Protein AF-A0A1X7S612-F1 (afdb_monomer_lite)

Sequence (685 aa):
MLPTPTTSHVSFDRIYEPSEDSYLLLDTLSSPSESTFLSTHFPTSTPPPLLLEVGTGSGVVLAFALAHAQKIFGRTDLATLGTDVNIFACNATAQTATLARQENLKTAGSWLDAVQADLTTPLRPGCVDVLIFNPPYVPTDSLPNAEFSAAAGEGEFERDSHLLSLSYAGGKDGMETTDRLLEQIPEVLSRRGVAYVLLCAQNRPESVMERVRAWEEGRGGWRAEKVGVSGVKAGWEKLCVVRIWREKIHIHDIPYLTRRSNRRRPCCIPPSGHLTRQAQHLILRSESHTSTPSRNPSILNINMKAGLLTIAALAAGASAHAVGHQHQHQHQHAHRRDENVVYQYEVVTVVAPPPGYQAAAPSAAPGYQPPPAPASNPPSYQPPKQNKPPAHTPPKENKPPAYNPPKPASTSAAPPPPKQDSPTNNNGSTNGLGLTYTPYTSAGGCKSAEQVMADFEKWDGYGLYRIYGVDCDQVCNVIAAVKAKNAKIMLGVFDIANVETEVQTIISDVNGDWSIVDTISIGNELVNKGTAVEAVLAALATARSLLTAAGFTGAIVTVDTFNAVIANPQLCEASDHAAINCHSYFDATGTAGGAGDFVAMQVQRVKEACGGKRVVVTETGWPYQGDANGNAVASIENQAIALASIKSKFTEDCILFSSLSDHWKVNTPATFMCEQYWGIYDHGN

Foldseek 3Di:
DDDFFDLVVADLLQFDDDDPLNVLLLCLLLPPVQLVVQQVLQPPVDPAAEEEEELCGLLRNLLSCQLQVCRRNVDAAHEYEYEHLFVSSQVNNQVRNVRSCVVRVPRGHHYDGHDNDQACVVAAWQRHAEYEYDALQAEDQAAQDSDDPDDPPDDPSVVSVSSSSNNRYCYHQSCNSVVVNLVCCNTRHHLSHKYKYKDFVSNVQVVVQVVLQPPDPPSAGKGKDWRTFDDDDPNDTGMTIIMIHHDDDDPVPDPDPDDPDDDDDDDDDDDDDDDDDDDDDDDDDDDDDDDDDDDDDDDDDDDDDDDDDDDDDDDDDDDDDDDDDDDDDDDDDDDDDDDDDDDDDDDDDDDDDDPPDDDDDPDDDPDDDDDDDDDDDDDDDDDDDDDDDDDDDDDDDDDDDDDDDDDDDDDDDDDDDDDDDDDDDDDFQAFQAAAEDDQADLQRDGHDLVRLLVLLVLDARHQEYEDAFCPSVCLLSNLVNCVVRNHAYEYHHADLVCLVVRLVSNLVSCVLVLVRHAEYEYHAACVVVPDDVVSSLVSLVVSVVSCVVSPHDHWYAYEHALVSCLSPVVRQQSTQAAEHADEQQLPQVGFLQCLQVRVVVSQVSSCVSNVNGHYAHAEYFAFQDFAHSHNRDRRLVSRVSNVVNNVVNDSHRYYYPHQAFNSNDDQDVVNRRRNRGGHPRPPPD

Structure (mmCIF, N/CA/C/O backbone):
data_AF-A0A1X7S612-F1
#
_entry.id   AF-A0A1X7S612-F1
#
loop_
_atom_site.group_PDB
_atom_site.id
_atom_site.type_symbol
_atom_site.label_atom_id
_atom_site.label_alt_id
_atom_site.label_comp_id
_atom_site.label_asym_id
_atom_site.label_entity_id
_atom_site.label_seq_id
_atom_site.pdbx_PDB_ins_code
_atom_site.Cartn_x
_atom_site.Cartn_y
_atom_site.Cartn_z
_atom_site.occupancy
_atom_site.B_iso_or_equiv
_atom_site.auth_seq_id
_atom_site.auth_comp_id
_atom_site.auth_asym_id
_atom_site.auth_atom_id
_atom_site.pdbx_PDB_model_num
ATOM 1 N N . MET A 1 1 ? 20.292 10.319 -11.526 1.00 65.31 1 MET A N 1
ATOM 2 C CA . MET A 1 1 ? 19.527 9.286 -12.253 1.00 65.31 1 MET A CA 1
ATOM 3 C C . MET A 1 1 ? 19.426 9.657 -13.729 1.00 65.31 1 MET A C 1
ATOM 5 O O . MET A 1 1 ? 19.873 10.740 -14.102 1.00 65.31 1 MET A O 1
ATOM 9 N N . LEU A 1 2 ? 18.865 8.771 -14.552 1.00 88.88 2 LEU A N 1
ATOM 10 C CA . LEU A 1 2 ? 18.363 9.091 -15.893 1.00 88.88 2 LEU A CA 1
ATOM 11 C C . LEU A 1 2 ? 16.867 9.457 -15.809 1.00 88.88 2 LEU A C 1
ATOM 13 O O . LEU A 1 2 ? 16.216 9.002 -14.870 1.00 88.88 2 LEU A O 1
ATOM 17 N N . PRO A 1 3 ? 16.309 10.254 -16.740 1.00 92.12 3 PRO A N 1
ATOM 18 C CA . PRO A 1 3 ? 14.878 10.558 -16.750 1.00 92.12 3 PRO A CA 1
ATOM 19 C C . PRO A 1 3 ? 14.009 9.309 -16.952 1.00 92.12 3 PRO A C 1
ATOM 21 O O . PRO A 1 3 ? 14.209 8.561 -17.912 1.00 92.12 3 PRO A O 1
ATOM 24 N N . THR A 1 4 ? 13.020 9.111 -16.084 1.00 94.81 4 THR A N 1
ATOM 25 C CA . THR A 1 4 ? 11.940 8.132 -16.283 1.00 94.81 4 THR A CA 1
ATOM 26 C C . THR A 1 4 ? 11.042 8.575 -17.450 1.00 94.81 4 THR A C 1
ATOM 28 O O . THR A 1 4 ? 10.701 9.759 -17.508 1.00 94.81 4 THR A O 1
ATOM 31 N N . PRO A 1 5 ? 10.647 7.678 -18.376 1.00 94.69 5 PRO A N 1
ATOM 32 C CA . PRO A 1 5 ? 9.614 7.956 -19.374 1.00 94.69 5 PRO A CA 1
ATOM 33 C C . PRO A 1 5 ? 8.300 8.416 -18.744 1.00 94.69 5 PRO A C 1
ATOM 35 O O . PRO A 1 5 ? 7.915 7.913 -17.690 1.00 94.69 5 PRO A O 1
ATOM 38 N N . THR A 1 6 ? 7.564 9.304 -19.416 1.00 88.06 6 THR A N 1
ATOM 39 C CA . THR A 1 6 ? 6.200 9.619 -18.974 1.00 88.06 6 THR A CA 1
ATOM 40 C C . THR A 1 6 ? 5.238 8.464 -19.257 1.00 88.06 6 THR A C 1
ATOM 42 O O . THR A 1 6 ? 5.187 7.932 -20.367 1.00 88.06 6 THR A O 1
ATOM 45 N N . THR A 1 7 ? 4.441 8.113 -18.251 1.00 89.94 7 THR A N 1
ATOM 46 C CA . THR A 1 7 ? 3.283 7.211 -18.330 1.00 89.94 7 THR A CA 1
ATOM 47 C C . THR A 1 7 ? 1.961 7.973 -18.172 1.00 89.94 7 THR A C 1
ATOM 49 O O . THR A 1 7 ? 0.918 7.361 -17.974 1.00 89.94 7 THR A O 1
ATOM 52 N N . SER A 1 8 ? 1.959 9.309 -18.295 1.00 84.56 8 SER A N 1
ATOM 53 C CA . SER A 1 8 ? 0.784 10.167 -18.043 1.00 84.56 8 SER A CA 1
ATOM 54 C C . SER A 1 8 ? -0.394 9.983 -19.016 1.00 84.56 8 SER A C 1
ATOM 56 O O . SER A 1 8 ? -1.428 10.629 -18.862 1.00 84.56 8 SER A O 1
ATOM 58 N N . HIS A 1 9 ? -0.240 9.144 -20.041 1.00 83.50 9 HIS A N 1
ATOM 59 C CA . HIS A 1 9 ? -1.294 8.701 -20.963 1.00 83.50 9 HIS A CA 1
ATOM 60 C C . HIS A 1 9 ? -1.918 7.347 -20.590 1.00 83.50 9 HIS A C 1
ATOM 62 O O . HIS A 1 9 ? -2.844 6.907 -21.270 1.00 83.50 9 HIS A O 1
ATOM 68 N N . VAL A 1 10 ? -1.394 6.656 -19.576 1.00 83.44 10 VAL A N 1
ATOM 69 C CA . VAL A 1 10 ? -1.832 5.312 -19.180 1.00 83.44 10 VAL A CA 1
ATOM 70 C C . VAL A 1 10 ? -3.011 5.412 -18.207 1.00 83.44 10 VAL A C 1
ATOM 72 O O . VAL A 1 10 ? -2.972 6.176 -17.248 1.00 83.44 10 VAL A O 1
ATOM 75 N N . SER A 1 11 ? -4.065 4.631 -18.457 1.00 80.44 11 SER A N 1
ATOM 76 C CA . SER A 1 11 ? -5.183 4.420 -17.525 1.00 80.44 11 SER A CA 1
ATOM 77 C C . SER A 1 11 ? -4.869 3.176 -16.690 1.00 80.44 11 SER A C 1
ATOM 79 O O . SER A 1 11 ? -4.777 2.066 -17.222 1.00 80.44 11 SER A O 1
ATOM 81 N N . PHE A 1 12 ? -4.635 3.373 -15.391 1.00 79.00 12 PHE A N 1
ATOM 82 C CA . PHE A 1 12 ? -4.213 2.310 -14.470 1.00 79.00 12 PHE A CA 1
ATOM 83 C C . PHE A 1 12 ? -5.383 1.458 -13.945 1.00 79.00 12 PHE A C 1
ATOM 85 O O . PHE A 1 12 ? -5.166 0.434 -13.308 1.00 79.00 12 PHE A O 1
ATOM 92 N N . ASP A 1 13 ? -6.623 1.788 -14.322 1.00 70.56 13 ASP A N 1
ATOM 93 C CA . ASP A 1 13 ? -7.844 1.014 -14.026 1.00 70.56 13 ASP A CA 1
ATOM 94 C C . ASP A 1 13 ? -7.771 -0.448 -14.521 1.00 70.56 13 ASP A C 1
ATOM 96 O O . ASP A 1 13 ? -8.496 -1.319 -14.047 1.00 70.56 13 ASP A O 1
ATOM 100 N N . ARG A 1 14 ? -6.890 -0.707 -15.499 1.00 73.56 14 ARG A N 1
ATOM 101 C CA . ARG A 1 14 ? -6.659 -1.999 -16.171 1.00 73.56 14 ARG A CA 1
ATOM 102 C C . ARG A 1 14 ? -5.188 -2.421 -16.229 1.00 73.56 14 ARG A C 1
ATOM 104 O O . ARG A 1 14 ? -4.889 -3.446 -16.837 1.00 73.56 14 ARG A O 1
ATOM 111 N N . ILE A 1 15 ? -4.261 -1.596 -15.744 1.00 81.94 15 ILE A N 1
ATOM 112 C CA . ILE A 1 15 ? -2.824 -1.699 -16.041 1.00 81.94 15 ILE A CA 1
ATOM 113 C C . ILE A 1 15 ? -2.036 -1.355 -14.780 1.00 81.94 15 ILE A C 1
ATOM 115 O O . ILE A 1 15 ? -2.323 -0.352 -14.138 1.00 81.94 15 ILE A O 1
ATOM 119 N N . TYR A 1 16 ? -1.012 -2.144 -14.458 1.00 76.06 16 TYR A N 1
ATOM 120 C CA . TYR A 1 16 ? -0.146 -1.873 -13.312 1.00 76.06 16 TYR A CA 1
ATOM 121 C C . TYR A 1 16 ? 0.583 -0.521 -13.429 1.00 76.06 16 TYR A C 1
ATOM 123 O O . TYR A 1 16 ? 1.225 -0.227 -14.448 1.00 76.06 16 TYR A O 1
ATOM 131 N N . GLU A 1 17 ? 0.497 0.294 -12.377 1.00 79.56 17 GLU A N 1
ATOM 132 C CA . GLU A 1 17 ? 1.249 1.544 -12.253 1.00 79.56 17 GLU A CA 1
ATOM 133 C C . GLU A 1 17 ? 2.717 1.266 -11.864 1.00 79.56 17 GLU A C 1
ATOM 135 O O . GLU A 1 17 ? 2.967 0.400 -11.025 1.00 79.56 17 GLU A O 1
ATOM 140 N N . PRO A 1 18 ? 3.707 1.995 -12.421 1.00 85.50 18 PRO A N 1
ATOM 141 C CA . PRO A 1 18 ? 5.104 1.910 -11.991 1.00 85.50 18 PRO A CA 1
ATOM 142 C C . PRO A 1 18 ? 5.313 2.109 -10.479 1.00 85.50 18 PRO A C 1
ATOM 144 O O . PRO A 1 18 ? 5.223 3.230 -9.976 1.00 85.50 18 PRO A O 1
ATOM 147 N N . SER A 1 19 ? 5.672 1.036 -9.768 1.00 83.12 19 SER A N 1
ATOM 148 C CA . SER A 1 19 ? 5.932 1.051 -8.321 1.00 83.12 19 SER A CA 1
ATOM 149 C C . SER A 1 19 ? 7.425 0.847 -7.985 1.00 83.12 19 SER A C 1
ATOM 151 O O . SER A 1 19 ? 8.295 0.920 -8.856 1.00 83.12 19 SER A O 1
ATOM 153 N N . GLU A 1 20 ? 7.745 0.619 -6.704 1.00 83.88 20 GLU A N 1
ATOM 154 C CA . GLU A 1 20 ? 9.092 0.309 -6.190 1.00 83.88 20 GLU A CA 1
ATOM 155 C C . GLU A 1 20 ? 9.820 -0.774 -7.010 1.00 83.88 20 GLU A C 1
ATOM 157 O O . GLU A 1 20 ? 11.028 -0.685 -7.215 1.00 83.88 20 GLU A O 1
ATOM 162 N N . ASP A 1 21 ? 9.083 -1.765 -7.507 1.00 88.19 21 ASP A N 1
ATOM 163 C CA . ASP A 1 21 ? 9.564 -2.851 -8.364 1.00 88.19 21 ASP A CA 1
ATOM 164 C C . ASP A 1 21 ? 10.082 -2.359 -9.730 1.00 88.19 21 ASP A C 1
ATOM 166 O O . ASP A 1 21 ? 11.196 -2.678 -10.159 1.00 88.19 21 ASP A O 1
ATOM 170 N N . SER A 1 22 ? 9.308 -1.491 -10.373 1.00 93.69 22 SER A N 1
ATOM 171 C CA . SER A 1 22 ? 9.612 -0.862 -11.651 1.00 93.69 22 SER A CA 1
ATOM 172 C C . SER A 1 22 ? 10.804 0.083 -11.503 1.00 93.69 22 SER A C 1
ATOM 174 O O . SER A 1 22 ? 11.758 0.010 -12.280 1.00 93.69 22 SER A O 1
ATOM 176 N N . TYR A 1 23 ? 10.810 0.925 -10.464 1.00 93.31 23 TYR A N 1
ATOM 177 C CA . TYR A 1 23 ? 11.940 1.814 -10.182 1.00 93.31 23 TYR A CA 1
ATOM 178 C C . TYR A 1 23 ? 13.215 1.039 -9.827 1.00 93.31 23 TYR A C 1
ATOM 180 O O . TYR A 1 23 ? 14.294 1.423 -10.280 1.00 93.31 23 TYR A O 1
ATOM 188 N N . LEU A 1 24 ? 13.111 -0.097 -9.125 1.00 95.19 24 LEU A N 1
ATOM 189 C CA . LEU A 1 24 ? 14.252 -0.975 -8.866 1.00 95.19 24 LEU A CA 1
ATOM 190 C C . LEU A 1 24 ? 14.858 -1.523 -10.167 1.00 95.19 24 LEU A C 1
ATOM 192 O O . LEU A 1 24 ? 16.084 -1.571 -10.284 1.00 95.19 24 LEU A O 1
ATOM 196 N N . LEU A 1 25 ? 14.049 -1.895 -11.165 1.00 97.81 25 LEU A N 1
ATOM 197 C CA . LEU A 1 25 ? 14.549 -2.305 -12.484 1.00 97.81 25 LEU A CA 1
ATOM 198 C C . LEU A 1 25 ? 15.246 -1.147 -13.224 1.00 97.81 25 LEU A C 1
ATOM 200 O O . LEU A 1 25 ? 16.330 -1.347 -13.781 1.00 97.81 25 LEU A O 1
ATOM 204 N N . LEU A 1 26 ? 14.688 0.070 -13.181 1.00 97.69 26 LEU A N 1
ATOM 205 C CA . LEU A 1 26 ? 15.296 1.275 -13.768 1.00 97.69 26 LEU A CA 1
ATOM 206 C C . LEU A 1 26 ? 16.664 1.608 -13.137 1.00 97.69 26 LEU A C 1
ATOM 208 O O . LEU A 1 26 ? 17.652 1.821 -13.855 1.00 97.69 26 LEU A O 1
ATOM 212 N N . ASP A 1 27 ? 16.750 1.619 -11.806 1.00 95.94 27 ASP A N 1
ATOM 213 C CA . ASP A 1 27 ? 17.998 1.868 -11.073 1.00 95.94 27 ASP A CA 1
ATOM 214 C C . ASP A 1 27 ? 19.010 0.730 -11.274 1.00 95.94 27 ASP A C 1
ATOM 216 O O . ASP A 1 27 ? 20.199 0.991 -11.469 1.00 95.94 27 ASP A O 1
ATOM 220 N N . THR A 1 28 ? 18.553 -0.528 -11.328 1.00 97.69 28 THR A N 1
ATOM 221 C CA . THR A 1 28 ? 19.409 -1.690 -11.624 1.00 97.69 28 THR A CA 1
ATOM 222 C C . THR A 1 28 ? 20.070 -1.541 -12.992 1.00 97.69 28 THR A C 1
ATOM 224 O O . THR A 1 28 ? 21.297 -1.559 -13.080 1.00 97.69 28 THR A O 1
ATOM 227 N N . LEU A 1 29 ? 19.288 -1.340 -14.059 1.00 97.75 29 LEU A N 1
ATOM 228 C CA . LEU A 1 29 ? 19.794 -1.252 -15.436 1.00 97.75 29 LEU A CA 1
ATOM 229 C C . LEU A 1 29 ? 20.700 -0.028 -15.651 1.00 97.75 29 LEU A C 1
ATOM 231 O O . LEU A 1 29 ? 21.711 -0.112 -16.354 1.00 97.75 29 LEU A O 1
ATOM 235 N N . SER A 1 30 ? 20.370 1.107 -15.027 1.00 96.88 30 SER A N 1
ATOM 236 C CA . SER A 1 30 ? 21.166 2.339 -15.122 1.00 96.88 30 SER A CA 1
ATOM 237 C C . SER A 1 30 ? 22.345 2.422 -14.143 1.00 96.88 30 SER A C 1
ATOM 239 O O . SER A 1 30 ? 23.135 3.372 -14.216 1.00 96.88 30 SER A O 1
ATOM 241 N N . SER A 1 31 ? 22.510 1.425 -13.265 1.00 97.44 31 SER A N 1
ATOM 242 C CA . SER A 1 31 ? 23.637 1.345 -12.335 1.00 97.44 31 SER A CA 1
ATOM 243 C C . SER A 1 31 ? 24.988 1.301 -13.073 1.00 97.44 31 SER A C 1
ATOM 245 O O . SER A 1 31 ? 25.094 0.727 -14.164 1.00 97.44 31 SER A O 1
ATOM 247 N N . PRO A 1 32 ? 26.070 1.863 -12.494 1.00 97.19 32 PRO A N 1
ATOM 248 C CA . PRO A 1 32 ? 27.395 1.815 -13.112 1.00 97.19 32 PRO A CA 1
ATOM 249 C C . PRO A 1 32 ? 27.903 0.390 -13.366 1.00 97.19 32 PRO A C 1
ATOM 251 O O . PRO A 1 32 ? 28.614 0.172 -14.345 1.00 97.19 32 PRO A O 1
ATOM 254 N N . SER A 1 33 ? 27.532 -0.574 -12.520 1.00 97.31 33 SER A N 1
ATOM 255 C CA . SER A 1 33 ? 27.849 -1.996 -12.672 1.00 97.31 33 SER A CA 1
ATOM 256 C C . SER A 1 33 ? 27.141 -2.610 -13.877 1.00 97.31 33 SER A C 1
ATOM 258 O O . SER A 1 33 ? 27.813 -3.120 -14.774 1.00 97.31 33 SER A O 1
ATOM 260 N N . GLU A 1 34 ? 25.813 -2.506 -13.957 1.00 97.81 34 GLU A N 1
ATOM 261 C CA . GLU A 1 34 ? 25.049 -3.180 -15.012 1.00 97.81 34 GLU A CA 1
ATOM 262 C C . GLU A 1 34 ? 25.198 -2.503 -16.368 1.00 97.81 34 GLU A C 1
ATOM 264 O O . GLU A 1 34 ? 25.394 -3.191 -17.367 1.00 97.81 34 GLU A O 1
ATOM 269 N N . SER A 1 35 ? 25.243 -1.170 -16.421 1.00 97.69 35 SER A N 1
ATOM 270 C CA . SER A 1 35 ? 25.564 -0.463 -17.667 1.00 97.69 35 SER A CA 1
ATOM 271 C C . SER A 1 35 ? 26.977 -0.804 -18.179 1.00 97.69 35 SER A C 1
ATOM 273 O O . SER A 1 35 ? 27.213 -0.849 -19.389 1.00 97.69 35 SER A O 1
ATOM 275 N N . THR A 1 36 ? 27.933 -1.112 -17.290 1.00 98.12 36 THR A N 1
ATOM 276 C CA . THR A 1 36 ? 29.263 -1.611 -17.695 1.00 98.12 36 THR A CA 1
ATOM 277 C C . THR A 1 36 ? 29.196 -3.066 -18.163 1.00 98.12 36 THR A C 1
ATOM 279 O O . THR A 1 36 ? 29.787 -3.397 -19.192 1.00 98.12 36 THR A O 1
ATOM 282 N N . PHE A 1 37 ? 28.454 -3.932 -17.465 1.00 97.88 37 PHE A N 1
ATOM 283 C CA . PHE A 1 37 ? 28.243 -5.326 -17.867 1.00 97.88 37 PHE A CA 1
ATOM 284 C C . PHE A 1 37 ? 27.597 -5.416 -19.257 1.00 97.88 37 PHE A C 1
ATOM 286 O O . PHE A 1 37 ? 28.152 -6.047 -20.154 1.00 97.88 37 PHE A O 1
ATOM 293 N N . LEU A 1 38 ? 26.469 -4.733 -19.465 1.00 98.00 38 LEU A N 1
ATOM 294 C CA . LEU A 1 38 ? 25.682 -4.780 -20.697 1.00 98.00 38 LEU A CA 1
ATOM 295 C C . LEU A 1 38 ? 26.459 -4.237 -21.901 1.00 98.00 38 LEU A C 1
ATOM 297 O O . LEU A 1 38 ? 26.522 -4.904 -22.936 1.00 98.00 38 LEU A O 1
ATOM 301 N N . SER A 1 39 ? 27.124 -3.086 -21.765 1.00 97.25 39 SER A N 1
ATOM 302 C CA . SER A 1 39 ? 27.966 -2.534 -22.840 1.00 97.25 39 SER A CA 1
ATOM 303 C C . SER A 1 39 ? 29.203 -3.391 -23.157 1.00 97.25 39 SER A C 1
ATOM 305 O O . SER A 1 39 ? 29.609 -3.480 -24.317 1.00 97.25 39 SER A O 1
ATOM 307 N N . THR A 1 40 ? 29.766 -4.091 -22.164 1.00 96.62 40 THR A N 1
ATOM 308 C CA . THR A 1 40 ? 30.891 -5.031 -22.353 1.00 96.62 40 THR A CA 1
ATOM 309 C C . THR A 1 40 ? 30.448 -6.371 -22.950 1.00 96.62 40 THR A C 1
ATOM 311 O O . THR A 1 40 ? 31.207 -7.023 -23.672 1.00 96.62 40 THR A O 1
ATOM 314 N N . HIS A 1 41 ? 29.222 -6.812 -22.661 1.00 95.75 41 HIS A N 1
ATOM 315 C CA . HIS A 1 41 ? 28.679 -8.094 -23.114 1.00 95.75 41 HIS A CA 1
ATOM 316 C C . HIS A 1 41 ? 28.056 -8.017 -24.518 1.00 95.75 41 HIS A C 1
ATOM 318 O O . HIS A 1 41 ? 28.175 -8.980 -25.281 1.00 95.75 41 HIS A O 1
ATOM 324 N N . PHE A 1 42 ? 27.511 -6.853 -24.899 1.00 96.62 42 PHE A N 1
ATOM 325 C CA . PHE A 1 42 ? 26.932 -6.556 -26.220 1.00 96.62 42 PHE A CA 1
ATOM 326 C C . PHE A 1 42 ? 27.700 -5.479 -27.024 1.00 96.62 42 PHE A C 1
ATOM 328 O O . PHE A 1 42 ? 27.065 -4.580 -27.581 1.00 96.62 42 PHE A O 1
ATOM 335 N N . PRO A 1 43 ? 29.042 -5.535 -27.155 1.00 95.88 43 PRO A N 1
ATOM 336 C CA . PRO A 1 43 ? 29.830 -4.449 -27.740 1.00 95.88 43 PRO A CA 1
ATOM 337 C C . PRO A 1 43 ? 29.452 -4.181 -29.204 1.00 95.88 43 PRO A C 1
ATOM 339 O O . PRO A 1 43 ? 29.019 -5.088 -29.918 1.00 95.88 43 PRO A O 1
ATOM 342 N N . THR A 1 44 ? 29.668 -2.948 -29.673 1.00 94.81 44 THR A N 1
ATOM 343 C CA . THR A 1 44 ? 29.314 -2.451 -31.025 1.00 94.81 44 THR A CA 1
ATOM 344 C C . THR A 1 44 ? 29.871 -3.273 -32.193 1.00 94.81 44 THR A C 1
ATOM 346 O O . THR A 1 44 ? 29.354 -3.188 -33.301 1.00 94.81 44 THR A O 1
ATOM 349 N N . SER A 1 45 ? 30.889 -4.105 -31.962 1.00 94.56 45 SER A N 1
ATOM 350 C CA . SER A 1 45 ? 31.427 -5.075 -32.926 1.00 94.56 45 SER A CA 1
ATOM 351 C C . SER A 1 45 ? 30.555 -6.326 -33.131 1.00 94.56 45 SER A C 1
ATOM 353 O O . SER A 1 45 ? 30.875 -7.164 -33.973 1.00 94.56 45 SER A O 1
ATOM 355 N N . THR A 1 46 ? 29.467 -6.477 -32.372 1.00 94.12 46 THR A N 1
ATOM 356 C CA . THR A 1 46 ? 28.510 -7.593 -32.465 1.00 94.12 46 THR A CA 1
ATOM 357 C C . THR A 1 46 ? 27.159 -7.128 -33.022 1.00 94.12 46 THR A C 1
ATOM 359 O O . THR A 1 46 ? 26.830 -5.946 -32.878 1.00 94.12 46 THR A O 1
ATOM 362 N N . PRO A 1 47 ? 26.336 -8.026 -33.609 1.00 95.75 47 PRO A N 1
ATOM 363 C CA . PRO A 1 47 ? 24.991 -7.682 -34.077 1.00 95.75 47 PRO A CA 1
ATOM 364 C C . PRO A 1 47 ? 24.154 -6.971 -33.001 1.00 95.75 47 PRO A C 1
ATOM 366 O O . PRO A 1 47 ? 24.371 -7.236 -31.810 1.00 95.75 47 PRO A O 1
ATOM 369 N N . PRO A 1 48 ? 23.203 -6.098 -33.375 1.00 96.31 48 PRO A N 1
ATOM 370 C CA . PRO A 1 48 ? 22.373 -5.399 -32.400 1.00 96.31 48 PRO A CA 1
ATOM 371 C C . PRO A 1 48 ? 21.613 -6.394 -31.510 1.00 96.31 48 PRO A C 1
ATOM 373 O O . PRO A 1 48 ? 21.167 -7.423 -32.021 1.00 96.31 48 PRO A O 1
ATOM 376 N N . PRO A 1 49 ? 21.523 -6.169 -30.189 1.00 97.94 49 PRO A N 1
ATOM 377 C CA . PRO A 1 49 ? 20.740 -7.031 -29.314 1.00 97.94 49 PRO A CA 1
ATOM 378 C C . PRO A 1 49 ? 19.235 -6.795 -29.489 1.00 97.94 49 PRO A C 1
ATOM 380 O O . PRO A 1 49 ? 18.796 -5.646 -29.579 1.00 97.94 49 PRO A O 1
ATOM 383 N N . LEU A 1 50 ? 18.457 -7.883 -29.496 1.00 98.56 50 LEU A N 1
ATOM 384 C CA . LEU A 1 50 ? 17.009 -7.835 -29.278 1.00 98.56 50 LEU A CA 1
ATOM 385 C C . LEU A 1 50 ? 16.721 -7.885 -27.775 1.00 98.56 50 LEU A C 1
ATOM 387 O O . LEU A 1 50 ? 17.030 -8.881 -27.114 1.00 98.56 50 LEU A O 1
ATOM 391 N N . LEU A 1 51 ? 16.108 -6.824 -27.263 1.00 98.81 51 LEU A N 1
ATOM 392 C CA . LEU A 1 51 ? 15.592 -6.727 -25.908 1.00 98.81 51 LEU A CA 1
ATOM 393 C C . LEU A 1 51 ? 14.079 -6.958 -25.901 1.00 98.81 51 LEU A C 1
ATOM 395 O O . LEU A 1 51 ? 13.343 -6.335 -26.664 1.00 98.81 51 LEU A O 1
ATOM 399 N N . LEU A 1 52 ? 13.642 -7.845 -25.014 1.00 98.81 52 LEU A N 1
ATOM 400 C CA . LEU A 1 52 ? 12.253 -8.154 -24.715 1.00 98.81 52 LEU A CA 1
ATOM 401 C C . LEU A 1 52 ? 11.934 -7.709 -23.285 1.00 98.81 52 LEU A C 1
ATOM 403 O O . LEU A 1 52 ? 12.657 -8.094 -22.368 1.00 98.81 52 LEU A O 1
ATOM 407 N N . GLU A 1 53 ? 10.835 -6.986 -23.083 1.00 98.75 53 GLU A N 1
ATOM 408 C CA . GLU A 1 53 ? 10.139 -6.998 -21.789 1.00 98.75 53 GLU A CA 1
ATOM 409 C C . GLU A 1 53 ? 8.923 -7.935 -21.871 1.00 98.75 53 GLU A C 1
ATOM 411 O O . GLU A 1 53 ? 8.191 -7.953 -22.867 1.00 98.75 53 GLU A O 1
ATOM 416 N N . VAL A 1 54 ? 8.738 -8.742 -20.828 1.00 98.38 54 VAL A N 1
ATOM 417 C CA . VAL A 1 54 ? 7.595 -9.643 -20.633 1.00 98.38 54 VAL A CA 1
ATOM 418 C C . VAL A 1 54 ? 6.743 -9.090 -19.491 1.00 98.38 54 VAL A C 1
ATOM 420 O O . VAL A 1 54 ? 7.295 -8.731 -18.454 1.00 98.38 54 VAL A O 1
ATOM 423 N N . GLY A 1 55 ? 5.420 -9.028 -19.667 1.00 96.06 55 GLY A N 1
ATOM 424 C CA . GLY A 1 55 ? 4.514 -8.397 -18.698 1.00 96.06 55 GLY A CA 1
ATOM 425 C C . GLY A 1 55 ? 4.694 -6.879 -18.655 1.00 96.06 55 GLY A C 1
ATOM 426 O O . GLY A 1 55 ? 4.867 -6.300 -17.590 1.00 96.06 55 GLY A O 1
ATOM 427 N N . THR A 1 56 ? 4.738 -6.242 -19.828 1.00 96.44 56 THR A N 1
ATOM 428 C CA . THR A 1 56 ? 5.158 -4.838 -19.986 1.00 96.44 56 THR A CA 1
ATOM 429 C C . THR A 1 56 ? 4.312 -3.817 -19.221 1.00 96.44 56 THR A C 1
ATOM 431 O O . THR A 1 56 ? 4.823 -2.752 -18.879 1.00 96.44 56 THR A O 1
ATOM 434 N N . GLY A 1 57 ? 3.029 -4.094 -18.955 1.00 95.06 57 GLY A N 1
ATOM 435 C CA . GLY A 1 57 ? 2.148 -3.191 -18.211 1.00 95.06 57 GLY A CA 1
ATOM 436 C C . GLY A 1 57 ? 2.065 -1.790 -18.834 1.00 95.06 57 GLY A C 1
ATOM 437 O O . GLY A 1 57 ? 1.572 -1.603 -19.945 1.00 95.06 57 GLY A O 1
ATOM 438 N N . SER A 1 58 ? 2.552 -0.785 -18.108 1.00 95.25 58 SER A N 1
ATOM 439 C CA . SER A 1 58 ? 2.654 0.607 -18.575 1.00 95.25 58 SER A CA 1
ATOM 440 C C . SER A 1 58 ? 3.784 0.854 -19.594 1.00 95.25 58 SER A C 1
ATOM 442 O O . SER A 1 58 ? 3.844 1.922 -20.211 1.00 95.25 58 SER A O 1
ATOM 444 N N . GLY A 1 59 ? 4.697 -0.106 -19.761 1.00 97.75 59 GLY A N 1
ATOM 445 C CA . GLY A 1 59 ? 5.855 -0.065 -20.655 1.00 97.75 59 GLY A CA 1
ATOM 446 C C . GLY A 1 59 ? 7.028 0.774 -20.152 1.00 97.75 59 GLY A C 1
ATOM 447 O O . GLY A 1 59 ? 7.924 1.085 -20.938 1.00 97.75 59 GLY A O 1
ATOM 448 N N . VAL A 1 60 ? 7.031 1.188 -18.879 1.00 98.25 60 VAL A N 1
ATOM 449 C CA . VAL A 1 60 ? 8.023 2.134 -18.334 1.00 98.25 60 VAL A CA 1
ATOM 450 C C . VAL A 1 60 ? 9.464 1.608 -18.406 1.00 98.25 60 VAL A C 1
ATOM 452 O O . VAL A 1 60 ? 10.372 2.373 -18.739 1.00 98.25 60 VAL A O 1
ATOM 455 N N . VAL A 1 61 ? 9.692 0.313 -18.153 1.00 98.50 61 VAL A N 1
ATOM 456 C CA . VAL A 1 61 ? 11.042 -0.275 -18.105 1.00 98.50 61 VAL A CA 1
ATOM 457 C C . VAL A 1 61 ? 11.583 -0.478 -19.520 1.00 98.50 61 VAL A C 1
ATOM 459 O O . VAL A 1 61 ? 12.686 -0.015 -19.824 1.00 98.50 61 VAL A O 1
ATOM 462 N N . LEU A 1 62 ? 10.784 -1.061 -20.423 1.00 98.69 62 LEU A N 1
ATOM 463 C CA . LEU A 1 62 ? 11.083 -1.146 -21.854 1.00 98.69 62 LEU A CA 1
ATOM 464 C C . LEU A 1 62 ? 11.362 0.227 -22.474 1.00 98.69 62 LEU A C 1
ATOM 466 O O . LEU A 1 62 ? 12.339 0.382 -23.208 1.00 98.69 62 LEU A O 1
ATOM 470 N N . ALA A 1 63 ? 10.549 1.238 -22.156 1.00 98.56 63 ALA A N 1
ATOM 471 C CA . ALA A 1 63 ? 10.717 2.600 -22.652 1.00 98.56 63 ALA A CA 1
ATOM 472 C C . ALA A 1 63 ? 11.967 3.296 -22.080 1.00 98.56 63 ALA A C 1
ATOM 474 O O . ALA A 1 63 ? 12.627 4.046 -22.800 1.00 98.56 63 ALA A O 1
ATOM 475 N N . PHE A 1 64 ? 12.344 3.024 -20.826 1.00 98.62 64 PHE A N 1
ATOM 476 C CA . PHE A 1 64 ? 13.571 3.543 -20.213 1.00 98.62 64 PHE A CA 1
ATOM 477 C C . PHE A 1 64 ? 14.820 2.904 -20.833 1.00 98.62 64 PHE A C 1
ATOM 479 O O . PHE A 1 64 ? 15.744 3.613 -21.242 1.00 98.62 64 PHE A O 1
ATOM 486 N N . ALA A 1 65 ? 14.829 1.574 -20.980 1.00 98.44 65 ALA A N 1
ATOM 487 C CA . ALA A 1 65 ? 15.901 0.843 -21.652 1.00 98.44 65 ALA A CA 1
ATOM 488 C C . ALA A 1 65 ? 16.042 1.262 -23.129 1.00 98.44 65 ALA A C 1
ATOM 490 O O . ALA A 1 65 ? 17.159 1.419 -23.626 1.00 98.44 65 ALA A O 1
ATOM 491 N N . LEU A 1 66 ? 14.913 1.510 -23.805 1.00 98.50 66 LEU A N 1
ATOM 492 C CA . LEU A 1 66 ? 14.847 2.057 -25.158 1.00 98.50 66 LEU A CA 1
ATOM 493 C C . LEU A 1 66 ? 15.439 3.468 -25.233 1.00 98.50 66 LEU A C 1
ATOM 495 O O . LEU A 1 66 ? 16.326 3.683 -26.052 1.00 98.50 66 LEU A O 1
ATOM 499 N N . ALA A 1 67 ? 14.974 4.421 -24.420 1.00 98.38 67 ALA A N 1
ATOM 500 C CA . ALA A 1 67 ? 15.379 5.832 -24.478 1.00 98.38 67 ALA A CA 1
ATOM 501 C C . ALA A 1 67 ? 16.861 6.059 -24.136 1.00 98.38 67 ALA A C 1
ATOM 503 O O . ALA A 1 67 ? 17.535 6.898 -24.746 1.00 98.38 67 ALA A O 1
ATOM 504 N N . HIS A 1 68 ? 17.376 5.275 -23.187 1.00 98.25 68 HIS A N 1
ATOM 505 C CA . HIS A 1 68 ? 18.727 5.413 -22.642 1.00 98.25 68 HIS A CA 1
ATOM 506 C C . HIS A 1 68 ? 19.704 4.357 -23.158 1.00 98.25 68 HIS A C 1
ATOM 508 O O . HIS A 1 68 ? 20.756 4.139 -22.548 1.00 98.25 68 HIS A O 1
ATOM 514 N N . ALA A 1 69 ? 19.404 3.727 -24.296 1.00 98.19 69 ALA A N 1
ATOM 515 C CA . ALA A 1 69 ? 20.213 2.662 -24.883 1.00 98.19 69 ALA A CA 1
ATOM 516 C C . ALA A 1 69 ? 21.707 3.041 -25.002 1.00 98.19 69 ALA A C 1
ATOM 518 O O . ALA A 1 69 ? 22.588 2.268 -24.613 1.00 98.19 69 ALA A O 1
ATOM 519 N N . GLN A 1 70 ? 22.014 4.277 -25.416 1.00 97.56 70 GLN A N 1
ATOM 520 C CA . GLN A 1 70 ? 23.392 4.776 -25.516 1.00 97.56 70 GLN A CA 1
ATOM 521 C C . GLN A 1 70 ? 24.124 4.842 -24.162 1.00 97.56 70 GLN A C 1
ATOM 523 O O . GLN A 1 70 ? 25.353 4.764 -24.130 1.00 97.56 70 GLN A O 1
ATOM 528 N N . LYS A 1 71 ? 23.406 4.980 -23.043 1.00 97.62 71 LYS A N 1
ATOM 529 C CA . LYS A 1 71 ? 23.987 5.017 -21.694 1.00 97.62 71 LYS A CA 1
ATOM 530 C C . LYS A 1 71 ? 24.077 3.628 -21.056 1.00 97.62 71 LYS A C 1
ATOM 532 O O . LYS A 1 71 ? 25.083 3.354 -20.408 1.00 97.62 71 LYS A O 1
ATOM 537 N N . ILE A 1 72 ? 23.064 2.783 -21.258 1.00 97.94 72 ILE A N 1
ATOM 538 C CA . ILE A 1 72 ? 22.953 1.451 -20.639 1.00 97.94 72 ILE A CA 1
ATOM 539 C C . ILE A 1 72 ? 23.745 0.396 -21.429 1.00 97.94 72 ILE A C 1
ATOM 541 O O . ILE A 1 72 ? 24.499 -0.383 -20.857 1.00 97.94 72 ILE A O 1
ATOM 545 N N . PHE A 1 73 ? 23.634 0.399 -22.759 1.00 97.88 73 PHE A N 1
ATOM 546 C CA . PHE A 1 73 ? 24.276 -0.580 -23.649 1.00 97.88 73 PHE A CA 1
ATOM 547 C C . PHE A 1 73 ? 25.481 -0.016 -24.409 1.00 97.88 73 PHE A C 1
ATOM 549 O O . PHE A 1 73 ? 26.168 -0.756 -25.110 1.00 97.88 73 PHE A O 1
ATOM 556 N N . GLY A 1 74 ? 25.737 1.293 -24.325 1.00 97.12 74 GLY A N 1
ATOM 557 C CA . GLY A 1 74 ? 26.738 1.958 -25.165 1.00 97.12 74 GLY A CA 1
ATOM 558 C C . GLY A 1 74 ? 26.337 2.052 -26.646 1.00 97.12 74 GLY A C 1
ATOM 559 O O . GLY A 1 74 ? 27.201 2.306 -27.486 1.00 97.12 74 GLY A O 1
ATOM 560 N N . ARG A 1 75 ? 25.053 1.834 -26.976 1.00 95.69 75 ARG A N 1
ATOM 561 C CA . ARG A 1 75 ? 24.546 1.584 -28.338 1.00 95.69 75 ARG A CA 1
ATOM 562 C C . ARG A 1 75 ? 23.202 2.257 -28.611 1.00 95.69 75 ARG A C 1
ATOM 564 O O . ARG A 1 75 ? 22.367 2.316 -27.723 1.00 95.69 75 ARG A O 1
ATOM 571 N N . THR A 1 76 ? 22.960 2.673 -29.852 1.00 96.44 76 THR A N 1
ATOM 572 C CA . THR A 1 76 ? 21.671 3.228 -30.332 1.00 96.44 76 THR A CA 1
ATOM 573 C C . THR A 1 76 ? 20.954 2.330 -31.348 1.00 96.44 76 THR A C 1
ATOM 575 O O . THR A 1 76 ? 19.896 2.680 -31.859 1.00 96.44 76 THR A O 1
ATOM 578 N N . ASP A 1 77 ? 21.502 1.150 -31.644 1.00 96.25 77 ASP A N 1
ATOM 579 C CA . ASP A 1 77 ? 20.928 0.159 -32.563 1.00 96.25 77 ASP A CA 1
ATOM 580 C C . ASP A 1 77 ? 20.190 -0.994 -31.851 1.00 96.25 77 ASP A C 1
ATOM 582 O O . ASP A 1 77 ? 19.643 -1.866 -32.521 1.00 96.25 77 ASP A O 1
ATOM 586 N N . LEU A 1 78 ? 20.128 -0.973 -30.510 1.00 96.25 78 LEU A N 1
ATOM 587 C CA . LEU A 1 78 ? 19.279 -1.835 -29.671 1.00 96.25 78 LEU A CA 1
ATOM 588 C C . LEU A 1 78 ? 17.859 -1.933 -30.255 1.00 96.25 78 LEU A C 1
ATOM 590 O O . LEU A 1 78 ? 17.211 -0.902 -30.429 1.00 96.25 78 LEU A O 1
ATOM 594 N N . ALA A 1 79 ? 17.365 -3.143 -30.508 1.00 98.00 79 ALA A N 1
ATOM 595 C CA . ALA A 1 79 ? 15.978 -3.369 -30.908 1.00 98.00 79 ALA A CA 1
ATOM 596 C C . ALA A 1 79 ? 15.144 -3.741 -29.676 1.00 98.00 79 ALA A C 1
ATOM 598 O O . ALA A 1 79 ? 15.568 -4.605 -28.910 1.00 98.00 79 ALA A O 1
ATOM 599 N N . THR A 1 80 ? 13.981 -3.117 -29.475 1.00 98.62 80 THR A N 1
ATOM 600 C CA . THR A 1 80 ? 13.123 -3.369 -28.303 1.00 98.62 80 THR A CA 1
ATOM 601 C C . THR A 1 80 ? 11.725 -3.851 -28.697 1.00 98.62 80 THR A C 1
ATOM 603 O O . THR A 1 80 ? 11.122 -3.338 -29.639 1.00 98.62 80 THR A O 1
ATOM 606 N N . LEU A 1 81 ? 11.223 -4.855 -27.977 1.00 98.69 81 LEU A N 1
ATOM 607 C CA . LEU A 1 81 ? 9.959 -5.564 -28.199 1.00 98.69 81 LEU A CA 1
ATOM 608 C C . LEU A 1 81 ? 9.257 -5.776 -26.850 1.00 98.69 81 LEU A C 1
ATOM 610 O O . LEU A 1 81 ? 9.921 -6.054 -25.852 1.00 98.69 81 LEU A O 1
ATOM 614 N N . GLY A 1 82 ? 7.932 -5.656 -26.816 1.00 98.44 82 GLY A N 1
ATOM 615 C CA . GLY A 1 82 ? 7.119 -5.974 -25.639 1.00 98.44 82 GLY A CA 1
ATOM 616 C C . GLY A 1 82 ? 6.247 -7.213 -25.847 1.00 98.44 82 GLY A C 1
ATOM 617 O O . GLY A 1 82 ? 5.785 -7.459 -26.962 1.00 98.44 82 GLY A O 1
ATOM 618 N N . THR A 1 83 ? 5.984 -7.958 -24.773 1.00 98.25 83 THR A N 1
ATOM 619 C CA . THR A 1 83 ? 4.920 -8.978 -24.710 1.00 98.25 83 THR A CA 1
ATOM 620 C C . THR A 1 83 ? 4.094 -8.823 -23.438 1.00 98.25 83 THR A C 1
ATOM 622 O O . THR A 1 83 ? 4.655 -8.634 -22.359 1.00 98.25 83 THR A O 1
ATOM 625 N N . ASP A 1 84 ? 2.771 -8.914 -23.556 1.00 96.88 84 ASP A N 1
ATOM 626 C CA . ASP A 1 84 ? 1.836 -8.855 -22.426 1.00 96.88 84 ASP A CA 1
ATOM 627 C C . ASP A 1 84 ? 0.549 -9.628 -22.7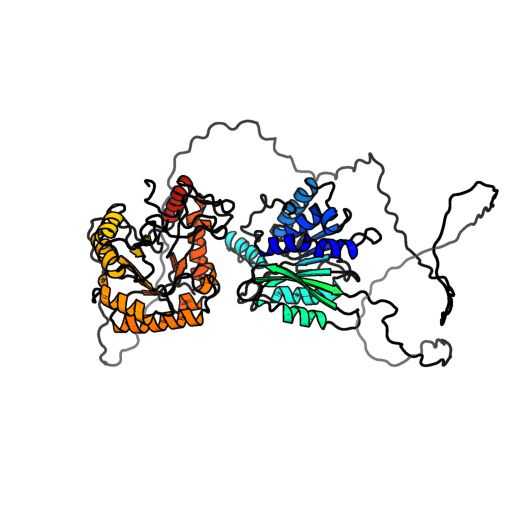54 1.00 96.88 84 ASP A C 1
ATOM 629 O O . ASP A 1 84 ? 0.114 -9.641 -23.903 1.00 96.88 84 ASP A O 1
ATOM 633 N N . VAL A 1 85 ? -0.104 -10.247 -21.770 1.00 91.75 85 VAL A N 1
ATOM 634 C CA . VAL A 1 85 ? -1.409 -10.902 -21.983 1.00 91.75 85 VAL A CA 1
ATOM 635 C C . VAL A 1 85 ? -2.540 -9.884 -22.161 1.00 91.75 85 VAL A C 1
ATOM 637 O O . VAL A 1 85 ? -3.557 -10.179 -22.792 1.00 91.75 85 VAL A O 1
ATOM 640 N N . ASN A 1 86 ? -2.364 -8.667 -21.646 1.00 88.62 86 ASN A N 1
ATOM 641 C CA . ASN A 1 86 ? -3.359 -7.609 -21.626 1.00 88.62 86 ASN A CA 1
ATOM 642 C C . ASN A 1 86 ? -3.168 -6.641 -22.813 1.00 88.62 86 ASN A C 1
ATOM 644 O O . ASN A 1 86 ? -2.180 -5.912 -22.915 1.00 88.62 86 ASN A O 1
ATOM 648 N N . ILE A 1 87 ? -4.155 -6.582 -23.715 1.00 90.62 87 ILE A N 1
ATOM 649 C CA . ILE A 1 87 ? -4.125 -5.691 -24.891 1.00 90.62 87 ILE A CA 1
ATOM 650 C C . ILE A 1 87 ? -4.039 -4.199 -24.521 1.00 90.62 87 ILE A C 1
ATOM 652 O O . ILE A 1 87 ? -3.461 -3.410 -25.269 1.00 90.62 87 ILE A O 1
ATOM 656 N N . PHE A 1 88 ? -4.570 -3.790 -23.364 1.00 91.06 88 PHE A N 1
ATOM 657 C CA . PHE A 1 88 ? -4.467 -2.407 -22.899 1.00 91.06 88 PHE A CA 1
ATOM 658 C C . PHE A 1 88 ? -3.034 -2.074 -22.466 1.00 91.06 88 PHE A C 1
ATOM 660 O O . PHE A 1 88 ? -2.543 -0.999 -22.806 1.00 91.06 88 PHE A O 1
ATOM 667 N N . ALA A 1 89 ? -2.335 -3.018 -21.828 1.00 93.75 89 ALA A N 1
ATOM 668 C CA . ALA A 1 89 ? -0.911 -2.902 -21.516 1.00 93.75 89 ALA A CA 1
ATOM 669 C C . ALA A 1 89 ? -0.041 -2.846 -22.787 1.00 93.75 89 ALA A C 1
ATOM 671 O O . ALA A 1 89 ? 0.852 -2.005 -22.890 1.00 93.75 89 ALA A O 1
ATOM 672 N N . CYS A 1 90 ? -0.359 -3.644 -23.815 1.00 96.19 90 CYS A N 1
ATOM 673 C CA . CYS A 1 90 ? 0.311 -3.556 -25.121 1.00 96.19 90 CYS A CA 1
ATOM 674 C C . CYS A 1 90 ? 0.164 -2.152 -25.743 1.00 96.19 90 CYS A C 1
ATOM 676 O O . CYS A 1 90 ? 1.152 -1.539 -26.150 1.00 96.19 90 CYS A O 1
ATOM 678 N N . ASN A 1 91 ? -1.061 -1.611 -25.764 1.00 95.62 91 ASN A N 1
ATOM 679 C CA . ASN A 1 91 ? -1.348 -0.273 -26.293 1.00 95.62 91 ASN A CA 1
ATOM 680 C C . ASN A 1 91 ? -0.638 0.836 -25.495 1.00 95.62 91 ASN A C 1
ATOM 682 O O . ASN A 1 91 ? -0.017 1.722 -26.087 1.00 95.62 91 ASN A O 1
ATOM 686 N N . ALA A 1 92 ? -0.692 0.773 -24.160 1.00 95.69 92 ALA A N 1
ATOM 687 C CA . ALA A 1 92 ? 0.008 1.698 -23.273 1.00 95.69 92 ALA A CA 1
ATOM 688 C C . ALA A 1 92 ? 1.520 1.669 -23.525 1.00 95.69 92 ALA A C 1
ATOM 690 O O . ALA A 1 92 ? 2.122 2.714 -23.767 1.00 95.69 92 ALA A O 1
ATOM 691 N N . THR A 1 93 ? 2.106 0.472 -23.569 1.00 98.25 93 THR A N 1
ATOM 692 C CA . THR A 1 93 ? 3.529 0.238 -23.834 1.00 98.25 93 THR A CA 1
ATOM 693 C C . THR A 1 93 ? 3.965 0.799 -25.183 1.00 98.25 93 THR A C 1
ATOM 695 O O . THR A 1 93 ? 4.981 1.493 -25.255 1.00 98.25 93 THR A O 1
ATOM 698 N N . ALA A 1 94 ? 3.182 0.587 -26.245 1.00 98.38 94 ALA A N 1
ATOM 699 C CA . ALA A 1 94 ? 3.473 1.141 -27.564 1.00 98.38 94 ALA A CA 1
ATOM 700 C C . ALA A 1 94 ? 3.481 2.678 -27.573 1.00 98.38 94 ALA A C 1
ATOM 702 O O . ALA A 1 94 ? 4.327 3.284 -28.239 1.00 98.38 94 ALA A O 1
ATOM 703 N N . GLN A 1 95 ? 2.600 3.321 -26.800 1.00 98.06 95 GLN A N 1
ATOM 704 C CA . GLN A 1 95 ? 2.595 4.774 -26.635 1.00 98.06 95 GLN A CA 1
ATOM 705 C C . GLN A 1 95 ? 3.778 5.263 -25.778 1.00 98.06 95 GLN A C 1
ATOM 707 O O . GLN A 1 95 ? 4.492 6.170 -26.211 1.00 98.06 95 GLN A O 1
ATOM 712 N N . THR A 1 96 ? 4.054 4.630 -24.632 1.00 98.31 96 THR A N 1
ATOM 713 C CA . THR A 1 96 ? 5.176 4.965 -23.731 1.00 98.31 96 THR A CA 1
ATOM 714 C C . THR A 1 96 ? 6.522 4.853 -24.454 1.00 98.31 96 THR A C 1
ATOM 716 O O . THR A 1 96 ? 7.316 5.795 -24.448 1.00 98.31 96 THR A O 1
ATOM 719 N N . ALA A 1 97 ? 6.761 3.744 -25.162 1.00 98.31 97 ALA A N 1
ATOM 720 C CA . ALA A 1 97 ? 7.972 3.522 -25.951 1.00 98.31 97 ALA A CA 1
ATOM 721 C C . ALA A 1 97 ? 8.108 4.523 -27.114 1.00 98.31 97 ALA A C 1
ATOM 723 O O . ALA A 1 97 ? 9.207 5.012 -27.398 1.00 98.31 97 ALA A O 1
ATOM 724 N N . THR A 1 98 ? 6.995 4.876 -27.766 1.00 98.06 98 THR A N 1
ATOM 725 C CA . THR A 1 98 ? 6.979 5.866 -28.852 1.00 98.06 98 THR A CA 1
ATOM 726 C C . THR A 1 98 ? 7.340 7.266 -28.353 1.00 98.06 98 THR A C 1
ATOM 728 O O . THR A 1 98 ? 8.203 7.906 -28.957 1.00 98.06 98 THR A O 1
ATOM 731 N N . LEU A 1 99 ? 6.737 7.731 -27.253 1.00 97.69 99 LEU A N 1
ATOM 732 C CA . LEU A 1 99 ? 7.028 9.040 -26.654 1.00 97.69 99 LEU A CA 1
ATOM 733 C C . LEU A 1 99 ? 8.481 9.116 -26.168 1.00 97.69 99 LEU A C 1
ATOM 735 O O . LEU A 1 99 ? 9.233 9.985 -26.610 1.00 97.69 99 LEU A O 1
ATOM 739 N N . ALA A 1 100 ? 8.920 8.136 -25.374 1.00 97.50 100 ALA A N 1
ATOM 740 C CA . ALA A 1 100 ? 10.278 8.088 -24.836 1.00 97.50 100 ALA A CA 1
ATOM 741 C C . ALA A 1 100 ? 11.351 8.118 -25.942 1.00 97.50 100 ALA A C 1
ATOM 743 O O . ALA A 1 100 ? 12.385 8.776 -25.805 1.00 97.50 100 ALA A O 1
ATOM 744 N N . ARG A 1 101 ? 11.095 7.461 -27.083 1.00 97.19 101 ARG A N 1
ATOM 745 C CA . ARG A 1 101 ? 11.973 7.501 -28.262 1.00 97.19 101 ARG A CA 1
ATOM 746 C C . ARG A 1 101 ? 11.934 8.840 -29.008 1.00 97.19 101 ARG A C 1
ATOM 748 O O . ARG A 1 101 ? 12.976 9.259 -29.509 1.00 97.19 101 ARG A O 1
ATOM 755 N N . GLN A 1 102 ? 10.781 9.508 -29.097 1.00 96.44 102 GLN A N 1
ATOM 756 C CA . GLN A 1 102 ? 10.663 10.843 -29.708 1.00 96.44 102 GLN A CA 1
ATOM 757 C C . GLN A 1 102 ? 11.408 11.916 -28.901 1.00 96.44 102 GLN A C 1
ATOM 759 O O . GLN A 1 102 ? 12.037 12.798 -29.483 1.00 96.44 102 GLN A O 1
ATOM 764 N N . GLU A 1 103 ? 11.399 11.810 -27.574 1.00 96.31 103 GLU A N 1
ATOM 765 C CA . GLU A 1 103 ? 12.140 12.704 -26.678 1.00 96.31 103 GLU A CA 1
ATOM 766 C C . GLU A 1 103 ? 13.661 12.458 -26.740 1.00 96.31 103 GLU A C 1
ATOM 768 O O . GLU A 1 103 ? 14.456 13.394 -26.644 1.00 96.31 103 GLU A O 1
ATOM 773 N N . ASN A 1 104 ? 14.081 11.207 -26.967 1.00 96.44 104 ASN A N 1
ATOM 774 C CA . ASN A 1 104 ? 15.474 10.764 -26.830 1.00 96.44 104 ASN A CA 1
ATOM 775 C C . ASN A 1 104 ? 16.135 10.327 -28.158 1.00 96.44 104 ASN A C 1
ATOM 777 O O . ASN A 1 104 ? 17.047 9.501 -28.162 1.00 96.44 104 ASN A O 1
ATOM 781 N N . LEU A 1 105 ? 15.744 10.911 -29.301 1.00 93.75 105 LEU A N 1
ATOM 782 C CA . LEU A 1 105 ? 16.175 10.536 -30.671 1.00 93.75 105 LEU A CA 1
ATOM 783 C C . LEU A 1 105 ? 17.697 10.389 -30.927 1.00 93.75 105 LEU A C 1
ATOM 785 O O . LEU A 1 105 ? 18.085 9.846 -31.960 1.00 93.75 105 LEU A O 1
ATOM 789 N N . LYS A 1 106 ? 18.568 10.900 -30.047 1.00 93.94 106 LYS A N 1
ATOM 790 C CA . LYS A 1 106 ? 20.039 10.791 -30.154 1.00 93.94 106 LYS A CA 1
ATOM 791 C C . LYS A 1 106 ? 20.647 9.646 -29.337 1.00 93.94 106 LYS A C 1
ATOM 793 O O . LYS A 1 106 ? 21.798 9.293 -29.575 1.00 93.94 106 LYS A O 1
ATOM 798 N N . THR A 1 107 ? 19.919 9.122 -28.356 1.00 94.75 107 THR A N 1
ATOM 799 C CA . THR A 1 107 ? 20.385 8.100 -27.401 1.00 94.75 107 THR A CA 1
ATOM 800 C C . THR A 1 107 ? 19.527 6.843 -27.406 1.00 94.75 107 THR A C 1
ATOM 802 O O . THR A 1 107 ? 19.970 5.820 -26.880 1.00 94.75 107 THR A O 1
ATOM 805 N N . ALA A 1 108 ? 18.333 6.923 -27.995 1.00 96.75 108 ALA A N 1
ATOM 806 C CA . ALA A 1 108 ? 17.370 5.843 -28.027 1.00 96.75 108 ALA A CA 1
ATOM 807 C C . ALA A 1 108 ? 17.722 4.742 -29.039 1.00 96.75 108 ALA A C 1
ATOM 809 O O . ALA A 1 108 ? 18.407 4.978 -30.034 1.00 96.75 108 ALA A O 1
ATOM 810 N N . GLY A 1 109 ? 17.200 3.545 -28.778 1.00 96.94 109 GLY A N 1
ATOM 811 C CA . GLY A 1 109 ? 17.186 2.415 -29.703 1.00 96.94 109 GLY A CA 1
ATOM 812 C C . GLY A 1 109 ? 16.074 2.471 -30.764 1.00 96.94 109 GLY A C 1
ATOM 813 O O . GLY A 1 109 ? 15.417 3.490 -31.013 1.00 96.94 109 GLY A O 1
ATOM 814 N N . SER A 1 110 ? 15.837 1.316 -31.378 1.00 97.12 110 SER A N 1
ATOM 815 C CA . SER A 1 110 ? 14.761 1.057 -32.332 1.00 97.12 110 SER A CA 1
ATOM 816 C C . SER A 1 110 ? 13.597 0.337 -31.653 1.00 97.12 110 SER A C 1
ATOM 818 O O . SER A 1 110 ? 13.715 -0.828 -31.280 1.00 97.12 110 SER A O 1
ATOM 820 N N . TRP A 1 111 ? 12.462 1.028 -31.540 1.00 97.81 111 TRP A N 1
ATOM 821 C CA . TRP A 1 111 ? 11.189 0.417 -31.153 1.00 97.81 111 TRP A CA 1
ATOM 822 C C . TRP A 1 111 ? 10.693 -0.520 -32.262 1.00 97.81 111 TRP A C 1
ATOM 824 O O . TRP A 1 111 ? 10.708 -0.117 -33.429 1.00 97.81 111 TRP A O 1
ATOM 834 N N . LEU A 1 112 ? 10.279 -1.740 -31.906 1.00 97.69 112 LEU A N 1
ATOM 835 C CA . LEU A 1 112 ? 9.612 -2.678 -32.812 1.00 97.69 112 LEU A CA 1
ATOM 836 C C . LEU A 1 112 ? 8.090 -2.607 -32.636 1.00 97.69 112 LEU A C 1
ATOM 838 O O . LEU A 1 112 ? 7.435 -1.942 -33.433 1.00 97.69 112 LEU A O 1
ATOM 842 N N . ASP A 1 113 ? 7.544 -3.285 -31.621 1.00 97.50 113 ASP A N 1
ATOM 843 C CA . ASP A 1 113 ? 6.107 -3.323 -31.316 1.00 97.50 113 ASP A CA 1
ATOM 844 C C . ASP A 1 113 ? 5.838 -3.906 -29.908 1.00 97.50 113 ASP A C 1
ATOM 846 O O . ASP A 1 113 ? 6.762 -4.399 -29.251 1.00 97.50 113 ASP A O 1
ATOM 850 N N . ALA A 1 114 ? 4.579 -3.898 -29.462 1.00 97.31 114 ALA A N 1
ATOM 851 C CA . ALA A 1 114 ? 4.098 -4.628 -28.285 1.00 97.31 114 ALA A CA 1
ATOM 852 C C . ALA A 1 114 ? 3.068 -5.692 -28.706 1.00 97.31 114 ALA A C 1
ATOM 854 O O . ALA A 1 114 ? 2.014 -5.371 -29.251 1.00 97.31 114 ALA A O 1
ATOM 855 N N . VAL A 1 115 ? 3.370 -6.969 -28.463 1.00 96.69 115 VAL A N 1
ATOM 856 C CA . VAL A 1 115 ? 2.571 -8.109 -28.942 1.00 96.69 115 VAL A CA 1
ATOM 857 C C . VAL A 1 115 ? 1.725 -8.686 -27.810 1.00 96.69 115 VAL A C 1
ATOM 859 O O . VAL A 1 115 ? 2.269 -9.073 -26.775 1.00 96.69 115 VAL A O 1
ATOM 862 N N . GLN A 1 116 ? 0.412 -8.825 -28.026 1.00 95.81 116 GLN A N 1
ATOM 863 C CA . GLN A 1 116 ? -0.443 -9.522 -27.066 1.00 95.81 116 GLN A CA 1
ATOM 864 C C . GLN A 1 116 ? -0.111 -11.025 -27.063 1.00 95.81 116 GLN A C 1
ATOM 866 O O . GLN A 1 116 ? -0.309 -11.706 -28.072 1.00 95.81 116 GLN A O 1
ATOM 871 N N . ALA A 1 117 ? 0.437 -11.530 -25.956 1.00 93.62 117 ALA A N 1
ATOM 872 C CA . ALA A 1 117 ? 0.997 -12.872 -25.844 1.00 93.62 117 ALA A CA 1
ATOM 873 C C . ALA A 1 117 ? 1.183 -13.338 -24.389 1.00 93.62 117 ALA A C 1
ATOM 875 O O . ALA A 1 117 ? 1.503 -12.555 -23.499 1.00 93.62 117 ALA A O 1
ATOM 876 N N . ASP A 1 118 ? 1.075 -14.651 -24.178 1.00 93.81 118 ASP A N 1
ATOM 877 C CA . ASP A 1 118 ? 1.464 -15.321 -22.934 1.00 93.81 118 ASP A CA 1
ATOM 878 C C . ASP A 1 118 ? 2.981 -15.575 -22.926 1.00 93.81 118 ASP A C 1
ATOM 880 O O . ASP A 1 118 ? 3.505 -16.344 -23.741 1.00 93.81 118 ASP A O 1
ATOM 884 N N . LEU A 1 119 ? 3.687 -14.901 -22.013 1.00 96.94 119 LEU A N 1
ATOM 885 C CA . LEU A 1 119 ? 5.140 -14.974 -21.826 1.00 96.94 119 LEU A CA 1
ATOM 886 C C . LEU A 1 119 ? 5.913 -14.853 -23.157 1.00 96.94 119 LEU A C 1
ATOM 888 O O . LEU A 1 119 ? 5.767 -13.858 -23.862 1.00 96.94 119 LEU A O 1
ATOM 892 N N . THR A 1 120 ? 6.744 -15.837 -23.521 1.00 97.62 120 THR A N 1
ATOM 893 C CA . THR A 1 120 ? 7.581 -15.780 -24.738 1.00 97.62 120 THR A CA 1
ATOM 894 C C . THR A 1 120 ? 7.049 -16.620 -25.904 1.00 97.62 120 THR A C 1
ATOM 896 O O . THR A 1 120 ? 7.729 -16.774 -26.918 1.00 97.62 120 THR A O 1
ATOM 899 N N . THR A 1 121 ? 5.813 -17.124 -25.807 1.00 95.12 121 THR A N 1
ATOM 900 C CA . THR A 1 121 ? 5.213 -18.070 -26.771 1.00 95.12 121 THR A CA 1
ATOM 901 C C . THR A 1 121 ? 5.231 -17.682 -28.265 1.00 95.12 121 THR A C 1
ATOM 903 O O . THR A 1 121 ? 5.365 -18.603 -29.073 1.00 95.12 121 THR A O 1
ATOM 906 N N . PRO A 1 122 ? 5.145 -16.405 -28.710 1.00 94.62 122 PRO A N 1
ATOM 907 C CA . PRO A 1 122 ? 5.219 -16.072 -30.141 1.00 94.62 122 PRO A CA 1
ATOM 908 C C . PRO A 1 122 ? 6.656 -16.018 -30.692 1.00 94.62 122 PRO A C 1
ATOM 910 O O . PRO A 1 122 ? 6.849 -15.791 -31.891 1.00 94.62 122 PRO A O 1
ATOM 913 N N . LEU A 1 123 ? 7.676 -16.159 -29.840 1.00 96.06 123 LEU A N 1
ATOM 914 C CA . LEU A 1 123 ? 9.073 -15.917 -30.194 1.00 96.06 123 LEU A CA 1
ATOM 915 C C . LEU A 1 123 ? 9.785 -17.188 -30.669 1.00 96.06 123 LEU A C 1
ATOM 917 O O . LEU A 1 123 ? 9.362 -18.317 -30.428 1.00 96.06 123 LEU A O 1
ATOM 921 N N . ARG A 1 124 ? 10.897 -17.004 -31.387 1.00 96.25 124 ARG A N 1
ATOM 922 C CA . ARG A 1 124 ? 11.703 -18.123 -31.891 1.00 96.25 124 ARG A CA 1
ATOM 923 C C . ARG A 1 124 ? 12.765 -18.521 -30.861 1.00 96.25 124 ARG A C 1
ATOM 925 O O . ARG A 1 124 ? 13.412 -17.628 -30.311 1.00 96.25 124 ARG A O 1
ATOM 932 N N . PRO A 1 125 ? 13.036 -19.824 -30.669 1.00 96.50 125 PRO A N 1
ATOM 933 C CA . PRO A 1 125 ? 14.141 -20.281 -29.834 1.00 96.50 125 PRO A CA 1
ATOM 934 C C . PRO A 1 125 ? 15.462 -19.577 -30.168 1.00 96.50 125 PRO A C 1
ATOM 936 O O . PRO A 1 125 ? 15.876 -19.500 -31.328 1.00 96.50 125 PRO A O 1
ATOM 939 N N . GLY A 1 126 ? 16.128 -19.062 -29.137 1.00 96.12 126 GLY A N 1
ATOM 940 C CA . GLY A 1 126 ? 17.420 -18.396 -29.223 1.00 96.12 126 GLY A CA 1
ATOM 941 C C . GLY A 1 126 ? 17.430 -16.989 -29.831 1.00 96.12 126 GLY A C 1
ATOM 942 O O . GLY A 1 126 ? 18.521 -16.533 -30.182 1.00 96.12 126 GLY A O 1
ATOM 943 N N . CYS A 1 127 ? 16.287 -16.306 -29.995 1.00 96.88 127 CYS A N 1
ATOM 944 C CA . CYS A 1 127 ? 16.251 -14.971 -30.610 1.00 96.88 127 CYS A CA 1
ATOM 945 C C . CYS A 1 127 ? 16.379 -13.789 -29.634 1.00 96.88 127 CYS A C 1
ATOM 947 O O . CYS A 1 127 ? 16.690 -12.690 -30.088 1.00 96.88 127 CYS A O 1
ATOM 949 N N . VAL A 1 128 ? 16.149 -13.977 -28.330 1.00 98.50 128 VAL A N 1
ATOM 950 C CA . VAL A 1 128 ? 16.190 -12.883 -27.340 1.00 98.50 128 VAL A CA 1
ATOM 951 C C . VAL A 1 128 ? 17.597 -12.739 -26.760 1.00 98.50 128 VAL A C 1
ATOM 953 O O . VAL A 1 128 ? 18.169 -13.702 -26.253 1.00 98.50 128 VAL A O 1
ATOM 956 N N . ASP A 1 129 ? 18.168 -11.538 -26.827 1.00 98.62 129 ASP A N 1
ATOM 957 C CA . ASP A 1 129 ? 19.490 -11.235 -26.266 1.00 98.62 129 ASP A CA 1
ATOM 958 C C . ASP A 1 129 ? 19.407 -10.618 -24.868 1.00 98.62 129 ASP A C 1
ATOM 960 O O . ASP A 1 129 ? 20.258 -10.895 -24.027 1.00 98.62 129 ASP A O 1
ATOM 964 N N . VAL A 1 130 ? 18.381 -9.813 -24.601 1.00 98.75 130 VAL A N 1
ATOM 965 C CA . VAL A 1 130 ? 18.094 -9.263 -23.273 1.00 98.75 130 VAL A CA 1
ATOM 966 C C . VAL A 1 130 ? 16.633 -9.542 -22.962 1.00 98.75 130 VAL A C 1
ATOM 968 O O . VAL A 1 130 ? 15.767 -9.166 -23.741 1.00 98.75 130 VAL A O 1
ATOM 971 N N . LEU A 1 131 ? 16.348 -10.192 -21.843 1.00 98.88 131 LEU A N 1
ATOM 972 C CA . LEU A 1 131 ? 14.992 -10.366 -21.334 1.00 98.88 131 LEU A CA 1
ATOM 973 C C . LEU A 1 131 ? 14.854 -9.577 -20.031 1.00 98.88 131 LEU A C 1
ATOM 975 O O . LEU A 1 131 ? 15.728 -9.655 -19.171 1.00 98.88 131 LEU A O 1
ATOM 979 N N . ILE A 1 132 ? 13.775 -8.823 -19.882 1.00 98.88 132 ILE A N 1
ATOM 980 C CA . ILE A 1 132 ? 13.374 -8.161 -18.639 1.00 98.88 132 ILE A CA 1
ATOM 981 C C . ILE A 1 132 ? 12.002 -8.709 -18.255 1.00 98.88 132 ILE A C 1
ATOM 983 O O . ILE A 1 132 ? 11.141 -8.883 -19.119 1.00 98.88 132 ILE A O 1
ATOM 987 N N . PHE A 1 133 ? 11.815 -9.015 -16.975 1.00 98.44 133 PHE A N 1
ATOM 988 C CA . PHE A 1 133 ? 10.552 -9.512 -16.453 1.00 98.44 133 PHE A CA 1
ATOM 989 C C . PHE A 1 133 ? 10.301 -9.010 -15.035 1.00 98.44 133 PHE A C 1
ATOM 991 O O . PHE A 1 133 ? 11.104 -9.245 -14.125 1.00 98.44 133 PHE A O 1
ATOM 998 N N . ASN A 1 134 ? 9.150 -8.365 -14.873 1.00 96.31 134 ASN A N 1
ATOM 999 C CA . ASN A 1 134 ? 8.570 -8.014 -13.591 1.00 96.31 134 ASN A CA 1
ATOM 1000 C C . ASN A 1 134 ? 7.354 -8.933 -13.353 1.00 96.31 134 ASN A C 1
ATOM 1002 O O . ASN A 1 134 ? 6.306 -8.701 -13.958 1.00 96.31 134 ASN A O 1
ATOM 1006 N N . PRO A 1 135 ? 7.485 -10.035 -12.590 1.00 92.50 135 PRO A N 1
ATOM 1007 C CA . PRO A 1 135 ? 6.394 -10.988 -12.432 1.00 92.50 135 PRO A CA 1
ATOM 1008 C C . PRO A 1 135 ? 5.202 -10.414 -11.664 1.00 92.50 135 PRO A C 1
ATOM 1010 O O . PRO A 1 135 ? 5.402 -9.672 -10.703 1.00 92.50 135 PRO A O 1
ATOM 1013 N N . PRO A 1 136 ? 3.977 -10.896 -11.939 1.00 86.19 136 PRO A N 1
ATOM 1014 C CA . PRO A 1 136 ? 2.947 -10.909 -10.914 1.00 86.19 136 PRO A CA 1
ATOM 1015 C C . PRO A 1 136 ? 3.416 -11.839 -9.779 1.00 86.19 136 PRO A C 1
ATOM 1017 O O . PRO A 1 136 ? 3.517 -13.050 -9.970 1.00 86.19 136 PRO A O 1
ATOM 1020 N N . TYR A 1 137 ? 3.770 -11.273 -8.620 1.00 79.88 137 TYR A N 1
ATOM 1021 C CA . TYR A 1 137 ? 4.380 -12.003 -7.493 1.00 79.88 137 TYR A CA 1
ATOM 1022 C C . TYR A 1 137 ? 3.510 -12.063 -6.225 1.00 79.88 137 TYR A C 1
ATOM 1024 O O . TYR A 1 137 ? 3.969 -12.558 -5.195 1.00 79.88 137 TYR A O 1
ATOM 1032 N N . VAL A 1 138 ? 2.276 -11.546 -6.253 1.00 71.44 138 VAL A N 1
ATOM 1033 C CA . VAL A 1 138 ? 1.374 -11.546 -5.088 1.00 71.44 138 VAL A CA 1
ATOM 1034 C C . VAL A 1 138 ? 0.669 -12.905 -4.981 1.00 71.44 138 VAL A C 1
ATOM 1036 O O . VAL A 1 138 ? 0.048 -13.317 -5.963 1.00 71.44 138 VAL A O 1
ATOM 1039 N N . PRO A 1 139 ? 0.710 -13.598 -3.826 1.00 74.56 139 PRO A N 1
ATOM 1040 C CA . PRO A 1 139 ? 0.008 -14.867 -3.661 1.00 74.56 139 PRO A CA 1
ATOM 1041 C C . PRO A 1 139 ? -1.516 -14.753 -3.833 1.00 74.56 139 PRO A C 1
ATOM 1043 O O . PRO A 1 139 ? -2.146 -13.866 -3.257 1.00 74.56 139 PRO A O 1
ATOM 1046 N N . THR A 1 140 ? -2.111 -15.673 -4.595 1.00 73.38 140 THR A N 1
ATOM 1047 C CA . THR A 1 140 ? -3.562 -15.790 -4.843 1.00 73.38 140 THR A CA 1
ATOM 1048 C C . THR A 1 140 ? -3.990 -17.260 -4.897 1.00 73.38 140 THR A C 1
ATOM 1050 O O . THR A 1 140 ? -3.190 -18.111 -5.269 1.00 73.38 140 THR A O 1
ATOM 1053 N N . ASP A 1 141 ? -5.248 -17.589 -4.568 1.00 70.94 141 ASP A N 1
ATOM 1054 C CA . ASP A 1 141 ? -5.739 -18.988 -4.543 1.00 70.94 141 ASP A CA 1
ATOM 1055 C C . ASP A 1 141 ? -5.550 -19.749 -5.871 1.00 70.94 141 ASP A C 1
ATOM 1057 O O . ASP A 1 141 ? -5.397 -20.973 -5.885 1.00 70.94 141 ASP A O 1
ATOM 1061 N N . SER A 1 142 ? -5.551 -19.015 -6.983 1.00 73.31 142 SER A N 1
ATOM 1062 C CA . SER A 1 142 ? -5.197 -19.477 -8.324 1.00 73.31 142 SER A CA 1
ATOM 1063 C C . SER A 1 142 ? -4.724 -18.301 -9.187 1.00 73.31 142 SER A C 1
ATOM 1065 O O . SER A 1 142 ? -4.895 -17.133 -8.820 1.00 73.31 142 SER A O 1
ATOM 1067 N N . LEU A 1 143 ? -4.139 -18.596 -10.353 1.00 75.31 143 LEU A N 1
ATOM 1068 C CA . LEU A 1 143 ? -3.957 -17.602 -11.411 1.00 75.31 143 LEU A CA 1
ATOM 1069 C C . LEU A 1 143 ? -5.309 -17.237 -12.065 1.00 75.31 143 LEU A C 1
ATOM 1071 O O . LEU A 1 143 ? -6.099 -18.140 -12.368 1.00 75.31 143 LEU A O 1
ATOM 1075 N N . PRO A 1 144 ? -5.579 -15.948 -12.350 1.00 73.19 144 PRO A N 1
ATOM 1076 C CA . PRO A 1 144 ? -6.691 -15.551 -13.209 1.00 73.19 144 PRO A CA 1
ATOM 1077 C C . PRO A 1 144 ? -6.485 -16.072 -14.642 1.00 73.19 144 PRO A C 1
ATOM 1079 O O . PRO A 1 144 ? -5.366 -16.106 -15.154 1.00 73.19 144 PRO A O 1
ATOM 1082 N N . ASN A 1 145 ? -7.572 -16.482 -15.304 1.00 70.25 145 ASN A N 1
ATOM 1083 C CA . ASN A 1 145 ? -7.519 -16.950 -16.693 1.00 70.25 145 ASN A CA 1
ATOM 1084 C C . ASN A 1 145 ? -7.077 -15.817 -17.639 1.00 70.25 145 ASN A C 1
ATOM 1086 O O . ASN A 1 145 ? -7.550 -14.697 -17.500 1.00 70.25 145 ASN A O 1
ATOM 1090 N N . ALA A 1 146 ? -6.242 -16.103 -18.639 1.00 59.69 146 ALA A N 1
ATOM 1091 C CA . ALA A 1 146 ? -5.883 -15.117 -19.663 1.00 59.69 146 ALA A CA 1
ATOM 1092 C C . ALA A 1 146 ? -7.043 -14.814 -20.640 1.00 59.69 146 ALA A C 1
ATOM 1094 O O . ALA A 1 146 ? -7.063 -13.757 -21.270 1.00 59.69 146 ALA A O 1
ATOM 1095 N N . GLU A 1 147 ? -8.020 -15.722 -20.768 1.00 59.12 147 GLU A N 1
ATOM 1096 C CA . GLU A 1 147 ? -9.221 -15.529 -21.590 1.00 59.12 147 GLU A CA 1
ATOM 1097 C C . GLU A 1 147 ? -10.451 -15.165 -20.735 1.00 59.12 147 GLU A C 1
ATOM 1099 O O . GLU A 1 147 ? -11.064 -16.018 -20.089 1.00 59.12 147 GLU A O 1
ATOM 1104 N N . PHE A 1 148 ? -10.862 -13.894 -20.768 1.00 54.00 148 PHE A N 1
ATOM 1105 C CA . PHE A 1 148 ? -12.081 -13.431 -20.095 1.00 54.00 148 PHE A CA 1
ATOM 1106 C C . PHE A 1 148 ? -13.352 -13.863 -20.849 1.00 54.00 148 PHE A C 1
ATOM 1108 O O . PHE A 1 148 ? -13.816 -13.181 -21.768 1.00 54.00 148 PHE A O 1
ATOM 1115 N N . SER A 1 149 ? -13.939 -14.994 -20.453 1.00 50.06 149 SER A N 1
ATOM 1116 C CA . SER A 1 149 ? -15.218 -15.482 -20.979 1.00 50.06 149 SER A CA 1
ATOM 1117 C C . SER A 1 149 ? -16.408 -14.933 -20.180 1.00 50.06 149 SER A C 1
ATOM 1119 O O . SER A 1 149 ? -16.986 -15.649 -19.362 1.00 50.06 149 SER A O 1
ATOM 1121 N N . ALA A 1 150 ? -16.773 -13.672 -20.423 1.00 45.50 150 ALA A N 1
ATOM 1122 C CA . ALA A 1 150 ? -17.927 -13.033 -19.784 1.00 45.50 150 ALA A CA 1
ATOM 1123 C C . ALA A 1 150 ? -19.225 -13.839 -19.976 1.00 45.50 150 ALA A C 1
ATOM 1125 O O . ALA A 1 150 ? -19.579 -14.201 -21.106 1.00 45.50 150 ALA A O 1
ATOM 1126 N N . ALA A 1 151 ? -19.993 -14.039 -18.906 1.00 46.44 151 ALA A N 1
ATOM 1127 C CA . ALA A 1 151 ? -21.403 -14.378 -19.034 1.00 46.44 151 ALA A CA 1
ATOM 1128 C C . ALA A 1 151 ? -22.175 -13.189 -19.635 1.00 46.44 151 ALA A C 1
ATOM 1130 O O . ALA A 1 151 ? -21.801 -12.023 -19.489 1.00 46.44 151 ALA A O 1
ATOM 1131 N N . ALA A 1 152 ? -23.278 -13.474 -20.332 1.00 36.44 152 ALA A N 1
ATOM 1132 C CA . ALA A 1 152 ? -24.054 -12.465 -21.053 1.00 36.44 152 ALA A CA 1
ATOM 1133 C C . ALA A 1 152 ? -24.825 -11.528 -20.096 1.00 36.44 152 ALA A C 1
ATOM 1135 O O . ALA A 1 152 ? -26.020 -11.708 -19.862 1.00 36.44 152 ALA A O 1
ATOM 1136 N N . GLY A 1 153 ? -24.123 -10.530 -19.555 1.00 47.56 153 GLY A N 1
ATOM 1137 C CA . GLY A 1 153 ? -24.626 -9.562 -18.578 1.00 47.56 153 GLY A CA 1
ATOM 1138 C C . GLY A 1 153 ? -23.567 -9.027 -17.604 1.00 47.56 153 GLY A C 1
ATOM 1139 O O . GLY A 1 153 ? -23.847 -8.039 -16.931 1.00 47.56 153 GLY A O 1
ATOM 1140 N N . GLU A 1 154 ? -22.383 -9.644 -17.542 1.00 47.44 154 GLU A N 1
ATOM 1141 C CA . GLU A 1 154 ? -21.260 -9.204 -16.697 1.00 47.44 154 GLU A CA 1
ATOM 1142 C C . GLU A 1 154 ? -20.645 -7.886 -17.205 1.00 47.44 154 GLU A C 1
ATOM 1144 O O . GLU A 1 154 ? -20.665 -7.573 -18.401 1.00 47.44 154 GLU A O 1
ATOM 1149 N N . GLY A 1 155 ? -20.174 -7.066 -16.268 1.00 56.75 155 GLY A N 1
ATOM 1150 C CA . GLY A 1 155 ? -19.926 -5.641 -16.454 1.00 56.75 155 GLY A CA 1
ATOM 1151 C C . GLY A 1 155 ? -18.519 -5.268 -16.923 1.00 56.75 155 GLY A C 1
ATOM 1152 O O . GLY A 1 155 ? -17.546 -6.001 -16.757 1.00 56.75 155 GLY A O 1
ATOM 1153 N N . GLU A 1 156 ? -18.401 -4.044 -17.445 1.00 57.12 156 GLU A N 1
ATOM 1154 C CA . GLU A 1 156 ? -17.122 -3.423 -17.827 1.00 57.12 156 GLU A CA 1
ATOM 1155 C C . GLU A 1 156 ? -16.126 -3.395 -16.649 1.00 57.12 156 GLU A C 1
ATOM 1157 O O . GLU A 1 156 ? -14.958 -3.727 -16.820 1.00 57.12 156 GLU A O 1
ATOM 1162 N N . PHE A 1 157 ? -16.616 -3.134 -15.432 1.00 53.53 157 PHE A N 1
ATOM 1163 C CA . PHE A 1 157 ? -15.825 -3.146 -14.196 1.00 53.53 157 PHE A CA 1
ATOM 1164 C C . PHE A 1 157 ? -15.248 -4.529 -13.834 1.00 53.53 157 PHE A C 1
ATOM 1166 O O . PHE A 1 157 ? -14.099 -4.625 -13.410 1.00 53.53 157 PHE A O 1
ATOM 1173 N N . GLU A 1 158 ? -16.017 -5.608 -14.013 1.00 62.00 158 GLU A N 1
ATOM 1174 C CA . GLU A 1 158 ? -15.570 -6.974 -13.691 1.00 62.00 158 GLU A CA 1
ATOM 1175 C C . GLU A 1 158 ? -14.467 -7.419 -14.659 1.00 62.00 158 GLU A C 1
ATOM 1177 O O . GLU A 1 158 ? -13.458 -7.992 -14.245 1.00 62.00 158 GLU A O 1
ATOM 1182 N N . ARG A 1 159 ? -14.613 -7.057 -15.941 1.00 63.91 159 ARG A N 1
ATOM 1183 C CA . ARG A 1 159 ? -13.579 -7.235 -16.963 1.00 63.91 159 ARG A CA 1
ATOM 1184 C C . ARG A 1 159 ? -12.311 -6.442 -16.652 1.00 63.91 159 ARG A C 1
ATOM 1186 O O . ARG A 1 159 ? -11.215 -6.980 -16.795 1.00 63.91 159 ARG A O 1
ATOM 1193 N N . ASP A 1 160 ? -12.448 -5.177 -16.272 1.00 65.94 160 ASP A N 1
ATOM 1194 C CA . ASP A 1 160 ? -11.309 -4.289 -16.040 1.00 65.94 160 ASP A CA 1
ATOM 1195 C C . ASP A 1 160 ? -10.522 -4.696 -14.780 1.00 65.94 160 ASP A C 1
ATOM 1197 O O . ASP A 1 160 ? -9.299 -4.831 -14.839 1.00 65.94 160 ASP A O 1
ATOM 1201 N N . SER A 1 161 ? -11.224 -5.039 -13.693 1.00 67.56 161 SER A N 1
ATOM 1202 C CA . SER A 1 161 ? -10.640 -5.631 -12.479 1.00 67.56 161 SER A CA 1
ATOM 1203 C C . SER A 1 161 ? -9.905 -6.946 -12.775 1.00 67.56 161 SER A C 1
ATOM 1205 O O . SER A 1 161 ? -8.765 -7.152 -12.349 1.00 67.56 161 SER A O 1
ATOM 1207 N N . HIS A 1 162 ? -10.504 -7.820 -13.589 1.00 70.88 162 HIS A N 1
ATOM 1208 C CA . HIS A 1 162 ? -9.866 -9.055 -14.039 1.00 70.88 162 HIS A CA 1
ATOM 1209 C C . HIS A 1 162 ? -8.593 -8.794 -14.870 1.00 70.88 162 HIS A C 1
ATOM 1211 O O . HIS A 1 162 ? -7.567 -9.434 -14.631 1.00 70.88 162 HIS A O 1
ATOM 1217 N N . LEU A 1 163 ? -8.611 -7.818 -15.784 1.00 71.88 163 LEU A N 1
ATOM 1218 C CA . LEU A 1 163 ? -7.439 -7.422 -16.577 1.00 71.88 163 LEU A CA 1
ATOM 1219 C C . LEU A 1 163 ? -6.302 -6.848 -15.718 1.00 71.88 163 LEU A C 1
ATOM 1221 O O . LEU A 1 163 ? -5.134 -7.110 -16.010 1.00 71.88 163 LEU A O 1
ATOM 1225 N N . LEU A 1 164 ? -6.629 -6.123 -14.643 1.00 70.81 164 LEU A N 1
ATOM 1226 C CA . LEU A 1 164 ? -5.651 -5.666 -13.654 1.00 70.81 164 LEU A CA 1
ATOM 1227 C C . LEU A 1 164 ? -5.105 -6.835 -12.811 1.00 70.81 164 LEU A C 1
ATOM 1229 O O . LEU A 1 164 ? -3.908 -6.864 -12.518 1.00 70.81 164 LEU A O 1
ATOM 1233 N N . SER A 1 165 ? -5.931 -7.836 -12.483 1.00 76.06 165 SER A N 1
ATOM 1234 C CA . SER A 1 165 ? -5.511 -9.000 -11.682 1.00 76.06 165 SER A CA 1
ATOM 1235 C C . SER A 1 165 ? -4.379 -9.808 -12.331 1.00 76.06 165 SER A C 1
ATOM 1237 O O . SER A 1 165 ? -3.466 -10.242 -11.628 1.00 76.06 165 SER A O 1
ATOM 1239 N N . LEU A 1 166 ? -4.357 -9.908 -13.669 1.00 78.25 166 LEU A N 1
ATOM 1240 C CA . LEU A 1 166 ? -3.293 -10.568 -14.447 1.00 78.25 166 LEU A CA 1
ATOM 1241 C C . LEU A 1 166 ? -1.892 -9.972 -14.200 1.00 78.25 166 LEU A C 1
ATOM 1243 O O . LEU A 1 166 ? -0.895 -10.656 -14.414 1.00 78.25 166 LEU A O 1
ATOM 1247 N N . SER A 1 167 ? -1.814 -8.712 -13.756 1.00 76.50 167 SER A N 1
ATOM 1248 C CA . SER A 1 167 ? -0.550 -7.990 -13.549 1.00 76.50 167 SER A CA 1
ATOM 1249 C C . SER A 1 167 ? 0.047 -8.113 -12.141 1.00 76.50 167 SER A C 1
ATOM 1251 O O . SER A 1 167 ? 1.212 -7.775 -11.962 1.00 76.50 167 SER A O 1
ATOM 1253 N N . TYR A 1 168 ? -0.699 -8.633 -11.154 1.00 72.50 168 TYR A N 1
ATOM 1254 C CA . TYR A 1 168 ? -0.183 -8.836 -9.789 1.00 72.50 168 TYR A CA 1
ATOM 1255 C C . TYR A 1 168 ? -0.360 -10.262 -9.245 1.00 72.50 168 TYR A C 1
ATOM 1257 O O . TYR A 1 168 ? 0.454 -10.692 -8.428 1.00 72.50 168 TYR A O 1
ATOM 1265 N N . ALA A 1 169 ? -1.383 -11.006 -9.683 1.00 77.69 169 ALA A N 1
ATOM 1266 C CA . ALA A 1 169 ? -1.709 -12.335 -9.165 1.00 77.69 169 ALA A CA 1
ATOM 1267 C C . ALA A 1 169 ? -0.706 -13.400 -9.643 1.00 77.69 169 ALA A C 1
ATOM 1269 O O . ALA A 1 169 ? -0.726 -13.817 -10.800 1.00 77.69 169 ALA A O 1
ATOM 1270 N N . GLY A 1 170 ? 0.178 -13.837 -8.745 1.00 80.44 170 GLY A N 1
ATOM 1271 C CA . GLY A 1 170 ? 1.251 -14.795 -9.022 1.00 80.44 170 GLY A CA 1
ATOM 1272 C C . GLY A 1 170 ? 0.903 -16.257 -8.740 1.00 80.44 170 GLY A C 1
ATOM 1273 O O . GLY A 1 170 ? 1.790 -17.109 -8.800 1.00 80.44 170 GLY A O 1
ATOM 1274 N N . GLY A 1 171 ? -0.357 -16.555 -8.412 1.00 81.38 171 GLY A N 1
ATOM 1275 C CA . GLY A 1 171 ? -0.788 -17.892 -8.008 1.00 81.38 171 GLY A CA 1
ATOM 1276 C C . GLY A 1 171 ? -0.399 -18.219 -6.566 1.00 81.38 171 GLY A C 1
ATOM 1277 O O . GLY A 1 171 ? -0.010 -17.337 -5.799 1.00 81.38 171 GLY A O 1
ATOM 1278 N N . LYS A 1 172 ? -0.510 -19.488 -6.173 1.00 75.06 172 LYS A N 1
ATOM 1279 C CA . LYS A 1 172 ? -0.593 -19.919 -4.765 1.00 75.06 172 LYS A CA 1
ATOM 1280 C C . LYS A 1 172 ? 0.573 -19.496 -3.864 1.00 75.06 172 LYS A C 1
ATOM 1282 O O . LYS A 1 172 ? 0.394 -19.326 -2.660 1.00 75.06 172 LYS A O 1
ATOM 1287 N N . ASP A 1 173 ? 1.766 -19.361 -4.425 1.00 80.25 173 ASP A N 1
ATOM 1288 C CA . ASP A 1 173 ? 3.002 -18.977 -3.738 1.00 80.25 173 ASP A CA 1
ATOM 1289 C C . ASP A 1 173 ? 3.686 -17.751 -4.374 1.00 80.25 173 ASP A C 1
ATOM 1291 O O . ASP A 1 173 ? 4.842 -17.449 -4.067 1.00 80.25 173 ASP A O 1
ATOM 1295 N N . GLY A 1 174 ? 2.981 -17.044 -5.264 1.00 83.25 174 GLY A N 1
ATOM 1296 C CA . GLY A 1 174 ? 3.529 -15.920 -6.021 1.00 83.25 174 GLY A CA 1
ATOM 1297 C C . GLY A 1 174 ? 4.575 -16.317 -7.074 1.00 83.25 174 GLY A C 1
ATOM 1298 O O . GLY A 1 174 ? 5.319 -15.445 -7.526 1.00 83.25 174 GLY A O 1
ATOM 1299 N N . MET A 1 175 ? 4.690 -17.605 -7.432 1.00 92.62 175 MET A N 1
ATOM 1300 C CA . MET A 1 175 ? 5.702 -18.113 -8.369 1.00 92.62 175 MET A CA 1
ATOM 1301 C C . MET A 1 175 ? 5.150 -18.787 -9.629 1.00 92.62 175 MET A C 1
ATOM 1303 O O . MET A 1 175 ? 5.951 -19.082 -10.512 1.00 92.62 175 MET A O 1
ATOM 1307 N N . GLU A 1 176 ? 3.841 -19.010 -9.787 1.00 91.88 176 GLU A N 1
ATOM 1308 C CA . GLU A 1 176 ? 3.314 -19.822 -10.900 1.00 91.88 176 GLU A CA 1
ATOM 1309 C C . GLU A 1 176 ? 3.689 -19.243 -12.278 1.00 91.88 176 GLU A C 1
ATOM 1311 O O . GLU A 1 176 ? 4.225 -19.949 -13.133 1.00 91.88 176 GLU A O 1
ATOM 1316 N N . THR A 1 177 ? 3.500 -17.938 -12.489 1.00 92.25 177 THR A N 1
ATOM 1317 C CA . THR A 1 177 ? 3.909 -17.260 -13.737 1.00 92.25 177 THR A CA 1
ATOM 1318 C C . THR A 1 177 ? 5.435 -17.142 -13.860 1.00 92.25 177 THR A C 1
ATOM 1320 O O . THR A 1 177 ? 5.979 -17.214 -14.965 1.00 92.25 177 THR A O 1
ATOM 1323 N N . THR A 1 178 ? 6.140 -17.016 -12.735 1.00 95.50 178 THR A N 1
ATOM 1324 C CA . THR A 1 178 ? 7.604 -16.896 -12.679 1.00 95.50 178 THR A CA 1
ATOM 1325 C C . THR A 1 178 ? 8.299 -18.192 -13.086 1.00 95.50 178 THR A C 1
ATOM 1327 O O . THR A 1 178 ? 9.198 -18.165 -13.926 1.00 95.50 178 THR A O 1
ATOM 1330 N N . ASP A 1 179 ? 7.855 -19.334 -12.565 1.00 96.56 179 ASP A N 1
ATOM 1331 C CA . ASP A 1 179 ? 8.403 -20.647 -12.908 1.00 96.56 179 ASP A CA 1
ATOM 1332 C C . ASP A 1 179 ? 8.132 -20.999 -14.376 1.00 96.56 179 ASP A C 1
ATOM 1334 O O . ASP A 1 179 ? 9.055 -21.418 -15.076 1.00 96.56 179 ASP A O 1
ATOM 1338 N N . ARG A 1 180 ? 6.933 -20.690 -14.894 1.00 96.50 180 ARG A N 1
ATOM 1339 C CA . ARG A 1 180 ? 6.608 -20.826 -16.328 1.00 96.50 180 ARG A CA 1
ATOM 1340 C C . ARG A 1 180 ? 7.565 -20.050 -17.240 1.00 96.50 180 ARG A C 1
ATOM 1342 O O . ARG A 1 180 ? 7.834 -20.505 -18.353 1.00 96.50 180 ARG A O 1
ATOM 1349 N N . LEU A 1 181 ? 8.079 -18.891 -16.812 1.00 97.44 181 LEU A N 1
ATOM 1350 C CA . LEU A 1 181 ? 9.091 -18.148 -17.572 1.00 97.44 181 LEU A CA 1
ATOM 1351 C C . LEU A 1 181 ? 10.505 -18.705 -17.360 1.00 97.44 181 LEU A C 1
ATOM 1353 O O . LEU A 1 181 ? 11.269 -18.803 -18.321 1.00 97.44 181 LEU A O 1
ATOM 1357 N N . LEU A 1 182 ? 10.861 -19.086 -16.130 1.00 97.25 182 LEU A N 1
ATOM 1358 C CA . LEU A 1 182 ? 12.152 -19.713 -15.829 1.00 97.25 182 LEU A CA 1
ATOM 1359 C C . LEU A 1 182 ? 12.361 -20.983 -16.674 1.00 97.25 182 LEU A C 1
ATOM 1361 O O . LEU A 1 182 ? 13.460 -21.191 -17.179 1.00 97.25 182 LEU A O 1
ATOM 1365 N N . GLU A 1 183 ? 11.313 -21.771 -16.922 1.00 95.88 183 GLU A N 1
ATOM 1366 C CA . GLU A 1 183 ? 11.346 -22.918 -17.843 1.00 95.88 183 GLU A CA 1
ATOM 1367 C C . GLU A 1 183 ? 11.581 -22.528 -19.319 1.00 95.88 183 GLU A C 1
ATOM 1369 O O . GLU A 1 183 ? 12.219 -23.278 -20.059 1.00 95.88 183 GLU A O 1
ATOM 1374 N N . GLN A 1 184 ? 11.131 -21.344 -19.755 1.00 96.94 184 GLN A N 1
ATOM 1375 C CA . GLN A 1 184 ? 11.303 -20.841 -21.130 1.00 96.94 184 GLN A CA 1
ATOM 1376 C C . GLN A 1 184 ? 12.686 -20.210 -21.377 1.00 96.94 184 GLN A C 1
ATOM 1378 O O . GLN A 1 184 ? 13.207 -20.283 -22.495 1.00 96.94 184 GLN A O 1
ATOM 1383 N N . ILE A 1 185 ? 13.316 -19.616 -20.354 1.00 96.62 185 ILE A N 1
ATOM 1384 C CA . ILE A 1 185 ? 14.623 -18.932 -20.449 1.00 96.62 185 ILE A CA 1
ATOM 1385 C C . ILE A 1 185 ? 15.717 -19.783 -21.144 1.00 96.62 185 ILE A C 1
ATOM 1387 O O . ILE A 1 185 ? 16.432 -19.244 -21.999 1.00 96.62 185 ILE A O 1
ATOM 1391 N N . PRO A 1 186 ? 15.866 -21.098 -20.871 1.00 94.69 186 PRO A N 1
ATOM 1392 C CA . PRO A 1 186 ? 16.822 -21.960 -21.569 1.00 94.69 186 PRO A CA 1
ATOM 1393 C C . PRO A 1 186 ? 16.616 -22.133 -23.080 1.00 94.69 186 PRO A C 1
ATOM 1395 O O . PRO A 1 186 ? 17.581 -22.478 -23.777 1.00 94.69 186 PRO A O 1
ATOM 1398 N N . GLU A 1 187 ? 15.408 -21.895 -23.591 1.00 94.38 187 GLU A N 1
ATOM 1399 C CA . GLU A 1 187 ? 15.076 -22.018 -25.012 1.00 94.38 187 GLU A CA 1
ATOM 1400 C C . GLU A 1 187 ? 15.004 -20.662 -25.727 1.00 94.38 187 GLU A C 1
ATOM 1402 O O . GLU A 1 187 ? 15.567 -20.528 -26.814 1.00 94.38 187 GLU A O 1
ATOM 1407 N N . VAL A 1 188 ? 14.383 -19.642 -25.125 1.00 97.44 188 VAL A N 1
ATOM 1408 C CA . VAL A 1 188 ? 14.192 -18.328 -25.767 1.00 97.44 188 VAL A CA 1
ATOM 1409 C C . VAL A 1 188 ? 15.481 -17.494 -25.847 1.00 97.44 188 VAL A C 1
ATOM 1411 O O . VAL A 1 188 ? 15.701 -16.797 -26.844 1.00 97.44 188 VAL A O 1
ATOM 1414 N N . LEU A 1 189 ? 16.367 -17.582 -24.844 1.00 97.00 189 LEU A N 1
ATOM 1415 C CA . LEU A 1 189 ? 17.601 -16.791 -24.820 1.00 97.00 189 LEU A CA 1
ATOM 1416 C C . LEU A 1 189 ? 18.622 -17.265 -25.861 1.00 97.00 189 LEU A C 1
ATOM 1418 O O . LEU A 1 189 ? 18.933 -18.454 -25.992 1.00 97.00 189 LEU A O 1
ATOM 1422 N N . SER A 1 190 ? 19.221 -16.296 -26.551 1.00 95.69 190 SER A N 1
ATOM 1423 C CA . SER A 1 190 ? 20.337 -16.499 -27.470 1.00 95.69 190 SER A CA 1
ATOM 1424 C C . SER A 1 190 ? 21.576 -17.051 -26.748 1.00 95.69 190 SER A C 1
ATOM 1426 O O . SER A 1 190 ? 21.685 -17.057 -25.521 1.00 95.69 190 SER A O 1
ATOM 1428 N N . ARG A 1 191 ? 22.594 -17.473 -27.510 1.00 91.69 191 ARG A N 1
ATOM 1429 C CA . ARG A 1 191 ? 23.877 -17.931 -26.935 1.00 91.69 191 ARG A CA 1
ATOM 1430 C C . ARG A 1 191 ? 24.651 -16.847 -26.171 1.00 91.69 191 ARG A C 1
ATOM 1432 O O . ARG A 1 191 ? 25.581 -17.195 -25.450 1.00 91.69 191 ARG A O 1
ATOM 1439 N N . ARG A 1 192 ? 24.300 -15.568 -26.338 1.00 93.88 192 ARG A N 1
ATOM 1440 C CA . ARG A 1 192 ? 24.818 -14.441 -25.540 1.00 93.88 192 ARG A CA 1
ATOM 1441 C C . ARG A 1 192 ? 23.750 -13.850 -24.608 1.00 93.88 192 ARG A C 1
ATOM 1443 O O . ARG A 1 192 ? 24.000 -12.807 -24.018 1.00 93.88 192 ARG A O 1
ATOM 1450 N N . GLY A 1 193 ? 22.585 -14.485 -24.501 1.00 96.69 193 GLY A N 1
ATOM 1451 C CA . GLY A 1 193 ? 21.427 -13.937 -23.812 1.00 96.69 193 GLY A CA 1
ATOM 1452 C C . GLY A 1 193 ? 21.652 -13.693 -22.320 1.00 96.69 193 GLY A C 1
ATOM 1453 O O . GLY A 1 193 ? 22.355 -14.458 -21.652 1.00 96.69 193 GLY A O 1
ATOM 1454 N N . VAL A 1 194 ? 21.017 -12.641 -21.810 1.00 98.31 194 VAL A N 1
ATOM 1455 C CA . VAL A 1 194 ? 20.864 -12.341 -20.382 1.00 98.31 194 VAL A CA 1
ATOM 1456 C C . VAL A 1 194 ? 19.385 -12.099 -20.078 1.00 98.31 194 VAL A C 1
ATOM 1458 O O . VAL A 1 194 ? 18.687 -11.489 -20.883 1.00 98.31 194 VAL A O 1
ATOM 1461 N N . ALA A 1 195 ? 18.904 -12.561 -18.929 1.00 98.75 195 ALA A N 1
ATOM 1462 C CA . ALA A 1 195 ? 17.600 -12.203 -18.383 1.00 98.75 195 ALA A CA 1
ATOM 1463 C C . ALA A 1 195 ? 17.766 -11.440 -17.061 1.00 98.75 195 ALA A C 1
ATOM 1465 O O . ALA A 1 195 ? 18.682 -11.729 -16.295 1.00 98.75 195 ALA A O 1
ATOM 1466 N N . TYR A 1 196 ? 16.870 -10.497 -16.796 1.00 98.81 196 TYR A N 1
ATOM 1467 C CA . TYR A 1 196 ? 16.713 -9.776 -15.538 1.00 98.81 196 TYR A CA 1
ATOM 1468 C C . TYR A 1 196 ? 15.313 -10.092 -15.011 1.00 98.81 196 TYR A C 1
ATOM 1470 O O . TYR A 1 196 ? 14.322 -9.706 -15.627 1.00 98.81 196 TYR A O 1
ATOM 1478 N N . VAL A 1 197 ? 15.245 -10.836 -13.908 1.00 98.56 197 VAL A N 1
ATOM 1479 C CA . VAL A 1 197 ? 13.997 -11.291 -13.281 1.00 98.56 197 VAL A CA 1
ATOM 1480 C C . VAL A 1 197 ? 13.890 -10.648 -11.906 1.00 98.56 197 VAL A C 1
ATOM 1482 O O . VAL A 1 197 ? 14.771 -10.854 -11.068 1.00 98.56 197 VAL A O 1
ATOM 1485 N N . LEU A 1 198 ? 12.838 -9.866 -11.668 1.00 97.25 198 LEU A N 1
ATOM 1486 C CA . LEU A 1 198 ? 12.539 -9.349 -10.333 1.00 97.25 198 LEU A CA 1
ATOM 1487 C C . LEU A 1 198 ? 11.906 -10.448 -9.464 1.00 97.25 198 LEU A C 1
ATOM 1489 O O . LEU A 1 198 ? 11.119 -11.252 -9.950 1.00 97.25 198 LEU A O 1
ATOM 1493 N N . LEU A 1 199 ? 12.280 -10.501 -8.184 1.00 94.69 199 LEU A N 1
ATOM 1494 C CA . LEU A 1 199 ? 11.769 -11.440 -7.181 1.00 94.69 199 LEU A CA 1
ATOM 1495 C C . LEU A 1 199 ? 11.619 -10.726 -5.831 1.00 94.69 199 LEU A C 1
ATOM 1497 O O . LEU A 1 199 ? 12.517 -9.988 -5.415 1.00 94.69 199 LEU A O 1
ATOM 1501 N N . CYS A 1 200 ? 10.536 -10.990 -5.106 1.00 88.31 200 CYS A N 1
ATOM 1502 C CA . CYS A 1 200 ? 10.359 -10.547 -3.724 1.00 88.31 200 CYS A CA 1
ATOM 1503 C C . CYS A 1 200 ? 10.966 -11.545 -2.717 1.00 88.31 200 CYS A C 1
ATOM 1505 O O . CYS A 1 200 ? 11.308 -12.681 -3.058 1.00 88.31 200 CYS A O 1
ATOM 1507 N N . ALA A 1 201 ? 11.065 -11.153 -1.443 1.00 84.06 201 ALA A N 1
ATOM 1508 C CA . ALA A 1 201 ? 11.552 -12.031 -0.372 1.00 84.06 201 ALA A CA 1
ATOM 1509 C C . ALA A 1 201 ? 10.803 -13.383 -0.285 1.00 84.06 201 ALA A C 1
ATOM 1511 O O . ALA A 1 201 ? 11.422 -14.422 -0.043 1.00 84.06 201 ALA A O 1
ATOM 1512 N N . GLN A 1 202 ? 9.482 -13.388 -0.516 1.00 81.75 202 GLN A N 1
ATOM 1513 C CA . GLN A 1 202 ? 8.646 -14.597 -0.441 1.00 81.75 202 GLN A CA 1
ATOM 1514 C C . GLN A 1 202 ? 8.973 -15.609 -1.550 1.00 81.75 202 GLN A C 1
ATOM 1516 O O . GLN A 1 202 ? 8.904 -16.813 -1.308 1.00 81.75 202 GLN A O 1
ATOM 1521 N N . ASN A 1 203 ? 9.437 -15.141 -2.716 1.00 87.44 203 ASN A N 1
ATOM 1522 C CA . ASN A 1 203 ? 9.854 -15.979 -3.845 1.00 87.44 203 ASN A CA 1
ATOM 1523 C C . ASN A 1 203 ? 11.150 -16.786 -3.582 1.00 87.44 203 ASN A C 1
ATOM 1525 O O . ASN A 1 203 ? 11.579 -17.554 -4.439 1.00 87.44 203 ASN A O 1
ATOM 1529 N N . ARG A 1 204 ? 11.796 -16.617 -2.415 1.00 90.94 204 ARG A N 1
ATOM 1530 C CA . ARG A 1 204 ? 13.056 -17.278 -2.003 1.00 90.94 204 ARG A CA 1
ATOM 1531 C C . ARG A 1 204 ? 14.175 -17.159 -3.060 1.00 90.94 204 ARG A C 1
ATOM 1533 O O . ARG A 1 204 ? 14.629 -18.180 -3.587 1.00 90.94 204 ARG A O 1
ATOM 1540 N N . PRO A 1 205 ? 14.674 -15.938 -3.353 1.00 93.00 205 PRO A N 1
ATOM 1541 C CA . PRO A 1 205 ? 15.580 -15.693 -4.480 1.00 93.00 205 PRO A CA 1
ATOM 1542 C C . PRO A 1 205 ? 16.836 -16.574 -4.527 1.00 93.00 205 PRO A C 1
ATOM 1544 O O . PRO A 1 205 ? 17.254 -16.965 -5.612 1.00 93.00 205 PRO A O 1
ATOM 1547 N N . GLU A 1 206 ? 17.419 -16.943 -3.380 1.00 94.69 206 GLU A N 1
ATOM 1548 C CA . GLU A 1 206 ? 18.577 -17.852 -3.344 1.00 94.69 206 GLU A CA 1
ATOM 1549 C C . GLU A 1 206 ? 18.247 -19.233 -3.925 1.00 94.69 206 GLU A C 1
ATOM 1551 O O . GLU A 1 206 ? 18.965 -19.710 -4.800 1.00 94.69 206 GLU A O 1
ATOM 1556 N N . SER A 1 207 ? 17.117 -19.834 -3.540 1.00 94.50 207 SER A N 1
ATOM 1557 C CA . SER A 1 207 ? 16.677 -21.126 -4.082 1.00 94.50 207 SER A CA 1
ATOM 1558 C C . SER A 1 207 ? 16.290 -21.034 -5.560 1.00 94.50 207 SER A C 1
ATOM 1560 O O . SER A 1 207 ? 16.516 -21.979 -6.317 1.00 94.50 207 SER A O 1
ATOM 1562 N N . VAL A 1 208 ? 15.761 -19.892 -6.017 1.00 95.44 208 VAL A N 1
ATOM 1563 C CA . VAL A 1 208 ? 15.551 -19.646 -7.455 1.00 95.44 208 VAL A CA 1
ATOM 1564 C C . VAL A 1 208 ? 16.893 -19.628 -8.191 1.00 95.44 208 VAL A C 1
ATOM 1566 O O . VAL A 1 208 ? 17.051 -20.334 -9.187 1.00 95.44 208 VAL A O 1
ATOM 1569 N N . MET A 1 209 ? 17.887 -18.902 -7.673 1.00 96.50 209 MET A N 1
ATOM 1570 C CA . MET A 1 209 ? 19.233 -18.869 -8.246 1.00 96.50 209 MET A CA 1
ATOM 1571 C C . MET A 1 209 ? 19.926 -20.239 -8.212 1.00 96.50 209 MET A C 1
ATOM 1573 O O . MET A 1 209 ? 20.620 -20.580 -9.166 1.00 96.50 209 MET A O 1
ATOM 1577 N N . GLU A 1 210 ? 19.734 -21.050 -7.171 1.00 95.00 210 GLU A N 1
ATOM 1578 C CA . GLU A 1 210 ? 20.238 -22.429 -7.101 1.00 95.00 210 GLU A CA 1
ATOM 1579 C C . GLU A 1 210 ? 19.629 -23.324 -8.189 1.00 95.00 210 GLU A C 1
ATOM 1581 O O . GLU A 1 210 ? 20.383 -23.984 -8.906 1.00 95.00 210 GLU A O 1
ATOM 1586 N N . ARG A 1 211 ? 18.301 -23.288 -8.394 1.00 94.81 211 ARG A N 1
ATOM 1587 C CA . ARG A 1 211 ? 17.642 -24.015 -9.501 1.00 94.81 211 ARG A CA 1
ATOM 1588 C C . ARG A 1 211 ? 18.202 -23.602 -10.865 1.00 94.81 211 ARG A C 1
ATOM 1590 O O . ARG A 1 211 ? 18.512 -24.466 -11.679 1.00 94.81 211 ARG A O 1
ATOM 1597 N N . VAL A 1 212 ? 18.381 -22.299 -11.091 1.00 95.00 212 VAL A N 1
ATOM 1598 C CA . VAL A 1 212 ? 18.934 -21.743 -12.341 1.00 95.00 212 VAL A CA 1
ATOM 1599 C C . VAL A 1 212 ? 20.387 -22.178 -12.565 1.00 95.00 212 VAL A C 1
ATOM 1601 O O . VAL A 1 212 ? 20.756 -22.577 -13.669 1.00 95.00 212 VAL A O 1
ATOM 1604 N N . ARG A 1 213 ? 21.225 -22.148 -11.520 1.00 93.25 213 ARG A N 1
ATOM 1605 C CA . ARG A 1 213 ? 22.625 -22.615 -11.569 1.00 93.25 213 ARG A CA 1
ATOM 1606 C C . ARG A 1 213 ? 22.730 -24.130 -11.822 1.00 93.25 213 ARG A C 1
ATOM 1608 O O . ARG A 1 213 ? 23.766 -24.573 -12.308 1.00 93.25 213 ARG A O 1
ATOM 1615 N N . ALA A 1 214 ? 21.682 -24.901 -11.516 1.00 91.19 214 ALA A N 1
ATOM 1616 C CA . ALA A 1 214 ? 21.612 -26.354 -11.697 1.00 91.19 214 ALA A CA 1
ATOM 1617 C C . ALA A 1 214 ? 21.050 -26.817 -13.062 1.00 91.19 214 ALA A C 1
ATOM 1619 O O . ALA A 1 214 ? 20.976 -28.022 -13.310 1.00 91.19 214 ALA A O 1
ATOM 1620 N N . TRP A 1 215 ? 20.660 -25.905 -13.961 1.00 90.56 215 TRP A N 1
ATOM 1621 C CA . TRP A 1 215 ? 20.227 -26.260 -15.320 1.00 90.56 215 TRP A CA 1
ATOM 1622 C C . TRP A 1 215 ? 21.357 -26.939 -16.124 1.00 90.56 215 TRP A C 1
ATOM 1624 O O . TRP A 1 215 ? 22.489 -26.459 -16.130 1.00 90.56 215 TRP A O 1
ATOM 1634 N N . GLU A 1 216 ? 21.038 -28.043 -16.817 1.00 71.31 216 GLU A N 1
ATOM 1635 C CA . GLU A 1 216 ? 22.015 -29.035 -17.309 1.00 71.31 216 GLU A CA 1
ATOM 1636 C C . GLU A 1 216 ? 23.253 -28.487 -18.050 1.00 71.31 216 GLU A C 1
ATOM 1638 O O . GLU A 1 216 ? 23.176 -27.647 -18.953 1.00 71.31 216 GLU A O 1
ATOM 1643 N N . GLU A 1 217 ? 24.402 -29.105 -17.750 1.00 54.75 217 GLU A N 1
ATOM 1644 C CA . GLU A 1 217 ? 25.757 -28.730 -18.187 1.00 54.75 217 GLU A CA 1
ATOM 1645 C C . GLU A 1 217 ? 25.958 -28.666 -19.719 1.00 54.75 217 GLU A C 1
ATOM 1647 O O . GLU A 1 217 ? 26.890 -28.023 -20.209 1.00 54.75 217 GLU A O 1
ATOM 1652 N N . GLY A 1 218 ? 25.077 -29.295 -20.505 1.00 48.78 218 GLY A N 1
ATOM 1653 C CA . GLY A 1 218 ? 25.216 -29.467 -21.957 1.00 48.78 218 GLY A CA 1
ATOM 1654 C C . GLY A 1 218 ? 25.174 -28.188 -22.809 1.00 48.78 218 GLY A C 1
ATOM 1655 O O . GLY A 1 218 ? 25.362 -28.269 -24.024 1.00 48.78 218 GLY A O 1
ATOM 1656 N N . ARG A 1 219 ? 24.915 -27.009 -22.221 1.00 53.50 219 ARG A N 1
ATOM 1657 C CA . ARG A 1 219 ? 24.833 -25.715 -22.937 1.00 53.50 219 ARG A CA 1
ATOM 1658 C C . ARG A 1 219 ? 25.739 -24.605 -22.378 1.00 53.50 219 ARG A C 1
ATOM 1660 O O . ARG A 1 219 ? 25.614 -23.459 -22.812 1.00 53.50 219 ARG A O 1
ATOM 1667 N N . GLY A 1 220 ? 26.691 -24.961 -21.511 1.00 60.78 220 GLY A N 1
ATOM 1668 C CA . GLY A 1 220 ? 27.575 -24.024 -20.810 1.00 60.78 220 GLY A CA 1
ATOM 1669 C C . GLY A 1 220 ? 26.993 -23.596 -19.466 1.00 60.78 220 GLY A C 1
ATOM 1670 O O . GLY A 1 220 ? 25.778 -23.476 -19.330 1.00 60.78 220 GLY A O 1
ATOM 1671 N N . GLY A 1 221 ? 27.866 -23.398 -18.474 1.00 85.12 221 GLY A N 1
ATOM 1672 C CA . GLY A 1 221 ? 27.457 -23.150 -17.093 1.00 85.12 221 GLY A CA 1
ATOM 1673 C C . GLY A 1 221 ? 26.579 -21.909 -16.967 1.00 85.12 221 GLY A C 1
ATOM 1674 O O . GLY A 1 221 ? 26.992 -20.804 -17.331 1.00 85.12 221 GLY A O 1
ATOM 1675 N N . TRP A 1 222 ? 25.374 -22.088 -16.432 1.00 92.75 222 TRP A N 1
ATOM 1676 C CA . TRP A 1 222 ? 24.504 -20.973 -16.095 1.00 92.75 222 TRP A CA 1
ATOM 1677 C C . TRP A 1 222 ? 25.048 -20.196 -14.893 1.00 92.75 222 TRP A C 1
ATOM 1679 O O . TRP A 1 222 ? 25.799 -20.699 -14.047 1.00 92.75 222 TRP A O 1
ATOM 1689 N N . ARG A 1 223 ? 24.678 -18.923 -14.845 1.00 95.06 223 ARG A N 1
ATOM 1690 C CA . ARG A 1 223 ? 24.982 -17.979 -13.777 1.00 95.06 223 ARG A CA 1
ATOM 1691 C C . ARG A 1 223 ? 23.696 -17.270 -13.389 1.00 95.06 223 ARG A C 1
ATOM 1693 O O . ARG A 1 223 ? 22.856 -16.995 -14.244 1.00 95.06 223 ARG A O 1
ATOM 1700 N N . ALA A 1 224 ? 23.575 -16.998 -12.098 1.00 96.88 224 ALA A N 1
ATOM 1701 C CA . ALA A 1 224 ? 22.482 -16.247 -11.508 1.00 96.88 224 ALA A CA 1
ATOM 1702 C C . ALA A 1 224 ? 23.049 -15.420 -10.349 1.00 96.88 224 ALA A C 1
ATOM 1704 O O . ALA A 1 224 ? 23.686 -15.992 -9.457 1.00 96.88 224 ALA A O 1
ATOM 1705 N N . GLU A 1 225 ? 22.858 -14.104 -10.382 1.00 97.00 225 GLU A N 1
ATOM 1706 C CA . GLU A 1 225 ? 23.366 -13.149 -9.388 1.00 97.00 225 GLU A CA 1
ATOM 1707 C C . GLU A 1 225 ? 22.329 -12.063 -9.104 1.00 97.00 225 GLU A C 1
ATOM 1709 O O . GLU A 1 225 ? 21.680 -11.574 -10.027 1.00 97.00 225 GLU A O 1
ATOM 1714 N N . LYS A 1 226 ? 22.221 -11.631 -7.846 1.00 96.94 226 LYS A N 1
ATOM 1715 C CA . LYS A 1 226 ? 21.505 -10.402 -7.489 1.00 96.94 226 LYS A CA 1
ATOM 1716 C C . LYS A 1 226 ? 22.313 -9.190 -7.949 1.00 96.94 226 LYS A C 1
ATOM 1718 O O . LYS A 1 226 ? 23.493 -9.079 -7.625 1.00 96.94 226 LYS A O 1
ATOM 1723 N N . VAL A 1 227 ? 21.672 -8.296 -8.695 1.00 97.12 227 VAL A N 1
ATOM 1724 C CA . VAL A 1 227 ? 22.296 -7.104 -9.307 1.00 97.12 227 VAL A CA 1
ATOM 1725 C C . VAL A 1 227 ? 21.650 -5.783 -8.881 1.00 97.12 227 VAL A C 1
ATOM 1727 O O . VAL A 1 227 ? 22.243 -4.724 -9.067 1.00 97.12 227 VAL A O 1
ATOM 1730 N N . GLY A 1 228 ? 20.475 -5.846 -8.256 1.00 92.81 228 GLY A N 1
ATOM 1731 C CA . GLY A 1 228 ? 19.819 -4.728 -7.582 1.00 92.81 228 GLY A CA 1
ATOM 1732 C C . GLY A 1 228 ? 18.924 -5.246 -6.461 1.00 92.81 228 GLY A C 1
ATOM 1733 O O . GLY A 1 228 ? 18.414 -6.363 -6.551 1.00 92.81 228 GLY A O 1
ATOM 1734 N N . VAL A 1 229 ? 18.769 -4.465 -5.390 1.00 91.00 229 VAL A N 1
ATOM 1735 C CA . VAL A 1 229 ? 17.977 -4.814 -4.198 1.00 91.00 229 VAL A CA 1
ATOM 1736 C C . VAL A 1 229 ? 17.264 -3.577 -3.649 1.00 91.00 229 VAL A C 1
ATOM 1738 O O . VAL A 1 229 ? 17.832 -2.484 -3.689 1.00 91.00 229 VAL A O 1
ATOM 1741 N N . SER A 1 230 ? 16.054 -3.733 -3.106 1.00 81.88 230 SER A N 1
ATOM 1742 C CA . SER A 1 230 ? 15.352 -2.675 -2.368 1.00 81.88 230 SER A CA 1
ATOM 1743 C C . SER A 1 230 ? 15.235 -3.007 -0.877 1.00 81.88 230 SER A C 1
ATOM 1745 O O . SER A 1 230 ? 15.032 -4.160 -0.496 1.00 81.88 230 SER A O 1
ATOM 1747 N N . GLY A 1 231 ? 15.365 -1.972 -0.037 1.00 58.09 231 GLY A N 1
ATOM 1748 C CA . GLY A 1 231 ? 15.081 -1.996 1.403 1.00 58.09 231 GLY A CA 1
ATOM 1749 C C . GLY A 1 231 ? 15.897 -2.989 2.243 1.00 58.09 231 GLY A C 1
ATOM 1750 O O . GLY A 1 231 ? 15.596 -4.176 2.275 1.00 58.09 231 GLY A O 1
ATOM 1751 N N . VAL A 1 232 ? 16.852 -2.497 3.041 1.00 40.75 232 VAL A N 1
ATOM 1752 C CA . VAL A 1 232 ? 17.540 -3.323 4.052 1.00 40.75 232 VAL A CA 1
ATOM 1753 C C . VAL A 1 232 ? 16.869 -3.147 5.418 1.00 40.75 232 VAL A C 1
ATOM 1755 O O . VAL A 1 232 ? 17.146 -2.184 6.133 1.00 40.75 232 VAL A O 1
ATOM 1758 N N . LYS A 1 233 ? 16.023 -4.105 5.818 1.00 35.66 233 LYS A N 1
ATOM 1759 C CA . LYS A 1 233 ? 15.579 -4.277 7.216 1.00 35.66 233 LYS A CA 1
ATOM 1760 C C . LYS A 1 233 ? 16.090 -5.621 7.740 1.00 35.66 233 LYS A C 1
ATOM 1762 O O . LYS A 1 233 ? 15.870 -6.655 7.123 1.00 35.66 233 LYS A O 1
ATOM 1767 N N . ALA A 1 234 ? 16.782 -5.601 8.881 1.00 33.81 234 ALA A N 1
ATOM 1768 C CA . ALA A 1 234 ? 17.248 -6.794 9.608 1.00 33.81 234 ALA A CA 1
ATOM 1769 C C . ALA A 1 234 ? 18.016 -7.857 8.774 1.00 33.81 234 ALA A C 1
ATOM 1771 O O . ALA A 1 234 ? 18.027 -9.030 9.136 1.00 33.81 234 ALA A O 1
ATOM 1772 N N . GLY A 1 235 ? 18.672 -7.457 7.677 1.00 35.75 235 GLY A N 1
ATOM 1773 C CA . GLY A 1 235 ? 19.442 -8.358 6.808 1.00 35.75 235 GLY A CA 1
ATOM 1774 C C . GLY A 1 235 ? 18.641 -9.071 5.711 1.00 35.75 235 GLY A C 1
ATOM 1775 O O . GLY A 1 235 ? 19.217 -9.893 5.006 1.00 35.75 235 GLY A O 1
ATOM 1776 N N . TRP A 1 236 ? 17.357 -8.745 5.537 1.00 36.56 236 TRP A N 1
ATOM 1777 C CA . TRP A 1 236 ? 16.524 -9.253 4.445 1.00 36.56 236 TRP A CA 1
ATOM 1778 C C . TRP A 1 236 ? 16.255 -8.141 3.424 1.00 36.56 236 TRP A C 1
ATOM 1780 O O . TRP A 1 236 ? 15.979 -6.998 3.794 1.00 36.56 236 TRP A O 1
ATOM 1790 N N . GLU A 1 237 ? 16.360 -8.490 2.144 1.00 57.12 237 GLU A N 1
ATOM 1791 C CA . GLU A 1 237 ? 16.040 -7.635 0.994 1.00 57.12 237 GLU A CA 1
ATOM 1792 C C . GLU A 1 237 ? 14.538 -7.753 0.702 1.00 57.12 237 GLU A C 1
ATOM 1794 O O . GLU A 1 237 ? 14.012 -8.868 0.674 1.00 57.12 237 GLU A O 1
ATOM 1799 N N . LYS A 1 238 ? 13.830 -6.638 0.486 1.00 75.75 238 LYS A N 1
ATOM 1800 C CA . LYS A 1 238 ? 12.379 -6.659 0.220 1.00 75.75 238 LYS A CA 1
ATOM 1801 C C . LYS A 1 238 ? 12.085 -7.177 -1.192 1.00 75.75 238 LYS A C 1
ATOM 1803 O O . LYS A 1 238 ? 11.312 -8.124 -1.361 1.00 75.75 238 LYS A O 1
ATOM 1808 N N . LEU A 1 239 ? 12.735 -6.562 -2.180 1.00 89.44 239 LEU A N 1
ATOM 1809 C CA . LEU A 1 239 ? 12.760 -6.959 -3.588 1.00 89.44 239 LEU A CA 1
ATOM 1810 C C . LEU A 1 239 ? 14.216 -7.100 -4.047 1.00 89.44 239 LEU A C 1
ATOM 1812 O O . LEU A 1 239 ? 15.103 -6.404 -3.548 1.00 89.44 239 LEU A O 1
ATOM 1816 N N . CYS A 1 240 ? 14.466 -7.957 -5.032 1.00 94.75 240 CYS A N 1
ATOM 1817 C CA . CYS A 1 240 ? 15.752 -8.053 -5.713 1.00 94.75 240 CYS A CA 1
ATOM 1818 C C . CYS A 1 240 ? 15.572 -8.327 -7.210 1.00 94.75 240 CYS A C 1
ATOM 1820 O O . CYS A 1 240 ? 14.598 -8.951 -7.624 1.00 94.75 240 CYS A O 1
ATOM 1822 N N . VAL A 1 241 ? 16.536 -7.895 -8.020 1.00 98.06 241 VAL A N 1
ATOM 1823 C CA . VAL A 1 241 ? 16.630 -8.241 -9.442 1.00 98.06 241 VAL A CA 1
ATOM 1824 C C . VAL A 1 241 ? 17.751 -9.256 -9.613 1.00 98.06 241 VAL A C 1
ATOM 1826 O O . VAL A 1 241 ? 18.906 -8.982 -9.273 1.00 98.06 241 VAL A O 1
ATOM 1829 N N . VAL A 1 242 ? 17.413 -10.425 -10.152 1.00 98.50 242 VAL A N 1
ATOM 1830 C CA . VAL A 1 242 ? 18.351 -11.504 -10.464 1.00 98.50 242 VAL A CA 1
ATOM 1831 C C . VAL A 1 242 ? 18.708 -11.462 -11.948 1.00 98.50 242 VAL A C 1
ATOM 1833 O O . VAL A 1 242 ? 17.852 -11.630 -12.817 1.00 98.50 242 VAL A O 1
ATOM 1836 N N . ARG A 1 243 ? 19.998 -11.288 -12.238 1.00 98.56 243 ARG A N 1
ATOM 1837 C CA . ARG A 1 243 ? 20.585 -11.428 -13.571 1.00 98.56 243 ARG A CA 1
ATOM 1838 C C . ARG A 1 243 ? 20.913 -12.895 -13.836 1.00 98.56 243 ARG A C 1
ATOM 1840 O O . ARG A 1 243 ? 21.693 -13.485 -13.092 1.00 98.56 243 ARG A O 1
ATOM 1847 N N . ILE A 1 244 ? 20.381 -13.460 -14.917 1.00 98.06 244 ILE A N 1
ATOM 1848 C CA . ILE A 1 244 ? 20.572 -14.851 -15.356 1.00 98.06 244 ILE A CA 1
ATOM 1849 C C . ILE A 1 244 ? 21.246 -14.871 -16.732 1.00 98.06 244 ILE A C 1
ATOM 1851 O O . ILE A 1 244 ? 20.757 -14.236 -17.660 1.00 98.06 244 ILE A O 1
ATOM 1855 N N . TRP A 1 245 ? 22.346 -15.607 -16.906 1.00 95.88 245 TRP A N 1
ATOM 1856 C CA . TRP A 1 245 ? 23.024 -15.742 -18.207 1.00 95.88 245 TRP A CA 1
ATOM 1857 C C . TRP A 1 245 ? 23.866 -17.022 -18.297 1.00 95.88 245 TRP A C 1
ATOM 1859 O O . TRP A 1 245 ? 23.991 -17.769 -17.326 1.00 95.88 245 TRP A O 1
ATOM 1869 N N . ARG A 1 246 ? 24.462 -17.283 -19.468 1.00 91.12 246 ARG A N 1
ATOM 1870 C CA . ARG A 1 246 ? 25.432 -18.375 -19.670 1.00 91.12 246 ARG A CA 1
ATOM 1871 C C . ARG A 1 246 ? 26.856 -17.844 -19.688 1.00 91.12 246 ARG A C 1
ATOM 1873 O O . ARG A 1 246 ? 27.157 -16.867 -20.376 1.00 91.12 246 ARG A O 1
ATOM 1880 N N . GLU A 1 247 ? 27.747 -18.520 -18.978 1.00 80.06 247 GLU A N 1
ATOM 1881 C CA . GLU A 1 247 ? 29.173 -18.226 -19.022 1.00 80.06 247 GLU A CA 1
ATOM 1882 C C . GLU A 1 247 ? 29.765 -18.560 -20.403 1.00 80.06 247 GLU A C 1
ATOM 1884 O O . GLU A 1 247 ? 29.407 -19.553 -21.045 1.00 80.06 247 GLU A O 1
ATOM 1889 N N . LYS A 1 248 ? 30.683 -17.714 -20.888 1.00 67.88 248 LYS A N 1
ATOM 1890 C CA . LYS A 1 248 ? 31.365 -17.928 -22.169 1.00 67.88 248 LYS A CA 1
ATOM 1891 C C . LYS A 1 248 ? 32.369 -19.072 -22.014 1.00 67.88 248 LYS A C 1
ATOM 1893 O O . LYS A 1 248 ? 33.465 -18.850 -21.512 1.00 67.88 248 LYS A O 1
ATOM 1898 N N . ILE A 1 249 ? 32.007 -20.267 -22.488 1.00 56.22 249 ILE A N 1
ATOM 1899 C CA . ILE A 1 249 ? 32.941 -21.396 -22.629 1.00 56.22 249 ILE A CA 1
ATOM 1900 C C . ILE A 1 249 ? 34.121 -20.937 -23.497 1.00 56.22 249 ILE A C 1
ATOM 1902 O O . ILE A 1 249 ? 33.955 -20.747 -24.708 1.00 56.22 249 ILE A O 1
ATOM 1906 N N . HIS A 1 250 ? 35.317 -20.790 -22.922 1.00 51.59 250 HIS A N 1
ATOM 1907 C CA . HIS A 1 250 ? 36.515 -20.671 -23.744 1.00 51.59 250 HIS A CA 1
ATOM 1908 C C . HIS A 1 250 ? 36.872 -22.063 -24.264 1.00 51.59 250 HIS A C 1
ATOM 1910 O O . HIS A 1 250 ? 36.807 -23.059 -23.548 1.00 51.59 250 HIS A O 1
ATOM 1916 N N . ILE A 1 251 ? 37.308 -22.145 -25.522 1.00 49.28 251 ILE A N 1
ATOM 1917 C CA . ILE A 1 251 ? 37.698 -23.417 -26.163 1.00 49.28 251 ILE A CA 1
ATOM 1918 C C . ILE A 1 251 ? 38.875 -24.107 -25.431 1.00 49.28 251 ILE A C 1
ATOM 1920 O O . ILE A 1 251 ? 39.118 -25.295 -25.630 1.00 49.28 251 ILE A O 1
ATOM 1924 N N . HIS A 1 252 ? 39.575 -23.384 -24.553 1.00 47.75 252 HIS A N 1
ATOM 1925 C CA . HIS A 1 252 ? 40.648 -23.898 -23.701 1.00 47.75 252 HIS A CA 1
ATOM 1926 C C . HIS A 1 252 ? 40.167 -24.592 -22.414 1.00 47.75 252 HIS A C 1
ATOM 1928 O O . HIS A 1 252 ? 40.930 -25.378 -21.859 1.00 47.75 252 HIS A O 1
ATOM 1934 N N . ASP A 1 253 ? 38.922 -24.364 -21.981 1.00 39.78 253 ASP A N 1
ATOM 1935 C CA . ASP A 1 253 ? 38.391 -24.879 -20.707 1.00 39.78 253 ASP A CA 1
ATOM 1936 C C . ASP A 1 253 ? 37.767 -26.281 -20.840 1.00 39.78 253 ASP A C 1
ATOM 1938 O O . ASP A 1 253 ? 37.349 -26.878 -19.851 1.00 39.78 253 ASP A O 1
ATOM 1942 N N . ILE A 1 254 ? 37.712 -26.837 -22.057 1.00 44.53 254 ILE A N 1
ATOM 1943 C CA . ILE A 1 254 ? 37.223 -28.197 -22.315 1.00 44.53 254 ILE A CA 1
ATOM 1944 C C . ILE A 1 254 ? 38.280 -29.208 -21.829 1.00 44.53 254 ILE A C 1
ATOM 1946 O O . ILE A 1 254 ? 39.358 -29.287 -22.432 1.00 44.53 254 ILE A O 1
ATOM 1950 N N . PRO A 1 255 ? 37.999 -30.044 -20.808 1.00 38.09 255 PRO A N 1
ATOM 1951 C CA . PRO A 1 255 ? 38.927 -31.088 -20.389 1.00 38.09 255 PRO A CA 1
ATOM 1952 C C . PRO A 1 255 ? 39.159 -32.074 -21.536 1.00 38.09 255 PRO A C 1
ATOM 1954 O O . PRO A 1 255 ? 38.222 -32.449 -22.241 1.00 38.09 255 PRO A O 1
ATOM 1957 N N . TYR A 1 256 ? 40.408 -32.508 -21.725 1.00 37.81 256 TYR A N 1
ATOM 1958 C CA . TYR A 1 256 ? 40.816 -33.373 -22.837 1.00 37.81 256 TYR A CA 1
ATOM 1959 C C . TYR A 1 256 ? 39.888 -34.594 -23.010 1.00 37.81 256 TYR A C 1
ATOM 1961 O O . TYR A 1 256 ? 40.048 -35.612 -22.330 1.00 37.81 256 TYR A O 1
ATOM 1969 N N . LEU A 1 257 ? 39.007 -34.552 -24.018 1.00 35.78 257 LEU A N 1
ATOM 1970 C CA . LEU A 1 257 ? 38.410 -35.755 -24.597 1.00 35.78 257 LEU A CA 1
ATOM 1971 C C . LEU A 1 257 ? 39.533 -36.557 -25.261 1.00 35.78 257 LEU A C 1
ATOM 1973 O O . LEU A 1 257 ? 39.914 -36.341 -26.414 1.00 35.78 257 LEU A O 1
ATOM 1977 N N . THR A 1 258 ? 40.133 -37.443 -24.467 1.00 33.59 258 THR A N 1
ATOM 1978 C CA . THR A 1 258 ? 41.322 -38.200 -24.850 1.00 33.59 258 THR A CA 1
ATOM 1979 C C . THR A 1 258 ? 41.068 -39.014 -26.115 1.00 33.59 258 THR A C 1
ATOM 1981 O O . THR A 1 258 ? 40.077 -39.733 -26.247 1.00 33.59 258 THR A O 1
ATOM 1984 N N . ARG A 1 259 ? 42.000 -38.905 -27.071 1.00 35.31 259 ARG A N 1
ATOM 1985 C CA . ARG A 1 259 ? 41.949 -39.600 -28.363 1.00 35.31 259 ARG A CA 1
ATOM 1986 C C . ARG A 1 259 ? 41.829 -41.120 -28.176 1.00 35.31 259 ARG A C 1
ATOM 1988 O O . ARG A 1 259 ? 42.849 -41.807 -28.090 1.00 35.31 259 ARG A O 1
ATOM 1995 N N . ARG A 1 260 ? 40.617 -41.681 -28.245 1.00 32.97 260 ARG A N 1
ATOM 1996 C CA . ARG A 1 260 ? 40.468 -43.080 -28.673 1.00 32.97 260 ARG A CA 1
ATOM 1997 C C . ARG A 1 260 ? 40.812 -43.161 -30.159 1.00 32.97 260 ARG A C 1
ATOM 1999 O O . ARG A 1 260 ? 40.411 -42.323 -30.961 1.00 32.97 260 ARG A O 1
ATOM 2006 N N . SER A 1 261 ? 41.697 -44.095 -30.481 1.00 34.88 261 SER A N 1
ATOM 2007 C CA . SER A 1 261 ? 42.545 -44.013 -31.666 1.00 34.88 261 SER A CA 1
ATOM 2008 C C . SER A 1 261 ? 41.896 -44.562 -32.938 1.00 34.88 261 SER A C 1
ATOM 2010 O O . SER A 1 261 ? 40.958 -45.356 -32.910 1.00 34.88 261 SER A O 1
ATOM 2012 N N . ASN A 1 262 ? 42.460 -44.141 -34.074 1.00 34.94 262 ASN A N 1
ATOM 2013 C CA . ASN A 1 262 ? 42.161 -44.627 -35.420 1.00 34.94 262 ASN A CA 1
ATOM 2014 C C . ASN A 1 262 ? 41.846 -46.135 -35.494 1.00 34.94 262 ASN A C 1
ATOM 2016 O O . ASN A 1 262 ? 42.749 -46.969 -35.394 1.00 34.94 262 ASN A O 1
ATOM 2020 N N . ARG A 1 263 ? 40.618 -46.473 -35.899 1.00 32.44 263 ARG A N 1
ATOM 2021 C CA . ARG A 1 263 ? 40.374 -47.638 -36.762 1.00 32.44 263 ARG A CA 1
ATOM 2022 C C . ARG A 1 263 ? 39.598 -47.208 -38.002 1.00 32.44 263 ARG A C 1
ATOM 2024 O O . ARG A 1 263 ? 38.385 -47.053 -37.978 1.00 32.44 263 ARG A O 1
ATOM 2031 N N . ARG A 1 264 ? 40.337 -47.024 -39.100 1.00 35.25 264 ARG A N 1
ATOM 2032 C CA . ARG A 1 264 ? 39.782 -46.801 -40.442 1.00 35.25 264 ARG A CA 1
ATOM 2033 C C . ARG A 1 264 ? 38.919 -47.996 -40.866 1.00 35.25 264 ARG A C 1
ATOM 2035 O O . ARG A 1 264 ? 39.402 -49.126 -40.796 1.00 35.25 264 ARG A O 1
ATOM 2042 N N . ARG A 1 265 ? 37.753 -47.730 -41.458 1.00 28.41 265 ARG A N 1
ATOM 2043 C CA . ARG A 1 265 ? 37.241 -48.400 -42.673 1.00 28.41 265 ARG A CA 1
ATOM 2044 C C . ARG A 1 265 ? 36.157 -47.521 -43.331 1.00 28.41 265 ARG A C 1
ATOM 2046 O O . ARG A 1 265 ? 35.656 -46.625 -42.655 1.00 28.41 265 ARG A O 1
ATOM 2053 N N . PRO A 1 266 ? 35.900 -47.662 -44.646 1.00 33.03 266 PRO A N 1
ATOM 2054 C CA . PRO A 1 266 ? 35.199 -46.633 -45.419 1.00 33.03 266 PRO A CA 1
ATOM 2055 C C . PRO A 1 266 ? 33.675 -46.692 -45.289 1.00 33.03 266 PRO A C 1
ATOM 2057 O O . PRO A 1 266 ? 33.113 -47.708 -44.885 1.00 33.03 266 PRO A O 1
ATOM 2060 N N . CYS A 1 267 ? 33.018 -45.619 -45.732 1.00 31.73 267 CYS A N 1
ATOM 2061 C CA . CYS A 1 267 ? 31.593 -45.638 -46.044 1.00 31.73 267 CYS A CA 1
ATOM 2062 C C . CYS A 1 267 ? 31.326 -46.621 -47.197 1.00 31.73 267 CYS A C 1
ATOM 2064 O O . CYS A 1 267 ? 31.871 -46.455 -48.288 1.00 31.73 267 CYS A O 1
ATOM 2066 N N . CYS A 1 268 ? 30.469 -47.612 -46.953 1.00 26.78 268 CYS A N 1
ATOM 2067 C CA . CYS A 1 268 ? 29.888 -48.471 -47.979 1.00 26.78 268 CYS A CA 1
ATOM 2068 C C . CYS A 1 268 ? 28.366 -48.394 -47.855 1.00 26.78 268 CYS A C 1
ATOM 2070 O O . CYS A 1 268 ? 27.821 -48.722 -46.803 1.00 26.78 268 CYS A O 1
ATOM 2072 N N . ILE A 1 269 ? 27.694 -47.993 -48.932 1.00 39.91 269 ILE A N 1
ATOM 2073 C CA . ILE A 1 269 ? 26.236 -48.074 -49.071 1.00 39.91 269 ILE A CA 1
ATOM 2074 C C . ILE A 1 2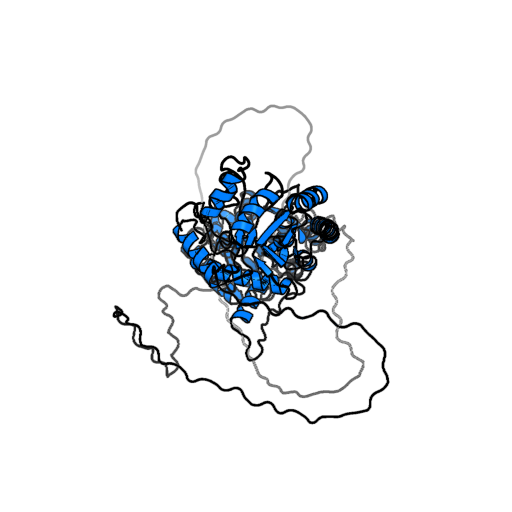69 ? 25.867 -49.519 -49.451 1.00 39.91 269 ILE A C 1
ATOM 2076 O O . ILE A 1 269 ? 26.425 -50.028 -50.426 1.00 39.91 269 ILE A O 1
ATOM 2080 N N . PRO A 1 270 ? 24.908 -50.166 -48.767 1.00 30.06 270 PRO A N 1
ATOM 2081 C CA . PRO A 1 270 ? 24.149 -51.287 -49.310 1.00 30.06 270 PRO A CA 1
ATOM 2082 C C . PRO A 1 270 ? 22.689 -50.878 -49.640 1.00 30.06 270 PRO A C 1
ATOM 2084 O O . PRO A 1 270 ? 22.155 -49.959 -49.016 1.00 30.06 270 PRO A O 1
ATOM 2087 N N . PRO A 1 271 ? 22.038 -51.518 -50.631 1.00 34.41 271 PRO A N 1
ATOM 2088 C CA . PRO A 1 271 ? 20.736 -51.094 -51.156 1.00 34.41 271 PRO A CA 1
ATOM 2089 C C . PRO A 1 271 ? 19.520 -51.751 -50.470 1.00 34.41 271 PRO A C 1
ATOM 2091 O O . PRO A 1 271 ? 19.644 -52.639 -49.629 1.00 34.41 271 PRO A O 1
ATOM 2094 N N . SER A 1 272 ? 18.327 -51.325 -50.898 1.00 33.25 272 SER A N 1
ATOM 2095 C CA . SER A 1 272 ? 16.999 -51.852 -50.546 1.00 33.25 272 SER A CA 1
ATOM 2096 C C . SER A 1 272 ? 16.861 -53.378 -50.698 1.00 33.25 272 SER A C 1
ATOM 2098 O O . SER A 1 272 ? 17.345 -53.940 -51.679 1.00 33.25 272 SER A O 1
ATOM 2100 N N . GLY A 1 273 ? 16.121 -54.041 -49.791 1.00 29.17 273 GLY A N 1
ATOM 2101 C CA . GLY A 1 273 ? 16.075 -55.515 -49.741 1.00 29.17 273 GLY A CA 1
ATOM 2102 C C . GLY A 1 273 ? 14.883 -56.191 -49.036 1.00 29.17 273 GLY A C 1
ATOM 2103 O O . GLY A 1 273 ? 15.122 -57.085 -48.244 1.00 29.17 273 GLY A O 1
ATOM 2104 N N . HIS A 1 274 ? 13.641 -55.798 -49.365 1.00 30.50 274 HIS A N 1
ATOM 2105 C CA . HIS A 1 274 ? 12.381 -56.592 -49.337 1.00 30.50 274 HIS A CA 1
ATOM 2106 C C . HIS A 1 274 ? 11.908 -57.444 -48.116 1.00 30.50 274 HIS A C 1
ATOM 2108 O O . HIS A 1 274 ? 12.657 -58.190 -47.504 1.00 30.50 274 HIS A O 1
ATOM 2114 N N . LEU A 1 275 ? 10.562 -57.492 -47.972 1.00 27.30 275 LEU A N 1
ATOM 2115 C CA . LEU A 1 275 ? 9.720 -58.371 -47.114 1.00 27.30 275 LEU A CA 1
ATOM 2116 C C . LEU A 1 275 ? 9.676 -57.970 -45.616 1.00 27.30 275 LEU A C 1
ATOM 2118 O O . LEU A 1 275 ? 10.645 -57.441 -45.096 1.00 27.30 275 LEU A O 1
ATOM 2122 N N . THR A 1 276 ? 8.570 -58.142 -44.872 1.00 29.05 276 THR A N 1
ATOM 2123 C CA . THR A 1 276 ? 7.331 -58.938 -45.094 1.00 29.05 276 THR A CA 1
ATOM 2124 C C . THR A 1 276 ? 6.020 -58.106 -45.147 1.00 29.05 276 THR A C 1
ATOM 2126 O O . THR A 1 276 ? 6.051 -56.887 -45.257 1.00 29.05 276 THR A O 1
ATOM 2129 N N . ARG A 1 277 ? 4.853 -58.780 -45.185 1.00 28.58 277 ARG A N 1
ATOM 2130 C CA . ARG A 1 277 ? 3.493 -58.222 -45.398 1.00 28.58 277 ARG A CA 1
ATOM 2131 C C . ARG A 1 277 ? 2.755 -57.815 -44.101 1.00 28.58 277 ARG A C 1
ATOM 2133 O O . ARG A 1 277 ? 3.154 -58.227 -43.022 1.00 28.58 277 ARG A O 1
ATOM 2140 N N . GLN A 1 278 ? 1.570 -57.215 -44.311 1.00 27.44 278 GLN A N 1
ATOM 2141 C CA . GLN A 1 278 ? 0.501 -56.788 -43.379 1.00 27.44 278 GLN A CA 1
ATOM 2142 C C . GLN A 1 278 ? 0.651 -55.326 -42.904 1.00 27.44 278 GLN A C 1
ATOM 2144 O O . GLN A 1 278 ? 1.750 -54.914 -42.563 1.00 27.44 278 GLN A O 1
ATOM 2149 N N . ALA A 1 279 ? -0.388 -54.478 -42.911 1.00 29.00 279 ALA A N 1
ATOM 2150 C CA . ALA A 1 279 ? -1.807 -54.690 -43.247 1.00 29.00 279 ALA A CA 1
ATOM 2151 C C . ALA A 1 279 ? -2.369 -53.620 -44.218 1.00 29.00 279 ALA A C 1
ATOM 2153 O O . ALA A 1 279 ? -1.737 -52.604 -44.493 1.00 29.00 279 ALA A O 1
ATOM 2154 N N . GLN A 1 280 ? -3.570 -53.874 -44.747 1.00 29.02 280 GLN A N 1
ATOM 2155 C CA . GLN A 1 280 ? -4.439 -52.865 -45.381 1.00 29.02 280 GLN A CA 1
ATOM 2156 C C . GLN A 1 280 ? -5.122 -52.030 -44.254 1.00 29.02 280 GLN A C 1
ATOM 2158 O O . GLN A 1 280 ? -5.001 -52.397 -43.091 1.00 29.02 280 GLN A O 1
ATOM 2163 N N . HIS A 1 281 ? -5.870 -50.938 -44.459 1.00 29.03 281 HIS A N 1
ATOM 2164 C CA . HIS A 1 281 ? -6.604 -50.476 -45.641 1.00 29.03 281 HIS A CA 1
ATOM 2165 C C . HIS A 1 281 ? -6.975 -48.983 -45.468 1.00 29.03 281 HIS A C 1
ATOM 2167 O O . HIS A 1 281 ? -7.663 -48.672 -44.504 1.00 29.03 281 HIS A O 1
ATOM 2173 N N . LEU A 1 282 ? -6.600 -48.083 -46.390 1.00 25.84 282 LEU A N 1
ATOM 2174 C CA . LEU A 1 282 ? -7.407 -46.914 -46.811 1.00 25.84 282 LEU A CA 1
ATOM 2175 C C . LEU A 1 282 ? -6.748 -46.212 -48.015 1.00 25.84 282 LEU A C 1
ATOM 2177 O O . LEU A 1 282 ? -5.534 -46.029 -48.040 1.00 25.84 282 LEU A O 1
ATOM 2181 N N . ILE A 1 283 ? -7.544 -45.833 -49.019 1.00 26.91 283 ILE A N 1
ATOM 2182 C CA . ILE A 1 283 ? -7.119 -45.103 -50.227 1.00 26.91 283 ILE A CA 1
ATOM 2183 C C . ILE A 1 283 ? -8.206 -44.084 -50.573 1.00 26.91 283 ILE A C 1
ATOM 2185 O O . ILE A 1 283 ? -9.378 -44.447 -50.528 1.00 26.91 283 ILE A O 1
ATOM 2189 N N . LEU A 1 284 ? -7.786 -42.868 -50.949 1.00 28.55 284 LEU A N 1
ATOM 2190 C CA . LEU A 1 284 ? -8.371 -41.898 -51.904 1.00 28.55 284 LEU A CA 1
ATOM 2191 C C . LEU A 1 284 ? -7.676 -40.552 -51.599 1.00 28.55 284 LEU A C 1
ATOM 2193 O O . LEU A 1 284 ? -7.965 -39.951 -50.573 1.00 28.55 284 LEU A O 1
ATOM 2197 N N . ARG A 1 285 ? -6.629 -40.084 -52.291 1.00 28.89 285 ARG A N 1
ATOM 2198 C CA . ARG A 1 285 ? -6.248 -40.080 -53.722 1.00 28.89 285 ARG A CA 1
ATOM 2199 C C . ARG A 1 285 ? -7.071 -39.110 -54.582 1.00 28.89 285 ARG A C 1
ATOM 2201 O O . ARG A 1 285 ? -8.153 -39.451 -55.046 1.00 28.89 285 ARG A O 1
ATOM 2208 N N . SER A 1 286 ? -6.453 -37.977 -54.908 1.00 26.78 286 SER A N 1
ATOM 2209 C CA . SER A 1 286 ? -6.558 -37.293 -56.205 1.00 26.78 286 SER A CA 1
ATOM 2210 C C . SER A 1 286 ? -5.180 -36.705 -56.563 1.00 26.78 286 SER A C 1
ATOM 2212 O O . SER A 1 286 ? -4.345 -36.506 -55.680 1.00 26.78 286 SER A O 1
ATOM 2214 N N . GLU A 1 287 ? -4.888 -36.538 -57.857 1.00 29.73 287 GLU A N 1
ATOM 2215 C CA . GLU A 1 287 ? -3.531 -36.313 -58.390 1.00 29.73 287 GLU A CA 1
ATOM 2216 C C . GLU A 1 287 ? -3.526 -35.276 -59.526 1.00 29.73 287 GLU A C 1
ATOM 2218 O O . GLU A 1 287 ? -4.412 -35.306 -60.378 1.00 29.73 287 GLU A O 1
ATOM 2223 N N . SER A 1 288 ? -2.477 -34.446 -59.596 1.00 27.95 288 SER A N 1
ATOM 2224 C CA . SER A 1 288 ? -1.991 -33.754 -60.811 1.00 27.95 288 SER A CA 1
ATOM 2225 C C . SER A 1 288 ? -0.609 -33.133 -60.491 1.00 27.95 288 SER A C 1
ATOM 2227 O O . SER A 1 288 ? -0.513 -32.448 -59.477 1.00 27.95 288 SER A O 1
ATOM 2229 N N . HIS A 1 289 ? 0.538 -33.374 -61.155 1.00 28.48 289 HIS A N 1
ATOM 2230 C CA . HIS A 1 289 ? 0.881 -33.381 -62.600 1.00 28.48 289 HIS A CA 1
ATOM 2231 C C . HIS A 1 289 ? 0.544 -32.039 -63.296 1.00 28.48 289 HIS A C 1
ATOM 2233 O O . HIS A 1 289 ? -0.532 -31.515 -63.058 1.00 28.48 289 HIS A O 1
ATOM 2239 N N . THR A 1 290 ? 1.347 -31.398 -64.166 1.00 28.62 290 THR A N 1
ATOM 2240 C CA . THR A 1 290 ? 2.711 -31.593 -64.754 1.00 28.62 290 THR A CA 1
ATOM 2241 C C . THR A 1 290 ? 3.121 -30.255 -65.437 1.00 28.62 290 THR A C 1
ATOM 2243 O O . THR A 1 290 ? 2.242 -29.428 -65.644 1.00 28.62 290 THR A O 1
ATOM 2246 N N . SER A 1 291 ? 4.349 -29.918 -65.871 1.00 27.19 291 SER A N 1
ATOM 2247 C CA . SER A 1 291 ? 5.708 -30.522 -65.884 1.00 27.19 291 SER A CA 1
ATOM 2248 C C . SER A 1 291 ? 6.748 -29.442 -66.278 1.00 27.19 291 SER A C 1
ATOM 2250 O O . SER A 1 291 ? 6.382 -28.466 -66.927 1.00 27.19 291 SER A O 1
ATOM 2252 N N . THR A 1 292 ? 8.046 -29.632 -65.995 1.00 29.95 292 THR A N 1
ATOM 2253 C CA . THR A 1 292 ? 9.144 -28.799 -66.555 1.00 29.95 292 THR A CA 1
ATOM 2254 C C . THR A 1 292 ? 9.554 -29.236 -67.975 1.00 29.95 292 THR A C 1
ATOM 2256 O O . THR A 1 292 ? 9.315 -30.381 -68.362 1.00 29.95 292 THR A O 1
ATOM 2259 N N . PRO A 1 293 ? 10.136 -28.326 -68.783 1.00 37.66 293 PRO A N 1
ATOM 2260 C CA . PRO A 1 293 ? 11.579 -28.397 -69.111 1.00 37.66 293 PRO A CA 1
ATOM 2261 C C . PRO A 1 293 ? 12.252 -26.996 -69.078 1.00 37.66 293 PRO A C 1
ATOM 2263 O O . PRO A 1 293 ? 11.587 -25.992 -69.282 1.00 37.66 293 PRO A O 1
ATOM 2266 N N . SER A 1 294 ? 13.530 -26.779 -68.734 1.00 26.44 294 SER A N 1
ATOM 2267 C CA . SER A 1 294 ? 14.807 -27.455 -69.053 1.00 26.44 294 SER A CA 1
ATOM 2268 C C . SER A 1 294 ? 15.388 -27.144 -70.446 1.00 26.44 294 SER A C 1
ATOM 2270 O O . SER A 1 294 ? 15.026 -27.807 -71.416 1.00 26.44 294 SER A O 1
ATOM 2272 N N . ARG A 1 295 ? 16.357 -26.202 -70.513 1.00 27.73 295 ARG A N 1
ATOM 2273 C CA . ARG A 1 295 ? 17.710 -26.393 -71.111 1.00 27.73 295 ARG A CA 1
ATOM 2274 C C . ARG A 1 295 ? 18.603 -25.130 -71.098 1.00 27.73 295 ARG A C 1
ATOM 2276 O O . ARG A 1 295 ? 18.383 -24.230 -71.890 1.00 27.73 295 ARG A O 1
ATOM 2283 N N . ASN A 1 296 ? 19.632 -25.171 -70.241 1.00 30.50 296 ASN A N 1
ATOM 2284 C CA . ASN A 1 296 ? 21.078 -24.912 -70.450 1.00 30.50 296 ASN A CA 1
ATOM 2285 C C . ASN A 1 296 ? 21.645 -23.747 -71.324 1.00 30.50 296 ASN A C 1
ATOM 2287 O O . ASN A 1 296 ? 20.954 -23.187 -72.164 1.00 30.50 296 ASN A O 1
ATOM 2291 N N . PRO A 1 297 ? 22.925 -23.351 -71.101 1.00 48.53 297 PRO A N 1
ATOM 2292 C CA . PRO A 1 297 ? 23.332 -21.942 -71.167 1.00 48.53 297 PRO A CA 1
ATOM 2293 C C . PRO A 1 297 ? 24.431 -21.635 -72.208 1.00 48.53 297 PRO A C 1
ATOM 2295 O O . PRO A 1 297 ? 24.864 -22.512 -72.952 1.00 48.53 297 PRO A O 1
ATOM 2298 N N . SER A 1 298 ? 24.957 -20.403 -72.166 1.00 28.70 298 SER A N 1
ATOM 2299 C CA . SER A 1 298 ? 26.190 -19.985 -72.851 1.00 28.70 298 SER A CA 1
ATOM 2300 C C . SER A 1 298 ? 27.130 -19.220 -71.910 1.00 28.70 298 SER A C 1
ATOM 2302 O O . SER A 1 298 ? 26.689 -18.577 -70.961 1.00 28.70 298 SER A O 1
ATOM 2304 N N . ILE A 1 299 ? 28.435 -19.313 -72.177 1.00 30.09 299 ILE A N 1
ATOM 2305 C CA . ILE A 1 299 ? 29.539 -18.807 -71.342 1.00 30.09 299 ILE A CA 1
ATOM 2306 C C . ILE A 1 299 ? 30.177 -17.584 -72.009 1.00 30.09 299 ILE A C 1
ATOM 2308 O O . ILE A 1 299 ? 30.377 -17.601 -73.223 1.00 30.09 299 ILE A O 1
ATOM 2312 N N . LEU A 1 300 ? 30.635 -16.599 -71.226 1.00 27.27 300 LEU A N 1
ATOM 2313 C CA . LEU A 1 300 ? 31.779 -15.778 -71.633 1.00 27.27 300 LEU A CA 1
ATOM 2314 C C . LEU A 1 300 ? 32.626 -15.334 -70.429 1.00 27.27 300 LEU A C 1
ATOM 2316 O O . LEU A 1 300 ? 32.110 -14.758 -69.478 1.00 27.27 300 LEU A O 1
ATOM 2320 N N . ASN A 1 301 ? 33.936 -15.588 -70.497 1.00 27.42 301 ASN A N 1
ATOM 2321 C CA . ASN A 1 301 ? 34.945 -15.083 -69.561 1.00 27.42 301 ASN A CA 1
ATOM 2322 C C . ASN A 1 301 ? 35.780 -14.003 -70.259 1.00 27.42 301 ASN A C 1
ATOM 2324 O O . ASN A 1 301 ? 36.224 -14.221 -71.385 1.00 27.42 301 ASN A O 1
ATOM 2328 N N . ILE A 1 302 ? 36.092 -12.904 -69.567 1.00 31.30 302 ILE A N 1
ATOM 2329 C CA . ILE A 1 302 ? 37.173 -11.973 -69.937 1.00 31.30 302 ILE A CA 1
ATOM 2330 C C . ILE A 1 302 ? 38.006 -11.691 -68.679 1.00 31.30 302 ILE A C 1
ATOM 2332 O O . ILE A 1 302 ? 37.466 -11.608 -67.579 1.00 31.30 302 ILE A O 1
ATOM 2336 N N . ASN A 1 303 ? 39.333 -11.627 -68.831 1.00 31.38 303 ASN A N 1
ATOM 2337 C CA . ASN A 1 303 ? 40.285 -11.660 -67.720 1.00 31.38 303 ASN A CA 1
ATOM 2338 C C . ASN A 1 303 ? 41.582 -10.901 -68.056 1.00 31.38 303 ASN A C 1
ATOM 2340 O O . ASN A 1 303 ? 42.330 -11.315 -68.941 1.00 31.38 303 ASN A O 1
ATOM 2344 N N . MET A 1 304 ? 41.860 -9.830 -67.312 1.00 28.28 304 MET A N 1
ATOM 2345 C CA . MET A 1 304 ? 43.147 -9.133 -67.169 1.00 28.28 304 MET A CA 1
ATOM 2346 C C . MET A 1 304 ? 43.085 -8.323 -65.864 1.00 28.28 304 MET A C 1
ATOM 2348 O O . MET A 1 304 ? 42.005 -7.871 -65.505 1.00 28.28 304 MET A O 1
ATOM 2352 N N . LYS A 1 305 ? 44.149 -7.954 -65.151 1.00 26.97 305 LYS A N 1
ATOM 2353 C CA . LYS A 1 305 ? 45.554 -8.366 -64.917 1.00 26.97 305 LYS A CA 1
ATOM 2354 C C . LYS A 1 305 ? 46.165 -7.165 -64.152 1.00 26.97 305 LYS A C 1
ATOM 2356 O O . LYS A 1 305 ? 45.671 -6.049 -64.281 1.00 26.97 305 LYS A O 1
ATOM 2361 N N . ALA A 1 306 ? 47.189 -7.375 -63.327 1.00 32.41 306 ALA A N 1
ATOM 2362 C CA . ALA A 1 306 ? 47.632 -6.363 -62.355 1.00 32.41 306 ALA A CA 1
ATOM 2363 C C . ALA A 1 306 ? 48.681 -5.356 -62.877 1.00 32.41 306 ALA A C 1
ATOM 2365 O O . ALA A 1 306 ? 49.370 -5.613 -63.864 1.00 32.41 306 ALA A O 1
ATOM 2366 N N . GLY A 1 307 ? 48.847 -4.253 -62.136 1.00 27.22 307 GLY A N 1
ATOM 2367 C CA . GLY A 1 307 ? 49.979 -3.321 -62.203 1.00 27.22 307 GLY A CA 1
ATOM 2368 C C . GLY A 1 307 ? 50.494 -3.006 -60.790 1.00 27.22 307 GLY A C 1
ATOM 2369 O O . GLY A 1 307 ? 49.715 -3.030 -59.839 1.00 27.22 307 GLY A O 1
ATOM 2370 N N . LEU A 1 308 ? 51.802 -2.772 -60.638 1.00 29.88 308 LEU A N 1
ATOM 2371 C CA . LEU A 1 308 ? 52.489 -2.659 -59.342 1.00 29.88 308 LEU A CA 1
ATOM 2372 C C . LEU A 1 308 ? 53.714 -1.739 -59.490 1.00 29.88 308 LEU A C 1
ATOM 2374 O O . LEU A 1 308 ? 54.515 -1.966 -60.394 1.00 29.88 308 LEU A O 1
ATOM 2378 N N . LEU A 1 309 ? 53.855 -0.714 -58.636 1.00 26.61 309 LEU A N 1
ATOM 2379 C CA . LEU A 1 309 ? 55.033 0.173 -58.551 1.00 26.61 309 LEU A CA 1
ATOM 2380 C C . LEU A 1 309 ? 55.086 0.923 -57.195 1.00 26.61 309 LEU A C 1
ATOM 2382 O O . LEU A 1 309 ? 54.199 0.748 -56.361 1.00 26.61 309 LEU A O 1
ATOM 2386 N N . THR A 1 310 ? 56.171 1.666 -56.932 1.00 28.05 310 THR A N 1
ATOM 2387 C CA . THR A 1 310 ? 56.832 1.668 -55.602 1.00 28.05 310 THR A CA 1
ATOM 2388 C C . THR A 1 310 ? 57.519 3.011 -55.242 1.00 28.05 310 THR A C 1
ATOM 2390 O O . THR A 1 310 ? 57.819 3.767 -56.158 1.00 28.05 310 THR A O 1
ATOM 2393 N N . ILE A 1 311 ? 57.882 3.209 -53.948 1.00 29.72 311 ILE A N 1
ATOM 2394 C CA . ILE A 1 311 ? 59.057 3.955 -53.367 1.00 29.72 311 ILE A CA 1
ATOM 2395 C C . ILE A 1 311 ? 58.775 5.140 -52.393 1.00 29.72 311 ILE A C 1
ATOM 2397 O O . ILE A 1 311 ? 58.302 6.183 -52.821 1.00 29.72 311 ILE A O 1
ATOM 2401 N N . ALA A 1 312 ? 59.251 4.969 -51.134 1.00 30.67 312 ALA A N 1
ATOM 2402 C CA . ALA A 1 312 ? 59.711 5.944 -50.097 1.00 30.67 312 ALA A CA 1
ATOM 2403 C C . ALA A 1 312 ? 58.761 7.101 -49.644 1.00 30.67 312 ALA A C 1
ATOM 2405 O O . ALA A 1 312 ? 57.770 7.375 -50.300 1.00 30.67 312 ALA A O 1
ATOM 2406 N N . ALA A 1 313 ? 58.930 7.815 -48.512 1.00 30.50 313 ALA A N 1
ATOM 2407 C CA . ALA A 1 313 ? 59.998 7.969 -47.492 1.00 30.50 313 ALA A CA 1
ATOM 2408 C C . ALA A 1 313 ? 59.365 8.511 -46.152 1.00 30.50 313 ALA A C 1
ATOM 2410 O O . ALA A 1 313 ? 58.205 8.904 -46.197 1.00 30.50 313 ALA A O 1
ATOM 2411 N N . LEU A 1 314 ? 59.976 8.646 -44.951 1.00 28.25 314 LEU A N 1
ATOM 2412 C CA . LEU A 1 314 ? 61.275 8.240 -44.360 1.00 28.25 314 LEU A CA 1
ATOM 2413 C C . LEU A 1 314 ? 61.228 8.306 -42.783 1.00 28.25 314 LEU A C 1
ATOM 2415 O O . LEU A 1 314 ? 60.167 8.198 -42.181 1.00 28.25 314 LEU A O 1
ATOM 2419 N N . ALA A 1 315 ? 62.403 8.444 -42.148 1.00 30.64 315 ALA A N 1
ATOM 2420 C CA . ALA A 1 315 ? 62.814 8.665 -40.740 1.00 30.64 315 ALA A CA 1
ATOM 2421 C C . ALA A 1 315 ? 62.159 9.826 -39.927 1.00 30.64 315 ALA A C 1
ATOM 2423 O O . ALA A 1 315 ? 61.573 10.721 -40.524 1.00 30.64 315 ALA A O 1
ATOM 2424 N N . ALA A 1 316 ? 62.345 9.981 -38.595 1.00 28.70 316 ALA A N 1
ATOM 2425 C CA . ALA A 1 316 ? 62.781 9.100 -37.478 1.00 28.70 316 ALA A CA 1
ATOM 2426 C C . ALA A 1 316 ? 62.678 9.861 -36.120 1.00 28.70 316 ALA A C 1
ATOM 2428 O O . ALA A 1 316 ? 62.510 11.077 -36.111 1.00 28.70 316 ALA A O 1
ATOM 2429 N N . GLY A 1 317 ? 62.866 9.177 -34.978 1.00 27.86 317 GLY A N 1
ATOM 2430 C CA . GLY A 1 317 ? 63.070 9.825 -33.669 1.00 27.86 317 GLY A CA 1
ATOM 2431 C C . GLY A 1 317 ? 63.057 8.851 -32.483 1.00 27.86 317 GLY A C 1
ATOM 2432 O O . GLY A 1 317 ? 61.992 8.405 -32.073 1.00 27.86 317 GLY A O 1
ATOM 2433 N N . ALA A 1 318 ? 64.226 8.515 -31.923 1.00 28.69 318 ALA A N 1
ATOM 2434 C CA . ALA A 1 318 ? 64.351 7.576 -30.802 1.00 28.69 318 ALA A CA 1
ATOM 2435 C C . ALA A 1 318 ? 65.435 7.991 -29.791 1.00 28.69 318 ALA A C 1
ATOM 2437 O O . ALA A 1 318 ? 66.500 8.461 -30.187 1.00 28.69 318 ALA A O 1
ATOM 2438 N N . SER A 1 319 ? 65.182 7.746 -28.499 1.00 29.41 319 SER A N 1
ATOM 2439 C CA . SER A 1 319 ? 66.156 7.504 -27.411 1.00 29.41 319 SER A CA 1
ATOM 2440 C C . SER A 1 319 ? 65.372 7.006 -26.177 1.00 29.41 319 SER A C 1
ATOM 2442 O O . SER A 1 319 ? 64.312 7.555 -25.904 1.00 29.41 319 SER A O 1
ATOM 2444 N N . ALA A 1 320 ? 65.675 5.882 -25.511 1.00 29.56 320 ALA A N 1
ATOM 2445 C CA . ALA A 1 320 ? 66.937 5.404 -24.908 1.00 29.56 320 ALA A CA 1
ATOM 2446 C C . ALA A 1 320 ? 67.230 6.061 -23.538 1.00 29.56 320 ALA A C 1
ATOM 2448 O O . ALA A 1 320 ? 67.082 7.269 -23.416 1.00 29.56 320 ALA A O 1
ATOM 2449 N N . HIS A 1 321 ? 67.693 5.359 -22.493 1.00 26.36 321 HIS A N 1
ATOM 2450 C CA . HIS A 1 321 ? 67.822 3.908 -22.238 1.00 26.36 321 HIS A CA 1
ATOM 2451 C C . HIS A 1 321 ? 68.090 3.692 -20.728 1.00 26.36 321 HIS A C 1
ATOM 2453 O O . HIS A 1 321 ? 68.812 4.489 -20.136 1.00 26.36 321 HIS A O 1
ATOM 2459 N N . ALA A 1 322 ? 67.621 2.589 -20.130 1.00 25.70 322 ALA A N 1
ATOM 2460 C CA . ALA A 1 322 ? 68.168 2.051 -18.873 1.00 25.70 322 ALA A CA 1
ATOM 2461 C C . ALA A 1 322 ? 67.814 0.558 -18.735 1.00 25.70 322 ALA A C 1
ATOM 2463 O O . ALA A 1 322 ? 66.654 0.214 -18.529 1.00 25.70 322 ALA A O 1
ATOM 2464 N N . VAL A 1 323 ? 68.801 -0.335 -18.872 1.00 25.08 323 VAL A N 1
ATOM 2465 C CA . VAL A 1 323 ? 68.628 -1.795 -18.748 1.00 25.08 323 VAL A CA 1
ATOM 2466 C C . VAL A 1 323 ? 69.719 -2.352 -17.841 1.00 25.08 323 VAL A C 1
ATOM 2468 O O . VAL A 1 323 ? 70.897 -2.080 -18.055 1.00 25.08 323 VAL A O 1
ATOM 2471 N N . GLY A 1 324 ? 69.323 -3.151 -16.848 1.00 27.61 324 GLY A N 1
ATOM 24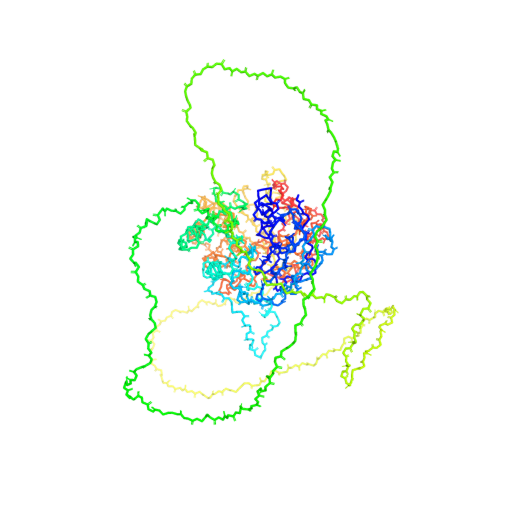72 C CA . GLY A 1 324 ? 70.231 -3.955 -16.033 1.00 27.61 324 GLY A CA 1
ATOM 2473 C C . GLY A 1 324 ? 70.259 -5.418 -16.488 1.00 27.61 324 GLY A C 1
ATOM 2474 O O . GLY A 1 324 ? 69.225 -5.994 -16.815 1.00 27.61 324 GLY A O 1
ATOM 2475 N N . HIS A 1 325 ? 71.442 -6.024 -16.462 1.00 27.91 325 HIS A N 1
ATOM 2476 C CA . HIS A 1 325 ? 71.721 -7.456 -16.637 1.00 27.91 325 HIS A CA 1
ATOM 2477 C C . HIS A 1 325 ? 73.004 -7.762 -15.832 1.00 27.91 325 HIS A C 1
ATOM 2479 O O . HIS A 1 325 ? 73.782 -6.843 -15.593 1.00 27.91 325 HIS A O 1
ATOM 2485 N N . GLN A 1 326 ? 73.296 -8.962 -15.319 1.00 24.48 326 GLN A N 1
ATOM 2486 C CA . GLN A 1 326 ? 72.972 -10.366 -15.664 1.00 24.48 326 GLN A CA 1
ATOM 2487 C C . GLN A 1 326 ? 72.757 -11.182 -14.355 1.00 24.48 326 GLN A C 1
ATOM 2489 O O . GLN A 1 326 ? 73.035 -10.634 -13.294 1.00 24.48 326 GLN A O 1
ATOM 2494 N N . HIS A 1 327 ? 72.358 -12.464 -14.249 1.00 25.67 327 HIS A N 1
ATOM 2495 C CA . HIS A 1 327 ? 71.728 -13.576 -15.025 1.00 25.67 327 HIS A CA 1
ATOM 2496 C C . HIS A 1 327 ? 71.450 -14.699 -13.964 1.00 25.67 327 HIS A C 1
ATOM 2498 O O . HIS A 1 327 ? 71.910 -14.549 -12.837 1.00 25.67 327 HIS A O 1
ATOM 2504 N N . GLN A 1 328 ? 70.771 -15.848 -14.125 1.00 25.28 328 GLN A N 1
ATOM 2505 C CA . GLN A 1 328 ? 69.935 -16.579 -15.113 1.00 25.28 328 GLN A CA 1
ATOM 2506 C C . GLN A 1 328 ? 69.111 -17.611 -14.266 1.00 25.28 328 GLN A C 1
ATOM 2508 O O . GLN A 1 328 ? 69.333 -17.692 -13.062 1.00 25.28 328 GLN A O 1
ATOM 2513 N N . HIS A 1 329 ? 68.153 -18.438 -14.708 1.00 25.55 329 HIS A N 1
ATOM 2514 C CA . HIS A 1 329 ? 67.569 -18.829 -16.005 1.00 25.55 329 HIS A CA 1
ATOM 2515 C C . HIS A 1 329 ? 66.027 -18.634 -15.941 1.00 25.55 329 HIS A C 1
ATOM 2517 O O . HIS A 1 329 ? 65.492 -18.482 -14.850 1.00 25.55 329 HIS A O 1
ATOM 2523 N N . GLN A 1 330 ? 65.205 -18.546 -16.997 1.00 23.95 330 GLN A N 1
ATOM 2524 C CA . GLN A 1 330 ? 65.240 -18.959 -18.414 1.00 23.95 330 GLN A CA 1
ATOM 2525 C C . GLN A 1 330 ? 64.751 -20.392 -18.716 1.00 23.95 330 GLN A C 1
ATOM 2527 O O . GLN A 1 330 ? 65.511 -21.340 -18.602 1.00 23.95 330 GLN A O 1
ATOM 2532 N N . HIS A 1 331 ? 63.536 -20.505 -19.269 1.00 24.78 331 HIS A N 1
ATOM 2533 C CA . HIS A 1 331 ? 63.248 -21.252 -20.507 1.00 24.78 331 HIS A CA 1
ATOM 2534 C C . HIS A 1 331 ? 61.907 -20.777 -21.109 1.00 24.78 331 HIS A C 1
ATOM 2536 O O . HIS A 1 331 ? 60.935 -20.567 -20.391 1.00 24.78 331 HIS A O 1
ATOM 2542 N N . GLN A 1 332 ? 61.862 -20.598 -22.432 1.00 23.17 332 GLN A N 1
ATOM 2543 C CA . GLN A 1 332 ? 60.666 -20.282 -23.228 1.00 23.17 332 GLN A CA 1
ATOM 2544 C C . GLN A 1 332 ? 60.691 -21.127 -24.510 1.00 23.17 332 GLN A C 1
ATOM 2546 O O . GLN A 1 332 ? 61.770 -21.461 -25.001 1.00 23.17 332 GLN A O 1
ATOM 2551 N N . HIS A 1 333 ? 59.520 -21.415 -25.082 1.00 23.12 333 HIS A N 1
ATOM 2552 C CA . HIS A 1 333 ? 59.382 -21.985 -26.426 1.00 23.12 333 HIS A CA 1
ATOM 2553 C C . HIS A 1 333 ? 58.457 -21.126 -27.302 1.00 23.12 333 HIS A C 1
ATOM 2555 O O . HIS A 1 333 ? 57.679 -20.319 -26.800 1.00 23.12 333 HIS A O 1
ATOM 2561 N N . ALA A 1 334 ? 58.623 -21.249 -28.620 1.00 22.91 334 ALA A N 1
ATOM 2562 C CA . ALA A 1 334 ? 58.211 -20.241 -29.596 1.00 22.91 334 ALA A CA 1
ATOM 2563 C C . ALA A 1 334 ? 56.859 -20.518 -30.281 1.00 22.91 334 ALA A C 1
ATOM 2565 O O . ALA A 1 334 ? 56.350 -21.638 -30.282 1.00 22.91 334 ALA A O 1
ATOM 2566 N N . HIS A 1 335 ? 56.323 -19.481 -30.933 1.00 28.08 335 HIS A N 1
ATOM 2567 C CA . HIS A 1 335 ? 55.140 -19.558 -31.791 1.00 28.08 335 HIS A CA 1
ATOM 2568 C C . HIS A 1 335 ? 55.283 -20.557 -32.949 1.00 28.08 335 HIS A C 1
ATOM 2570 O O . HIS A 1 335 ? 56.332 -20.653 -33.590 1.00 28.08 335 HIS A O 1
ATOM 2576 N N . ARG A 1 336 ? 54.145 -21.127 -33.356 1.00 23.39 336 ARG A N 1
ATOM 2577 C CA . ARG A 1 336 ? 53.868 -21.453 -34.759 1.00 23.39 336 ARG A CA 1
ATOM 2578 C C . ARG A 1 336 ? 52.411 -21.109 -35.081 1.00 23.39 336 ARG A C 1
ATOM 2580 O O . ARG A 1 336 ? 51.551 -21.270 -34.219 1.00 23.39 336 ARG A O 1
ATOM 2587 N N . ARG A 1 337 ? 52.150 -20.597 -36.287 1.00 29.38 337 ARG A N 1
ATOM 2588 C CA . ARG A 1 337 ? 50.788 -20.443 -36.826 1.00 29.38 337 ARG A CA 1
ATOM 2589 C C . ARG A 1 337 ? 50.324 -21.763 -37.440 1.00 29.38 337 ARG A C 1
ATOM 2591 O O . ARG A 1 337 ? 51.163 -22.501 -37.946 1.00 29.38 337 ARG A O 1
ATOM 2598 N N . ASP A 1 338 ? 49.011 -21.934 -37.513 1.00 27.06 338 ASP A N 1
ATOM 2599 C CA . ASP A 1 338 ? 48.337 -22.514 -38.677 1.00 27.06 338 ASP A CA 1
ATOM 2600 C C . ASP A 1 338 ? 47.086 -21.666 -38.976 1.00 27.06 338 ASP A C 1
ATOM 2602 O O . ASP A 1 338 ? 46.568 -20.979 -38.092 1.00 27.06 338 ASP A O 1
ATOM 2606 N N . GLU A 1 339 ? 46.656 -21.644 -40.236 1.00 33.00 339 GLU A N 1
ATOM 2607 C CA . GLU A 1 339 ? 45.621 -20.739 -40.763 1.00 33.00 339 GLU A CA 1
ATOM 2608 C C . GLU A 1 339 ? 44.433 -21.528 -41.361 1.00 33.00 339 GLU A C 1
ATOM 2610 O O . GLU A 1 339 ? 44.516 -22.741 -41.554 1.00 33.00 339 GLU A O 1
ATOM 2615 N N . ASN A 1 340 ? 43.368 -20.806 -41.740 1.00 28.98 340 ASN A N 1
ATOM 2616 C CA . ASN A 1 340 ? 42.156 -21.252 -42.459 1.00 28.98 340 ASN A CA 1
ATOM 2617 C C . ASN A 1 340 ? 40.992 -21.829 -41.624 1.00 28.98 340 ASN A C 1
ATOM 2619 O O . ASN A 1 340 ? 40.859 -23.034 -41.425 1.00 28.98 340 ASN A O 1
ATOM 2623 N N . VAL A 1 341 ? 40.030 -20.950 -41.318 1.00 28.92 341 VAL A N 1
ATOM 2624 C CA . VAL A 1 341 ? 38.597 -21.288 -41.274 1.00 28.92 341 VAL A CA 1
ATOM 2625 C C . VAL A 1 341 ? 37.907 -20.418 -42.323 1.00 28.92 341 VAL A C 1
ATOM 2627 O O . VAL A 1 341 ? 38.029 -19.195 -42.280 1.00 28.92 341 VAL A O 1
ATOM 2630 N N . VAL A 1 342 ? 37.211 -21.037 -43.278 1.00 26.47 342 VAL A N 1
ATOM 2631 C CA . VAL A 1 342 ? 36.436 -20.328 -44.307 1.00 26.47 342 VAL A CA 1
ATOM 2632 C C . VAL A 1 342 ? 34.983 -20.256 -43.856 1.00 26.47 342 VAL A C 1
ATOM 2634 O O . VAL A 1 342 ? 34.345 -21.288 -43.664 1.00 26.47 342 VAL A O 1
ATOM 2637 N N . TYR A 1 343 ? 34.455 -19.042 -43.723 1.00 31.64 343 TYR A N 1
ATOM 2638 C CA . TYR A 1 343 ? 33.032 -18.810 -43.491 1.00 31.64 343 TYR A CA 1
ATOM 2639 C C . TYR A 1 343 ? 32.318 -18.608 -44.830 1.00 31.64 343 TYR A C 1
ATOM 2641 O O . TYR A 1 343 ? 32.728 -17.768 -45.632 1.00 31.64 343 TYR A O 1
ATOM 2649 N N . GLN A 1 344 ? 31.239 -19.355 -45.063 1.00 23.09 344 GLN A N 1
ATOM 2650 C CA . GLN A 1 344 ? 30.237 -18.983 -46.061 1.00 23.09 344 GLN A CA 1
ATOM 2651 C C . GLN A 1 344 ? 29.163 -18.134 -45.379 1.00 23.09 344 GLN A C 1
ATOM 2653 O O . GLN A 1 344 ? 28.670 -18.497 -44.312 1.00 23.09 344 GLN A O 1
ATOM 2658 N N . TYR A 1 345 ? 28.800 -17.023 -46.014 1.00 36.50 345 TYR A N 1
ATOM 2659 C CA . TYR A 1 345 ? 27.695 -16.160 -45.608 1.00 36.50 345 TYR A CA 1
ATOM 2660 C C . TYR A 1 345 ? 26.700 -16.085 -46.764 1.00 36.50 345 TYR A C 1
ATOM 2662 O O . TYR A 1 345 ? 27.102 -15.838 -47.902 1.00 36.50 345 TYR A O 1
ATOM 2670 N N . GLU A 1 346 ? 25.415 -16.274 -46.481 1.00 26.73 346 GLU A N 1
ATOM 2671 C CA . GLU A 1 346 ? 24.348 -16.049 -47.455 1.00 26.73 346 GLU A CA 1
ATOM 2672 C C . GLU A 1 346 ? 23.831 -14.614 -47.286 1.00 26.73 346 GLU A C 1
ATOM 2674 O O . GLU A 1 346 ? 23.306 -14.246 -46.235 1.00 26.73 346 GLU A O 1
ATOM 2679 N N . VAL A 1 347 ? 24.061 -13.767 -48.293 1.00 34.25 347 VAL A N 1
ATOM 2680 C CA . VAL A 1 347 ? 23.764 -12.328 -48.225 1.00 34.25 347 VAL A CA 1
ATOM 2681 C C . VAL A 1 347 ? 22.408 -12.052 -48.866 1.00 34.25 347 VAL A C 1
ATOM 2683 O O . VAL A 1 347 ? 22.283 -12.020 -50.090 1.00 34.25 347 VAL A O 1
ATOM 2686 N N . VAL A 1 348 ? 21.392 -11.816 -48.035 1.00 29.31 348 VAL A N 1
ATOM 2687 C CA . VAL A 1 348 ? 20.065 -11.374 -48.485 1.00 29.31 348 VAL A CA 1
ATOM 2688 C C . VAL A 1 348 ? 20.051 -9.848 -48.597 1.00 29.31 348 VAL A C 1
ATOM 2690 O O . VAL A 1 348 ? 19.874 -9.134 -47.611 1.00 29.31 348 VAL A O 1
ATOM 2693 N N . THR A 1 349 ? 20.245 -9.333 -49.810 1.00 30.09 349 THR A N 1
ATOM 2694 C CA . THR A 1 349 ? 20.217 -7.889 -50.084 1.00 30.09 349 THR A CA 1
ATOM 2695 C C . THR A 1 349 ? 18.780 -7.379 -50.202 1.00 30.09 349 THR A C 1
ATOM 2697 O O . THR A 1 349 ? 18.147 -7.529 -51.247 1.00 30.09 349 THR A O 1
ATOM 2700 N N . VAL A 1 350 ? 18.272 -6.717 -49.159 1.00 29.80 350 VAL A N 1
ATOM 2701 C CA . VAL A 1 350 ? 17.019 -5.947 -49.237 1.00 29.80 350 VAL A CA 1
ATOM 2702 C C . VAL A 1 350 ? 17.330 -4.548 -49.772 1.00 29.80 350 VAL A C 1
ATOM 2704 O O . VAL A 1 350 ? 18.007 -3.759 -49.117 1.00 29.80 350 VAL A O 1
ATOM 2707 N N . VAL A 1 351 ? 16.852 -4.237 -50.979 1.00 37.28 351 VAL A N 1
ATOM 2708 C CA . VAL A 1 351 ? 17.048 -2.924 -51.613 1.00 37.28 351 VAL A CA 1
ATOM 2709 C C . VAL A 1 351 ? 15.919 -1.983 -51.197 1.00 37.28 351 VAL A C 1
ATOM 2711 O O . VAL A 1 351 ? 14.764 -2.202 -51.557 1.00 37.28 351 VAL A O 1
ATOM 2714 N N . ALA A 1 352 ? 16.250 -0.918 -50.466 1.00 34.16 352 ALA A N 1
ATOM 2715 C CA . ALA A 1 352 ? 15.303 0.158 -50.180 1.00 34.16 352 ALA A CA 1
ATOM 2716 C C . ALA A 1 352 ? 14.978 0.955 -51.465 1.00 34.16 352 ALA A C 1
ATOM 2718 O O . ALA A 1 352 ? 15.890 1.227 -52.254 1.00 34.16 352 ALA A O 1
ATOM 2719 N N . PRO A 1 353 ? 13.712 1.355 -51.697 1.00 42.84 353 PRO A N 1
ATOM 2720 C CA . PRO A 1 353 ? 13.356 2.193 -52.839 1.00 42.84 353 PRO A CA 1
ATOM 2721 C C . PRO A 1 353 ? 13.979 3.599 -52.712 1.00 42.84 353 PRO A C 1
ATOM 2723 O O . PRO A 1 353 ? 14.156 4.097 -51.597 1.00 42.84 353 PRO A O 1
ATOM 2726 N N . PRO A 1 354 ? 14.312 4.264 -53.834 1.00 46.25 354 PRO A N 1
ATOM 2727 C CA . PRO A 1 354 ? 14.947 5.578 -53.808 1.00 46.25 354 PRO A CA 1
ATOM 2728 C C . PRO A 1 354 ? 14.001 6.681 -53.285 1.00 46.25 354 PRO A C 1
ATOM 2730 O O . PRO A 1 354 ? 12.775 6.550 -53.395 1.00 46.25 354 PRO A O 1
ATOM 2733 N N . PRO A 1 355 ? 14.543 7.803 -52.764 1.00 35.41 355 PRO A N 1
ATOM 2734 C CA . PRO A 1 355 ? 13.737 8.918 -52.273 1.00 35.41 355 PRO A CA 1
ATOM 2735 C C . PRO A 1 355 ? 12.813 9.476 -53.365 1.00 35.41 355 PRO A C 1
ATOM 2737 O O . PRO A 1 355 ? 13.276 9.850 -54.441 1.00 35.41 355 PRO A O 1
ATOM 2740 N N . GLY A 1 356 ? 11.510 9.545 -53.074 1.00 46.47 356 GLY A N 1
ATOM 2741 C CA . GLY A 1 356 ? 10.479 10.032 -54.002 1.00 46.47 356 GLY A CA 1
ATOM 2742 C C . GLY A 1 356 ? 9.433 8.994 -54.425 1.00 46.47 356 GLY A C 1
ATOM 2743 O O . GLY A 1 356 ? 8.480 9.354 -55.112 1.00 46.47 356 GLY A O 1
ATOM 2744 N N . TYR A 1 357 ? 9.555 7.728 -54.009 1.00 34.00 357 TYR A N 1
ATOM 2745 C CA . TYR A 1 357 ? 8.549 6.703 -54.308 1.00 34.00 357 TYR A CA 1
ATOM 2746 C C . TYR A 1 357 ? 7.260 6.909 -53.486 1.00 34.00 357 TYR A C 1
ATOM 2748 O O . TYR A 1 357 ? 7.156 6.459 -52.345 1.00 34.00 357 TYR A O 1
ATOM 2756 N N . GLN A 1 358 ? 6.263 7.589 -54.059 1.00 36.56 358 GLN A N 1
ATOM 2757 C CA . GLN A 1 358 ? 4.913 7.624 -53.491 1.00 36.56 358 GLN A CA 1
ATOM 2758 C C . GLN A 1 358 ? 4.237 6.262 -53.681 1.00 36.56 358 GLN A C 1
ATOM 2760 O O . GLN A 1 358 ? 4.010 5.825 -54.809 1.00 36.56 358 GLN A O 1
ATOM 2765 N N . ALA A 1 359 ? 3.886 5.598 -52.578 1.00 36.78 359 ALA A N 1
ATOM 2766 C CA . ALA A 1 359 ? 3.017 4.430 -52.627 1.00 36.78 359 ALA A CA 1
ATOM 2767 C C . ALA A 1 359 ? 1.615 4.850 -53.099 1.00 36.78 359 ALA A C 1
ATOM 2769 O O . ALA A 1 359 ? 1.039 5.807 -52.575 1.00 36.78 359 ALA A O 1
ATOM 2770 N N . ALA A 1 360 ? 1.056 4.132 -54.074 1.00 35.97 360 ALA A N 1
ATOM 2771 C CA . ALA A 1 360 ? -0.332 4.329 -54.471 1.00 35.97 360 ALA A CA 1
ATOM 2772 C C . ALA A 1 360 ? -1.254 3.947 -53.302 1.00 35.97 360 ALA A C 1
ATOM 2774 O O . ALA A 1 360 ? -1.134 2.852 -52.749 1.00 35.97 360 ALA A O 1
ATOM 2775 N N . ALA A 1 361 ? -2.164 4.846 -52.924 1.00 39.12 361 ALA A N 1
ATOM 2776 C CA . ALA A 1 361 ? -3.132 4.574 -51.868 1.00 39.12 361 ALA A CA 1
ATOM 2777 C C . ALA A 1 361 ? -4.034 3.381 -52.252 1.00 39.12 361 ALA A C 1
ATOM 2779 O O . ALA A 1 361 ? -4.407 3.257 -53.425 1.00 39.12 361 ALA A O 1
ATOM 2780 N N . PRO A 1 362 ? -4.413 2.510 -51.298 1.00 38.75 362 PRO A N 1
ATOM 2781 C CA . PRO A 1 362 ? -5.351 1.429 -51.572 1.00 38.75 362 PRO A CA 1
ATOM 2782 C C . PRO A 1 362 ? -6.701 2.002 -52.018 1.00 38.75 362 PRO A C 1
ATOM 2784 O O . PRO A 1 362 ? -7.188 2.985 -51.455 1.00 38.75 362 PRO A O 1
ATOM 2787 N N . SER A 1 363 ? -7.320 1.381 -53.027 1.00 35.12 363 SER A N 1
ATOM 2788 C CA . SER A 1 363 ? -8.650 1.786 -53.492 1.00 35.12 363 SER A CA 1
ATOM 2789 C C . SER A 1 363 ? -9.659 1.669 -52.353 1.00 35.12 363 SER A C 1
ATOM 2791 O O . SER A 1 363 ? -9.841 0.586 -51.796 1.00 35.12 363 SER A O 1
ATOM 2793 N N . ALA A 1 364 ? -10.346 2.767 -52.040 1.00 36.12 364 ALA A N 1
ATOM 2794 C CA . ALA A 1 364 ? -11.421 2.765 -51.059 1.00 36.12 364 ALA A CA 1
ATOM 2795 C C . ALA A 1 364 ? -12.539 1.790 -51.470 1.00 36.12 364 ALA A C 1
ATOM 2797 O O . ALA A 1 364 ? -12.876 1.672 -52.653 1.00 36.12 364 ALA A O 1
ATOM 2798 N N . ALA A 1 365 ? -13.147 1.129 -50.485 1.00 38.53 365 ALA A N 1
ATOM 2799 C CA . ALA A 1 365 ? -14.404 0.424 -50.694 1.00 38.53 365 ALA A CA 1
ATOM 2800 C C . ALA A 1 365 ? -15.533 1.450 -50.942 1.00 38.53 365 ALA A C 1
ATOM 2802 O O . ALA A 1 365 ? -15.574 2.486 -50.268 1.00 38.53 365 ALA A O 1
ATOM 2803 N N . PRO A 1 366 ? -16.458 1.204 -51.887 1.00 36.56 366 PRO A N 1
ATOM 2804 C CA . PRO A 1 366 ? -17.519 2.154 -52.198 1.00 36.56 366 PRO A CA 1
ATOM 2805 C C . PRO A 1 366 ? -18.556 2.206 -51.065 1.00 36.56 366 PRO A C 1
ATOM 2807 O O . PRO A 1 366 ? -19.296 1.248 -50.858 1.00 36.56 366 PRO A O 1
ATOM 2810 N N . GLY A 1 367 ? -18.640 3.337 -50.356 1.00 47.16 367 GLY A N 1
ATOM 2811 C CA . GLY A 1 367 ? -19.740 3.594 -49.415 1.00 47.16 367 GLY A CA 1
ATOM 2812 C C . GLY A 1 367 ? -19.483 4.618 -48.307 1.00 47.16 367 GLY A C 1
ATOM 2813 O O . GLY A 1 367 ? -20.445 5.173 -47.786 1.00 47.16 367 GLY A O 1
ATOM 2814 N N . TYR A 1 368 ? -18.229 4.901 -47.941 1.00 34.72 368 TYR A N 1
ATOM 2815 C CA . TYR A 1 368 ? -17.942 5.759 -46.783 1.00 34.72 368 TYR A CA 1
ATOM 2816 C C . TYR A 1 368 ? -17.800 7.243 -47.159 1.00 34.72 368 TYR A C 1
ATOM 2818 O O . TYR A 1 368 ? -16.873 7.619 -47.877 1.00 34.72 368 TYR A O 1
ATOM 2826 N N . GLN A 1 369 ? -18.682 8.099 -46.632 1.00 35.09 369 GLN A N 1
ATOM 2827 C CA . GLN A 1 369 ? -18.469 9.549 -46.578 1.00 35.09 369 GLN A CA 1
ATOM 2828 C C . GLN A 1 369 ? -18.056 9.949 -45.152 1.00 35.09 369 GLN A C 1
ATOM 2830 O O . GLN A 1 369 ? -18.787 9.628 -44.213 1.00 35.09 369 GLN A O 1
ATOM 2835 N N . PRO A 1 370 ? -16.922 10.646 -44.954 1.00 38.44 370 PRO A N 1
ATOM 2836 C CA . PRO A 1 370 ? -16.570 11.187 -43.647 1.00 38.44 370 PRO A CA 1
ATOM 2837 C C . PRO A 1 370 ? -17.489 12.371 -43.280 1.00 38.44 370 PRO A C 1
ATOM 2839 O O . PRO A 1 370 ? -17.887 13.131 -44.169 1.00 38.44 370 PRO A O 1
ATOM 2842 N N . PRO A 1 371 ? -17.815 12.568 -41.989 1.00 49.72 371 PRO A N 1
ATOM 2843 C CA . PRO A 1 371 ? -18.573 13.732 -41.539 1.00 49.72 371 PRO A CA 1
ATOM 2844 C C . PRO A 1 371 ? -17.761 15.035 -41.701 1.00 49.72 371 PRO A C 1
ATOM 2846 O O . PRO A 1 371 ? -16.526 14.997 -41.703 1.00 49.72 371 PRO A O 1
ATOM 2849 N N . PRO A 1 372 ? -18.424 16.202 -41.820 1.00 41.72 372 PRO A N 1
ATOM 2850 C CA . PRO A 1 372 ? -17.742 17.492 -41.891 1.00 41.72 372 PRO A CA 1
ATOM 2851 C C . PRO A 1 372 ? -16.999 17.814 -40.586 1.00 41.72 372 PRO A C 1
ATOM 2853 O O . PRO A 1 372 ? -17.428 17.430 -39.497 1.00 41.72 372 PRO A O 1
ATOM 2856 N N . ALA A 1 373 ? -15.887 18.545 -40.701 1.00 39.16 373 ALA A N 1
ATOM 2857 C CA . ALA A 1 373 ? -15.052 18.918 -39.561 1.00 39.16 373 ALA A CA 1
ATOM 2858 C C . ALA A 1 373 ? -15.796 19.832 -38.557 1.00 39.16 373 ALA A C 1
ATOM 2860 O O . ALA A 1 373 ? -16.624 20.646 -38.981 1.00 39.16 373 ALA A O 1
ATOM 2861 N N . PRO A 1 374 ? -15.491 19.755 -37.244 1.00 36.75 374 PRO A N 1
ATOM 2862 C CA . PRO A 1 374 ? -16.099 20.627 -36.241 1.00 36.75 374 PRO A CA 1
ATOM 2863 C C . PRO A 1 374 ? -15.810 22.110 -36.502 1.00 36.75 374 PRO A C 1
ATOM 2865 O O . PRO A 1 374 ? -14.672 22.495 -36.775 1.00 36.75 374 PRO A O 1
ATOM 2868 N N . ALA A 1 375 ? -16.836 22.952 -36.371 1.00 38.22 375 ALA A N 1
ATOM 2869 C CA . ALA A 1 375 ? -16.670 24.401 -36.377 1.00 38.22 375 ALA A CA 1
ATOM 2870 C C . ALA A 1 375 ? -16.006 24.885 -35.075 1.00 38.22 375 ALA A C 1
ATOM 2872 O O . ALA A 1 375 ? -16.183 24.290 -34.010 1.00 38.22 375 ALA A O 1
ATOM 2873 N N . SER A 1 376 ? -15.258 25.985 -35.152 1.00 37.59 376 SER A N 1
ATOM 2874 C CA . SER A 1 376 ? -14.636 26.615 -33.988 1.00 37.59 376 SER A CA 1
ATOM 2875 C C . SER A 1 376 ? -15.658 27.331 -33.093 1.00 37.59 376 SER A C 1
ATOM 2877 O O . SER A 1 376 ? -16.600 27.953 -33.579 1.00 37.59 376 SER A O 1
ATOM 2879 N N . ASN A 1 377 ? -15.382 27.300 -31.783 1.00 39.00 377 ASN A N 1
ATOM 2880 C CA . ASN A 1 377 ? -16.110 27.925 -30.666 1.00 39.00 377 ASN A CA 1
ATOM 2881 C C . ASN A 1 377 ? -17.468 27.277 -30.288 1.00 39.00 377 ASN A C 1
ATOM 2883 O O . ASN A 1 377 ? -18.439 27.395 -31.036 1.00 39.00 377 ASN A O 1
ATOM 2887 N N . PRO A 1 378 ? -17.595 26.677 -29.085 1.00 37.03 378 PRO A N 1
ATOM 2888 C CA . PRO A 1 378 ? -18.890 26.272 -28.540 1.00 37.03 378 PRO A CA 1
ATOM 2889 C C . PRO A 1 378 ? -19.666 27.477 -27.959 1.00 37.03 378 PRO A C 1
ATOM 2891 O O . PRO A 1 378 ? -19.060 28.358 -27.342 1.00 37.03 378 PRO A O 1
ATOM 2894 N N . PRO A 1 379 ? -21.004 27.531 -28.099 1.00 37.38 379 PRO A N 1
ATOM 2895 C CA . PRO A 1 379 ? -21.844 28.497 -27.394 1.00 37.38 379 PRO A CA 1
ATOM 2896 C C . PRO A 1 379 ? -22.056 28.108 -25.918 1.00 37.38 379 PRO A C 1
ATOM 2898 O O . PRO A 1 379 ? -21.890 26.953 -25.530 1.00 37.38 379 PRO A O 1
ATOM 2901 N N . SER A 1 380 ? -22.466 29.081 -25.098 1.00 32.50 380 SER A N 1
ATOM 2902 C CA . SER A 1 380 ? -22.735 28.888 -23.663 1.00 32.50 380 SER A CA 1
ATOM 2903 C C . SER A 1 380 ? -23.857 27.873 -23.398 1.00 32.50 380 SER A C 1
ATOM 2905 O O . SER A 1 380 ? -24.910 27.918 -24.039 1.00 32.50 380 SER A O 1
ATOM 2907 N N . TYR A 1 381 ? -23.645 26.983 -22.427 1.00 29.38 381 TYR A N 1
ATOM 2908 C CA . TYR A 1 381 ? -24.593 25.940 -22.033 1.00 29.38 381 TYR A CA 1
ATOM 2909 C C . TYR A 1 381 ? -25.537 26.430 -20.924 1.00 29.38 381 TYR A C 1
ATOM 2911 O O . TYR A 1 381 ? -25.088 26.955 -19.906 1.00 29.38 381 TYR A O 1
ATOM 2919 N N . GLN A 1 382 ? -26.844 26.204 -21.083 1.00 29.89 382 GLN A N 1
ATOM 2920 C CA . GLN A 1 382 ? -27.824 26.307 -19.995 1.00 29.89 382 GLN A CA 1
ATOM 2921 C C . GLN A 1 382 ? -28.434 24.924 -19.712 1.00 29.89 382 GLN A C 1
ATOM 2923 O O . GLN A 1 382 ? -28.783 24.219 -20.663 1.00 29.89 382 GLN A O 1
ATOM 2928 N N . PRO A 1 383 ? -28.592 24.524 -18.436 1.00 33.62 383 PRO A N 1
ATOM 2929 C CA . PRO A 1 383 ? -29.096 23.199 -18.091 1.00 33.62 383 PRO A CA 1
ATOM 2930 C C . PRO A 1 383 ? -30.603 23.057 -18.393 1.00 33.62 383 PRO A C 1
ATOM 2932 O O . PRO A 1 383 ? -31.392 23.939 -18.033 1.00 33.62 383 PRO A O 1
ATOM 2935 N N . PRO A 1 384 ? -31.044 21.949 -19.019 1.00 33.78 384 PRO A N 1
ATOM 2936 C CA . PRO A 1 384 ? -32.459 21.687 -19.271 1.00 33.78 384 PRO A CA 1
ATOM 2937 C C . PRO A 1 384 ? -33.213 21.282 -17.993 1.00 33.78 384 PRO A C 1
ATOM 2939 O O . PRO A 1 384 ? -32.651 20.722 -17.052 1.00 33.78 384 PRO A O 1
ATOM 2942 N N . LYS A 1 385 ? -34.525 21.545 -17.965 1.00 30.64 385 LYS A N 1
ATOM 2943 C CA . LYS A 1 385 ? -35.398 21.219 -16.825 1.00 30.64 385 LYS A CA 1
ATOM 2944 C C . LYS A 1 385 ? -35.683 19.715 -16.747 1.00 30.64 385 LYS A C 1
ATOM 2946 O O . LYS A 1 385 ? -35.980 19.084 -17.759 1.00 30.64 385 LYS A O 1
ATOM 2951 N N . GLN A 1 386 ? -35.654 19.168 -15.533 1.00 32.12 386 GLN A N 1
ATOM 2952 C CA . GLN A 1 386 ? -35.975 17.766 -15.253 1.00 32.12 386 GLN A CA 1
ATOM 2953 C C . GLN A 1 386 ? -37.448 17.442 -15.558 1.00 32.12 386 GLN A C 1
ATOM 2955 O O . GLN A 1 386 ? -38.345 18.167 -15.133 1.00 32.12 386 GLN A O 1
ATOM 2960 N N . ASN A 1 387 ? -37.690 16.295 -16.198 1.00 31.97 387 ASN A N 1
ATOM 2961 C CA . ASN A 1 387 ? -38.986 15.612 -16.215 1.00 31.97 387 ASN A CA 1
ATOM 2962 C C . ASN A 1 387 ? -38.846 14.267 -15.487 1.00 31.97 387 ASN A C 1
ATOM 2964 O O . ASN A 1 387 ? -37.841 13.574 -15.639 1.00 31.97 387 ASN A O 1
ATOM 2968 N N . LYS A 1 388 ? -39.847 13.909 -14.678 1.00 30.91 388 LYS A N 1
ATOM 2969 C CA . LYS A 1 388 ? -39.797 12.767 -13.754 1.00 30.91 388 LYS A CA 1
ATOM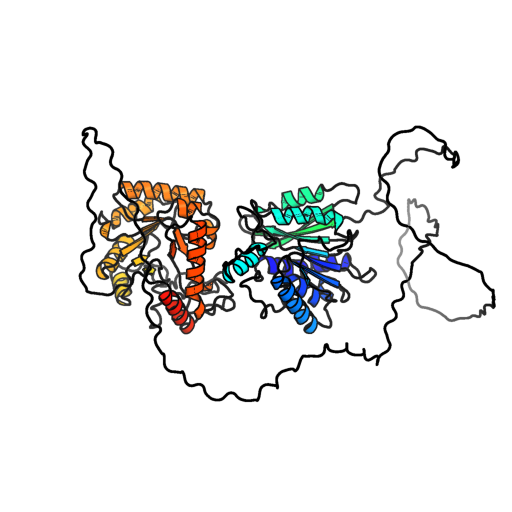 2970 C C . LYS A 1 388 ? -40.284 11.464 -14.424 1.00 30.91 388 LYS A C 1
ATOM 2972 O O . LYS A 1 388 ? -41.396 11.471 -14.952 1.00 30.91 388 LYS A O 1
ATOM 2977 N N . PRO A 1 389 ? -39.532 10.346 -14.365 1.00 33.03 389 PRO A N 1
ATOM 2978 C CA . PRO A 1 389 ? -40.013 9.039 -14.826 1.00 33.03 389 PRO A CA 1
ATOM 2979 C C . PRO A 1 389 ? -41.194 8.497 -13.987 1.00 33.03 389 PRO A C 1
ATOM 2981 O O . PRO A 1 389 ? -41.306 8.825 -12.801 1.00 33.03 389 PRO A O 1
ATOM 2984 N N . PRO A 1 390 ? -42.076 7.658 -14.567 1.00 33.88 390 PRO A N 1
ATOM 2985 C CA . PRO A 1 390 ? -43.171 7.010 -13.846 1.00 33.88 390 PRO A CA 1
ATOM 2986 C C . PRO A 1 390 ? -42.678 5.867 -12.938 1.00 33.88 390 PRO A C 1
ATOM 2988 O O . PRO A 1 390 ? -41.609 5.301 -13.150 1.00 33.88 390 PRO A O 1
ATOM 2991 N N . ALA A 1 391 ? -43.475 5.512 -11.926 1.00 29.34 391 ALA A N 1
ATOM 2992 C CA . ALA A 1 391 ? -43.135 4.462 -10.965 1.00 29.34 391 ALA A CA 1
ATOM 2993 C C . ALA A 1 391 ? -43.431 3.047 -11.498 1.00 29.34 391 ALA A C 1
ATOM 2995 O O . ALA A 1 391 ? -44.493 2.807 -12.075 1.00 29.34 391 ALA A O 1
ATOM 2996 N N . HIS A 1 392 ? -42.533 2.095 -11.229 1.00 30.00 392 HIS A N 1
ATOM 2997 C CA . HIS A 1 392 ? -42.775 0.666 -11.450 1.00 30.00 392 HIS A CA 1
ATOM 2998 C C . HIS A 1 392 ? -43.476 0.016 -10.247 1.00 30.00 392 HIS A C 1
ATOM 3000 O O . HIS A 1 392 ? -43.092 0.227 -9.098 1.00 30.00 392 HIS A O 1
ATOM 3006 N N . THR A 1 393 ? -44.476 -0.824 -10.521 1.00 30.17 393 THR A N 1
ATOM 3007 C CA . THR A 1 393 ? -45.114 -1.717 -9.542 1.00 30.17 393 THR A CA 1
ATOM 3008 C C . THR A 1 393 ? -44.500 -3.124 -9.603 1.00 30.17 393 THR A C 1
ATOM 3010 O O . THR A 1 393 ? -44.313 -3.637 -10.709 1.00 30.17 393 THR A O 1
ATOM 3013 N N . PRO A 1 394 ? -44.226 -3.794 -8.464 1.00 34.34 394 PRO A N 1
ATOM 3014 C CA . PRO A 1 394 ? -43.718 -5.169 -8.469 1.00 34.34 394 PRO A CA 1
ATOM 3015 C C . PRO A 1 394 ? -44.732 -6.193 -9.023 1.00 34.34 394 PRO A C 1
ATOM 3017 O O . PRO A 1 394 ? -45.943 -6.011 -8.845 1.00 34.34 394 PRO A O 1
ATOM 3020 N N . PRO A 1 395 ? -44.274 -7.301 -9.642 1.00 31.67 395 PRO A N 1
ATOM 3021 C CA . PRO A 1 395 ? -45.127 -8.440 -9.986 1.00 31.67 395 PRO A CA 1
ATOM 3022 C C . PRO A 1 395 ? -45.712 -9.146 -8.750 1.00 31.67 395 PRO A C 1
ATOM 3024 O O . PRO A 1 395 ? -45.170 -9.066 -7.650 1.00 31.67 395 PRO A O 1
ATOM 3027 N N . LYS A 1 396 ? -46.809 -9.890 -8.941 1.00 31.12 396 LYS A N 1
ATOM 3028 C CA . LYS A 1 396 ? -47.382 -10.773 -7.911 1.00 31.12 396 LYS A CA 1
ATOM 3029 C C . LYS A 1 396 ? -46.758 -12.163 -7.991 1.00 31.12 396 LYS A C 1
ATOM 3031 O O . LYS A 1 396 ? -46.800 -12.783 -9.051 1.00 31.12 396 LYS A O 1
ATOM 3036 N N . GLU A 1 397 ? -46.279 -12.674 -6.865 1.00 32.09 397 GLU A N 1
ATOM 3037 C CA . GLU A 1 397 ? -45.794 -14.050 -6.737 1.00 32.09 397 GLU A CA 1
ATOM 3038 C C . GLU A 1 397 ? -46.918 -14.998 -6.272 1.00 32.09 397 GLU A C 1
ATOM 3040 O O . GLU A 1 397 ? -47.751 -14.635 -5.437 1.00 32.09 397 GLU A O 1
ATOM 3045 N N . ASN A 1 398 ? -46.975 -16.211 -6.835 1.00 30.30 398 ASN A N 1
ATOM 3046 C CA . ASN A 1 398 ? -48.043 -17.183 -6.575 1.00 30.30 398 ASN A CA 1
ATOM 3047 C C . ASN A 1 398 ? -47.608 -18.243 -5.553 1.00 30.30 398 ASN A C 1
ATOM 3049 O O . ASN A 1 398 ? -46.635 -18.963 -5.763 1.00 30.30 398 ASN A O 1
ATOM 3053 N N . LYS A 1 399 ? -48.381 -18.391 -4.473 1.00 30.06 399 LYS A N 1
ATOM 3054 C CA . LYS A 1 399 ? -48.098 -19.321 -3.371 1.00 30.06 399 LYS A CA 1
ATOM 3055 C C . LYS A 1 399 ? -48.646 -20.743 -3.637 1.00 30.06 399 LYS A C 1
ATOM 3057 O O . LYS A 1 399 ? -49.851 -20.872 -3.860 1.00 30.06 399 LYS A O 1
ATOM 3062 N N . PRO A 1 400 ? -47.832 -21.814 -3.527 1.00 32.50 400 PRO A N 1
ATOM 3063 C CA . PRO A 1 400 ? -48.312 -23.203 -3.555 1.00 32.50 400 PRO A CA 1
ATOM 3064 C C . PRO A 1 400 ? -49.177 -23.593 -2.329 1.00 32.50 400 PRO A C 1
ATOM 3066 O O . PRO A 1 400 ? -49.047 -22.985 -1.262 1.00 32.50 400 PRO A O 1
ATOM 3069 N N . PRO A 1 401 ? -50.062 -24.605 -2.446 1.00 32.84 401 PRO A N 1
ATOM 3070 C CA . PRO A 1 401 ? -50.982 -25.009 -1.377 1.00 32.84 401 PRO A CA 1
ATOM 3071 C C . PRO A 1 401 ? -50.303 -25.770 -0.221 1.00 32.84 401 PRO A C 1
ATOM 3073 O O . PRO A 1 401 ? -49.212 -26.316 -0.360 1.00 32.84 401 PRO A O 1
ATOM 3076 N N . ALA A 1 402 ? -50.972 -25.805 0.936 1.00 30.23 402 ALA A N 1
ATOM 3077 C CA . ALA A 1 402 ? -50.440 -26.359 2.185 1.00 30.23 402 ALA A CA 1
ATOM 3078 C C . ALA A 1 402 ? -50.622 -27.884 2.331 1.00 30.23 402 ALA A C 1
ATOM 3080 O O . ALA A 1 402 ? -51.577 -28.462 1.813 1.00 30.23 402 ALA A O 1
ATOM 3081 N N . TYR A 1 403 ? -49.749 -28.510 3.128 1.00 26.61 403 TYR A N 1
ATOM 3082 C CA . TYR A 1 403 ? -49.798 -29.927 3.505 1.00 26.61 403 TYR A CA 1
ATOM 3083 C C . TYR A 1 403 ? -49.566 -30.081 5.019 1.00 26.61 403 TYR A C 1
ATOM 3085 O O . TYR A 1 403 ? -48.622 -29.500 5.547 1.00 26.61 403 TYR A O 1
ATOM 3093 N N . ASN A 1 404 ? -50.414 -30.854 5.710 1.00 37.47 404 ASN A N 1
ATOM 3094 C CA . ASN A 1 404 ? -50.408 -31.011 7.175 1.00 37.47 404 ASN A CA 1
ATOM 3095 C C . ASN A 1 404 ? -50.454 -32.499 7.596 1.00 37.47 404 ASN A C 1
ATOM 3097 O O . ASN A 1 404 ? -51.529 -33.102 7.553 1.00 37.47 404 ASN A O 1
ATOM 3101 N N . PRO A 1 405 ? -49.335 -33.086 8.057 1.00 30.83 405 PRO A N 1
ATOM 3102 C CA . PRO A 1 405 ? -49.298 -34.329 8.833 1.00 30.83 405 PRO A CA 1
ATOM 3103 C C . PRO A 1 405 ? -49.248 -34.063 10.367 1.00 30.83 405 PRO A C 1
ATOM 3105 O O . PRO A 1 405 ? -49.034 -32.924 10.785 1.00 30.83 405 PRO A O 1
ATOM 3108 N N . PRO A 1 406 ? -49.501 -35.071 11.233 1.00 31.14 406 PRO A N 1
ATOM 3109 C CA . PRO A 1 406 ? -49.936 -34.840 12.620 1.00 31.14 406 PRO A CA 1
ATOM 3110 C C . PRO A 1 406 ? -48.829 -34.665 13.682 1.00 31.14 406 PRO A C 1
ATOM 3112 O O . PRO A 1 406 ? -47.680 -35.058 13.510 1.00 31.14 406 PRO A O 1
ATOM 3115 N N . LYS A 1 407 ? -49.242 -34.108 14.831 1.00 32.44 407 LYS A N 1
ATOM 3116 C CA . LYS A 1 407 ? -48.438 -33.707 16.002 1.00 32.44 407 LYS A CA 1
ATOM 3117 C C . LYS A 1 407 ? -48.161 -34.850 17.010 1.00 32.44 407 LYS A C 1
ATOM 3119 O O . LYS A 1 407 ? -49.121 -35.407 17.542 1.00 32.44 407 LYS A O 1
ATOM 3124 N N . PRO A 1 408 ? -46.889 -35.092 17.393 1.00 28.83 408 PRO A N 1
ATOM 3125 C CA . PRO A 1 408 ? -46.497 -35.769 18.642 1.00 28.83 408 PRO A CA 1
ATOM 3126 C C . PRO A 1 408 ? -46.325 -34.807 19.844 1.00 28.83 408 PRO A C 1
ATOM 3128 O O . PRO A 1 408 ? -46.589 -33.607 19.750 1.00 28.83 408 PRO A O 1
ATOM 3131 N N . ALA A 1 409 ? -45.942 -35.343 21.008 1.00 26.00 409 ALA A N 1
ATOM 3132 C CA . ALA A 1 409 ? -46.109 -34.685 22.309 1.00 26.00 409 ALA A CA 1
ATOM 3133 C C . ALA A 1 409 ? -44.918 -33.849 22.832 1.00 26.00 409 ALA A C 1
ATOM 3135 O O . ALA A 1 409 ? -43.778 -33.969 22.399 1.00 26.00 409 ALA A O 1
ATOM 3136 N N . SER A 1 410 ? -45.258 -33.013 23.813 1.00 29.27 410 SER A N 1
ATOM 3137 C CA . SER A 1 410 ? -44.473 -32.002 24.524 1.00 29.27 410 SER A CA 1
ATOM 3138 C C . SER A 1 410 ? -43.161 -32.458 25.186 1.00 29.27 410 SER A C 1
ATOM 3140 O O . SER A 1 410 ? -43.158 -33.409 25.965 1.00 29.27 410 SER A O 1
ATOM 3142 N N . THR A 1 411 ? -42.126 -31.621 25.075 1.00 28.11 411 THR A N 1
ATOM 3143 C CA . THR A 1 411 ? -41.107 -31.381 26.118 1.00 28.11 411 THR A CA 1
ATOM 3144 C C . THR A 1 411 ? -40.821 -29.877 26.219 1.00 28.11 411 THR A C 1
ATOM 3146 O O . THR A 1 411 ? -41.086 -29.126 25.282 1.00 28.11 411 THR A O 1
ATOM 3149 N N . SER A 1 412 ? -40.364 -29.416 27.388 1.00 32.19 412 SER A N 1
ATOM 3150 C CA . SER A 1 412 ? -40.167 -27.989 27.689 1.00 32.19 412 SER A CA 1
ATOM 3151 C C . SER A 1 412 ? -38.774 -27.495 27.286 1.00 32.19 412 SER A C 1
ATOM 3153 O O . SER A 1 412 ? -37.787 -28.186 27.532 1.00 32.19 412 SER A O 1
ATOM 3155 N N . ALA A 1 413 ? -38.698 -26.278 26.744 1.00 31.58 413 ALA A N 1
ATOM 3156 C CA . ALA A 1 413 ? -37.471 -25.504 26.559 1.00 31.58 413 ALA A CA 1
ATOM 3157 C C . ALA A 1 413 ? -37.763 -24.012 26.816 1.00 31.58 413 ALA A C 1
ATOM 3159 O O . ALA A 1 413 ? -38.904 -23.567 26.676 1.00 31.58 413 ALA A O 1
ATOM 3160 N N . ALA A 1 414 ? -36.750 -23.256 27.245 1.00 31.22 414 ALA A N 1
ATOM 3161 C CA . ALA A 1 414 ? -36.899 -21.873 27.707 1.00 31.22 414 ALA A CA 1
ATOM 3162 C C . ALA A 1 414 ? -37.265 -20.882 26.574 1.00 31.22 414 ALA A C 1
ATOM 3164 O O . ALA A 1 414 ? -36.909 -21.121 25.418 1.00 31.22 414 ALA A O 1
ATOM 3165 N N . PRO A 1 415 ? -37.952 -19.761 26.881 1.00 32.16 415 PRO A N 1
ATOM 3166 C CA . PRO A 1 415 ? -38.253 -18.734 25.888 1.00 32.16 415 PRO A CA 1
ATOM 3167 C C . PRO A 1 415 ? -36.976 -18.007 25.420 1.00 32.16 415 PRO A C 1
ATOM 3169 O O . PRO A 1 415 ? -36.071 -17.790 26.231 1.00 32.16 415 PRO A O 1
ATOM 3172 N N . PRO A 1 416 ? -36.896 -17.587 24.143 1.00 34.94 416 PRO A N 1
ATOM 3173 C CA . PRO A 1 416 ? -35.804 -16.747 23.661 1.00 34.94 416 PRO A CA 1
ATOM 3174 C C . PRO A 1 416 ? -35.868 -15.341 24.290 1.00 34.94 416 PRO A C 1
ATOM 3176 O O . PRO A 1 416 ? -36.961 -14.881 24.642 1.00 34.94 416 PRO A O 1
ATOM 3179 N N . PRO A 1 417 ? -34.730 -14.630 24.412 1.00 33.62 417 PRO A N 1
ATOM 3180 C CA . PRO A 1 417 ? -34.717 -13.252 24.893 1.00 33.62 417 PRO A CA 1
ATOM 3181 C C . PRO A 1 417 ? -35.503 -12.319 23.948 1.00 33.62 417 PRO A C 1
ATOM 3183 O O . PRO A 1 417 ? -35.593 -12.597 22.746 1.00 33.62 417 PRO A O 1
ATOM 3186 N N . PRO A 1 418 ? -36.082 -11.211 24.452 1.00 29.94 418 PRO A N 1
ATOM 3187 C CA . PRO A 1 418 ? -36.879 -10.308 23.629 1.00 29.94 418 PRO A CA 1
ATOM 3188 C C . PRO A 1 418 ? -36.024 -9.596 22.578 1.00 29.94 418 PRO A C 1
ATOM 3190 O O . PRO A 1 418 ? -34.901 -9.180 22.859 1.00 29.94 418 PRO A O 1
ATOM 3193 N N . LYS A 1 419 ? -36.601 -9.351 21.398 1.00 34.41 419 LYS A N 1
ATOM 3194 C CA . LYS A 1 419 ? -36.098 -8.287 20.523 1.00 34.41 419 LYS A CA 1
ATOM 3195 C C . LYS A 1 419 ? -36.326 -6.950 21.230 1.00 34.41 419 LYS A C 1
ATOM 3197 O O . LYS A 1 419 ? -37.455 -6.670 21.628 1.00 34.41 419 LYS A O 1
ATOM 3202 N N . GLN A 1 420 ? -35.284 -6.139 21.375 1.00 28.88 420 GLN A N 1
ATOM 3203 C CA . GLN A 1 420 ? -35.455 -4.729 21.715 1.00 28.88 420 GLN A CA 1
ATOM 3204 C C . GLN A 1 420 ? -35.688 -3.948 20.423 1.00 28.88 420 GLN A C 1
ATOM 3206 O O . GLN A 1 420 ? -34.767 -3.775 19.630 1.00 28.88 420 GLN A O 1
ATOM 3211 N N . ASP A 1 421 ? -36.918 -3.481 20.223 1.00 31.17 421 ASP A N 1
ATOM 3212 C CA . ASP A 1 421 ? -37.187 -2.412 19.265 1.00 31.17 421 ASP A CA 1
ATOM 3213 C C . ASP A 1 421 ? -36.625 -1.096 19.834 1.00 31.17 421 ASP A C 1
ATOM 3215 O O . ASP A 1 421 ? -36.871 -0.755 20.996 1.00 31.17 421 ASP A O 1
ATOM 3219 N N . SER A 1 422 ? -35.847 -0.362 19.036 1.00 29.56 422 SER A N 1
ATOM 3220 C CA . SER A 1 422 ? -35.198 0.880 19.476 1.00 29.56 422 SER A CA 1
ATOM 3221 C C . SER A 1 422 ? -36.225 1.986 19.770 1.00 29.56 422 SER A C 1
ATOM 3223 O O . SER A 1 422 ? -37.056 2.284 18.906 1.00 29.56 422 SER A O 1
ATOM 3225 N N . PRO A 1 423 ? -36.174 2.655 20.938 1.00 34.91 423 PRO A N 1
ATOM 3226 C CA . PRO A 1 423 ? -37.081 3.756 21.242 1.00 34.91 423 PRO A CA 1
ATOM 3227 C C . PRO A 1 423 ? -36.714 5.009 20.437 1.00 34.91 423 PRO A C 1
ATOM 3229 O O . PRO A 1 423 ? -35.607 5.533 20.538 1.00 34.91 423 PRO A O 1
ATOM 3232 N N . THR A 1 424 ? -37.666 5.539 19.671 1.00 39.38 424 THR A N 1
ATOM 3233 C CA . THR A 1 424 ? -37.514 6.823 18.975 1.00 39.38 424 THR A CA 1
ATOM 3234 C C . THR A 1 424 ? -37.586 7.997 19.951 1.00 39.38 424 THR A C 1
ATOM 3236 O O . THR A 1 424 ? -38.604 8.153 20.626 1.00 39.38 424 THR A O 1
ATOM 3239 N N . ASN A 1 425 ? -36.584 8.879 19.957 1.00 29.33 425 ASN A N 1
ATOM 3240 C CA . ASN A 1 425 ? -36.740 10.279 20.370 1.00 29.33 425 ASN A CA 1
ATOM 3241 C C . ASN A 1 425 ? -35.615 11.151 19.791 1.00 29.33 425 ASN A C 1
ATOM 3243 O O . ASN A 1 425 ? -34.465 10.727 19.731 1.00 29.33 425 ASN A O 1
ATOM 3247 N N . ASN A 1 426 ? -35.954 12.373 19.377 1.00 40.59 426 ASN A N 1
ATOM 3248 C CA . ASN A 1 426 ? -35.019 13.305 18.744 1.00 40.59 426 ASN A CA 1
ATOM 3249 C C . ASN A 1 426 ? -34.363 14.232 19.776 1.00 40.59 426 ASN A C 1
ATOM 3251 O O . ASN A 1 426 ? -35.084 14.906 20.511 1.00 40.59 426 ASN A O 1
ATOM 3255 N N . ASN A 1 427 ? -33.033 14.362 19.743 1.00 30.77 427 ASN A N 1
ATOM 3256 C CA . ASN A 1 427 ? -32.327 15.653 19.794 1.00 30.77 427 ASN A CA 1
ATOM 3257 C C . ASN A 1 427 ? -30.814 15.455 19.609 1.00 30.77 427 ASN A C 1
ATOM 3259 O O . ASN A 1 427 ? -30.232 14.577 20.233 1.00 30.77 427 ASN A O 1
ATOM 3263 N N . GLY A 1 428 ? -30.189 16.308 18.789 1.00 35.53 428 GLY A N 1
ATOM 3264 C CA . GLY A 1 428 ? -28.776 16.190 18.413 1.00 35.53 428 GLY A CA 1
ATOM 3265 C C . GLY A 1 428 ? -28.557 15.146 17.314 1.00 35.53 428 GLY A C 1
ATOM 3266 O O . GLY A 1 428 ? -28.620 13.948 17.560 1.00 35.53 428 GLY A O 1
ATOM 3267 N N . SER A 1 429 ? -28.304 15.601 16.085 1.00 38.25 429 SER A N 1
ATOM 3268 C CA . SER A 1 429 ? -27.999 14.720 14.951 1.00 38.25 429 SER A CA 1
ATOM 3269 C C . SER A 1 429 ? -26.515 14.350 14.949 1.00 38.25 429 SER A C 1
ATOM 3271 O O . SER A 1 429 ? -25.746 14.897 14.159 1.00 38.25 429 SER A O 1
ATOM 3273 N N . THR A 1 430 ? -26.101 13.431 15.823 1.00 54.44 430 THR A N 1
ATOM 3274 C CA . THR A 1 430 ? -24.820 12.740 15.638 1.00 54.44 430 THR A CA 1
ATOM 3275 C C . THR A 1 430 ? -24.882 11.913 14.355 1.00 54.44 430 THR A C 1
ATOM 3277 O O . THR A 1 430 ? -25.808 11.135 14.135 1.00 54.44 430 THR A O 1
ATOM 3280 N N . ASN A 1 431 ? -23.907 12.116 13.475 1.00 71.94 431 ASN A N 1
ATOM 3281 C CA . ASN A 1 431 ? -23.657 11.236 12.345 1.00 71.94 431 ASN A CA 1
ATOM 3282 C C . ASN A 1 431 ? -22.984 9.955 12.869 1.00 71.94 431 ASN A C 1
ATOM 3284 O O . ASN A 1 431 ? -22.268 10.004 13.871 1.00 71.94 431 ASN A O 1
ATOM 3288 N N . GLY A 1 432 ? -23.166 8.817 12.198 1.00 83.69 432 GLY A N 1
ATOM 3289 C CA . GLY A 1 432 ? -22.535 7.548 12.594 1.00 83.69 432 GLY A CA 1
ATOM 3290 C C . GLY A 1 432 ? -21.018 7.511 12.361 1.00 83.69 432 GLY A C 1
ATOM 3291 O O . GLY A 1 432 ? -20.356 6.552 12.751 1.00 83.69 432 GLY A O 1
ATOM 3292 N N . LEU A 1 433 ? -20.458 8.550 11.733 1.00 95.50 433 LEU A N 1
ATOM 3293 C CA . LEU A 1 433 ? -19.018 8.756 11.602 1.00 95.50 433 LEU A CA 1
ATOM 3294 C C . LEU A 1 433 ? -18.337 8.971 12.957 1.00 95.50 433 LEU A C 1
ATOM 3296 O O . LEU A 1 433 ? -18.891 9.604 13.862 1.00 95.50 433 LEU A O 1
ATOM 3300 N N . GLY A 1 434 ? -17.089 8.515 13.044 1.00 98.00 434 GLY A N 1
ATOM 3301 C CA . GLY A 1 434 ? -16.209 8.783 14.173 1.00 98.00 434 GLY A CA 1
ATOM 3302 C C . GLY A 1 434 ? -15.117 9.819 13.896 1.00 98.00 434 GLY A C 1
ATOM 3303 O O . GLY A 1 434 ? -14.907 10.236 12.755 1.00 98.00 434 GLY A O 1
ATOM 3304 N N . LEU A 1 435 ? -14.385 10.190 14.947 1.00 98.19 435 LEU A N 1
ATOM 3305 C CA . LEU A 1 435 ? -13.203 11.059 14.899 1.00 98.19 435 LEU A CA 1
ATOM 3306 C C . LEU A 1 435 ? -12.080 10.489 15.788 1.00 98.19 435 LEU A C 1
ATOM 3308 O O . LEU A 1 435 ? -12.338 10.095 16.927 1.00 98.19 435 LEU A O 1
ATOM 3312 N N . THR A 1 436 ? -10.837 10.439 15.304 1.00 98.50 436 THR A N 1
ATOM 3313 C CA . THR A 1 436 ? -9.685 10.061 16.142 1.00 98.50 436 THR A CA 1
ATOM 3314 C C . THR A 1 436 ? -9.200 11.247 16.974 1.00 98.50 436 THR A C 1
ATOM 3316 O O . THR A 1 436 ? -9.152 12.380 16.489 1.00 98.50 436 THR A O 1
ATOM 3319 N N . TYR A 1 437 ? -8.828 10.990 18.229 1.00 97.81 437 TYR A N 1
ATOM 3320 C CA . TYR A 1 437 ? -8.327 11.994 19.164 1.00 97.81 437 TYR A CA 1
ATOM 3321 C C . TYR A 1 437 ? -7.014 11.547 19.816 1.00 97.81 437 TYR A C 1
ATOM 3323 O O . TYR A 1 437 ? -6.817 10.365 20.105 1.00 97.81 437 TYR A O 1
ATOM 3331 N N . THR A 1 438 ? -6.136 12.510 20.098 1.00 94.94 438 THR A N 1
ATOM 3332 C CA . THR A 1 438 ? -4.869 12.302 20.806 1.00 94.94 438 THR A CA 1
ATOM 3333 C C . THR A 1 438 ? -4.732 13.255 22.010 1.00 94.94 438 THR A C 1
ATOM 3335 O O . THR A 1 438 ? -4.851 14.483 21.882 1.00 94.94 438 THR A O 1
ATOM 3338 N N . PRO A 1 439 ? -4.444 12.731 23.217 1.00 94.12 439 PRO A N 1
ATOM 3339 C CA . PRO A 1 439 ? -4.355 13.506 24.458 1.00 94.12 439 PRO A CA 1
ATOM 3340 C C . PRO A 1 439 ? -2.996 14.214 24.628 1.00 94.12 439 PRO A C 1
ATOM 3342 O O . PRO A 1 439 ? -2.633 14.589 25.740 1.00 94.12 439 PRO A O 1
ATOM 3345 N N . TYR A 1 440 ? -2.226 14.401 23.554 1.00 94.00 440 TYR A N 1
ATOM 3346 C CA . TYR A 1 440 ? -0.862 14.928 23.610 1.00 94.00 440 TYR A CA 1
ATOM 3347 C C . TYR A 1 440 ? -0.802 16.409 23.245 1.00 94.00 440 TYR A C 1
ATOM 3349 O O . TYR A 1 440 ? -1.423 16.872 22.288 1.00 94.00 440 TYR A O 1
ATOM 3357 N N . THR A 1 441 ? -0.014 17.166 24.000 1.00 93.12 441 THR A N 1
ATOM 3358 C CA . THR A 1 441 ? 0.415 18.519 23.632 1.00 93.12 441 THR A CA 1
ATOM 3359 C C . THR A 1 441 ? 1.357 18.477 22.425 1.00 93.12 441 THR A C 1
ATOM 3361 O O . THR A 1 441 ? 1.975 17.454 22.132 1.00 93.12 441 THR A O 1
ATOM 3364 N N . SER A 1 442 ? 1.562 19.617 21.759 1.00 89.75 442 SER A N 1
ATOM 3365 C CA . SER A 1 442 ? 2.499 19.751 20.628 1.00 89.75 442 SER A CA 1
ATOM 3366 C C . SER A 1 442 ? 3.957 19.383 20.957 1.00 89.75 442 SER A C 1
ATOM 3368 O O . SER A 1 442 ? 4.755 19.213 20.045 1.00 89.75 442 SER A O 1
ATOM 3370 N N . ALA A 1 443 ? 4.307 19.266 22.243 1.00 86.50 443 ALA A N 1
ATOM 3371 C CA . ALA A 1 443 ? 5.626 18.858 22.728 1.00 86.50 443 ALA A CA 1
ATOM 3372 C C . ALA A 1 443 ? 5.696 17.377 23.169 1.00 86.50 443 ALA A C 1
ATOM 3374 O O . ALA A 1 443 ? 6.704 16.962 23.736 1.00 86.50 443 ALA A O 1
ATOM 3375 N N . GLY A 1 444 ? 4.632 16.590 22.965 1.00 88.50 444 GLY A N 1
ATOM 3376 C CA . GLY A 1 444 ? 4.562 15.167 23.330 1.00 88.50 444 GLY A CA 1
ATOM 3377 C C . GLY A 1 444 ? 4.259 14.885 24.806 1.00 88.50 444 GLY A C 1
ATOM 3378 O O . GLY A 1 444 ? 4.173 13.728 25.199 1.00 88.50 444 GLY A O 1
ATOM 3379 N N . GLY A 1 445 ? 4.075 15.917 25.636 1.00 91.06 445 GLY A N 1
ATOM 3380 C CA . GLY A 1 445 ? 3.597 15.762 27.014 1.00 91.06 445 GLY A CA 1
ATOM 3381 C C . GLY A 1 445 ? 2.074 15.617 27.086 1.00 91.06 445 GLY A C 1
ATOM 3382 O O . GLY A 1 445 ? 1.366 16.149 26.229 1.00 91.06 445 GLY A O 1
ATOM 3383 N N . CYS A 1 446 ? 1.572 14.947 28.120 1.00 95.00 446 CYS A N 1
ATOM 3384 C CA . CYS A 1 446 ? 0.142 14.746 28.372 1.00 95.00 446 CYS A CA 1
ATOM 3385 C C . CYS A 1 446 ? -0.646 16.061 28.522 1.00 95.00 446 CYS A C 1
ATOM 3387 O O . CYS A 1 446 ? -0.167 17.008 29.151 1.00 95.00 446 CYS A O 1
ATOM 3389 N N . LYS A 1 447 ? -1.876 16.097 27.998 1.00 95.25 447 LYS A N 1
ATOM 3390 C CA . LYS A 1 447 ? -2.901 17.104 28.322 1.00 95.25 447 LYS A CA 1
ATOM 3391 C C . LYS A 1 447 ? -3.571 16.784 29.663 1.00 95.25 447 LYS A C 1
ATOM 3393 O O . LYS A 1 447 ? -3.695 15.618 30.025 1.00 95.25 447 LYS A O 1
ATOM 3398 N N . SER A 1 448 ? -4.053 17.805 30.371 1.00 96.06 448 SER A N 1
ATOM 3399 C CA . SER A 1 448 ? -4.926 17.622 31.543 1.00 96.06 448 SER A CA 1
ATOM 3400 C C . SER A 1 448 ? -6.379 17.321 31.145 1.00 96.06 448 SER A C 1
ATOM 3402 O O . SER A 1 448 ? -6.780 17.554 30.002 1.00 96.06 448 SER A O 1
ATOM 3404 N N . ALA A 1 449 ? -7.196 16.867 32.101 1.00 95.19 449 ALA A N 1
ATOM 3405 C CA . ALA A 1 449 ? -8.629 16.629 31.907 1.00 95.19 449 ALA A CA 1
ATOM 3406 C C . ALA A 1 449 ? -9.360 17.859 31.332 1.00 95.19 449 ALA A C 1
ATOM 3408 O O . ALA A 1 449 ? -10.163 17.745 30.409 1.00 95.19 449 ALA A O 1
ATOM 3409 N N . GLU A 1 450 ? -9.038 19.056 31.829 1.00 96.75 450 GLU A N 1
ATOM 3410 C CA . GLU A 1 450 ? -9.621 20.323 31.377 1.00 96.75 450 GLU A CA 1
ATOM 3411 C C . GLU A 1 450 ? -9.213 20.658 29.938 1.00 96.75 450 GLU A C 1
ATOM 3413 O O . GLU A 1 450 ? -10.021 21.181 29.173 1.00 96.75 450 GLU A O 1
ATOM 3418 N N . GLN A 1 451 ? -7.979 20.329 29.544 1.00 96.94 451 GLN A N 1
ATOM 3419 C CA . GLN A 1 451 ? -7.502 20.506 28.171 1.00 96.94 451 GLN A CA 1
ATOM 3420 C C . GLN A 1 451 ? -8.159 19.508 27.207 1.00 96.94 451 GLN A C 1
ATOM 3422 O O . GLN A 1 451 ? -8.505 19.890 26.094 1.00 96.94 451 GLN A O 1
ATOM 3427 N N . VAL A 1 452 ? -8.386 18.260 27.635 1.00 97.62 452 VAL A N 1
ATOM 3428 C CA . VAL A 1 452 ? -9.149 17.264 26.861 1.00 97.62 452 VAL A CA 1
ATOM 3429 C C . VAL A 1 452 ? -10.601 17.720 26.677 1.00 97.62 452 VAL A C 1
ATOM 3431 O O . VAL A 1 452 ? -11.111 17.690 25.559 1.00 97.62 452 VAL A O 1
ATOM 3434 N N . MET A 1 453 ? -11.254 18.215 27.734 1.00 96.19 453 MET A N 1
ATOM 3435 C CA . MET A 1 453 ? -12.605 18.786 27.642 1.00 96.19 453 MET A CA 1
ATOM 3436 C C . MET A 1 453 ? -12.661 19.981 26.675 1.00 96.19 453 MET A C 1
ATOM 3438 O O . MET A 1 453 ? -13.505 19.998 25.781 1.00 96.19 453 MET A O 1
ATOM 3442 N N . ALA A 1 454 ? -11.741 20.943 26.805 1.00 96.12 454 ALA A N 1
ATOM 3443 C CA . ALA A 1 454 ? -11.683 22.140 25.959 1.00 96.12 454 ALA A CA 1
ATOM 3444 C C . ALA A 1 454 ? -11.297 21.850 24.494 1.00 96.12 454 ALA A C 1
ATOM 3446 O O . ALA A 1 454 ? -11.638 22.621 23.597 1.00 96.12 454 ALA A O 1
ATOM 3447 N N . ASP A 1 455 ? -10.609 20.738 24.218 1.00 96.19 455 ASP A N 1
ATOM 3448 C CA . ASP A 1 455 ? -10.428 20.250 22.851 1.00 96.19 455 ASP A CA 1
ATOM 3449 C C . ASP A 1 455 ? -11.749 19.730 22.271 1.00 96.19 455 ASP A C 1
ATOM 3451 O O . ASP A 1 455 ? -12.117 20.111 21.162 1.00 96.19 455 ASP A O 1
ATOM 3455 N N . PHE A 1 456 ? -12.509 18.935 23.031 1.00 96.31 456 PHE A N 1
ATOM 3456 C CA . PHE A 1 456 ? -13.808 18.417 22.588 1.00 96.31 456 PHE A CA 1
ATOM 3457 C C . PHE A 1 456 ? -14.865 19.516 22.378 1.00 96.31 456 PHE A C 1
ATOM 3459 O O . PHE A 1 456 ? -15.790 19.324 21.590 1.00 96.31 456 PHE A O 1
ATOM 3466 N N . GLU A 1 457 ? -14.743 20.689 23.005 1.00 94.25 457 GLU A N 1
ATOM 3467 C CA . GLU A 1 457 ? -15.612 21.847 22.728 1.00 94.25 457 GLU A CA 1
ATOM 3468 C C . GLU A 1 457 ? -15.499 22.380 21.283 1.00 94.25 457 GLU A C 1
ATOM 3470 O O . GLU A 1 457 ? -16.400 23.082 20.827 1.00 94.25 457 GLU A O 1
ATOM 3475 N N . LYS A 1 458 ? -14.444 22.025 20.533 1.00 93.69 458 LYS A N 1
ATOM 3476 C CA . LYS A 1 458 ? -14.183 22.527 19.169 1.00 93.69 458 LYS A CA 1
ATOM 3477 C C . LYS A 1 458 ? -15.025 21.870 18.070 1.00 93.69 458 LYS A C 1
ATOM 3479 O O . LYS A 1 458 ? -15.097 22.413 16.970 1.00 93.69 458 LYS A O 1
ATOM 3484 N N . TRP A 1 459 ? -15.625 20.707 18.328 1.00 92.44 459 TRP A N 1
ATOM 3485 C CA . TRP A 1 459 ? -16.348 19.919 17.322 1.00 92.44 459 TRP A CA 1
ATOM 3486 C C . TRP A 1 459 ? -17.612 19.267 17.882 1.00 92.44 459 TRP A C 1
ATOM 3488 O O . TRP A 1 459 ? -17.703 18.965 19.068 1.00 92.44 459 TRP A O 1
ATOM 3498 N N . ASP A 1 460 ? -18.571 18.984 17.004 1.00 89.88 460 ASP A N 1
ATOM 3499 C CA . ASP A 1 460 ? -19.809 18.265 17.309 1.00 89.88 460 ASP A CA 1
ATOM 3500 C C . ASP A 1 460 ? -20.197 17.340 16.147 1.00 89.88 460 ASP A C 1
ATOM 3502 O O . ASP A 1 460 ? -19.679 17.455 15.036 1.00 89.88 460 ASP A O 1
ATOM 3506 N N . GLY A 1 461 ? -21.141 16.429 16.399 1.00 89.06 461 GLY A N 1
ATOM 3507 C CA . GLY A 1 461 ? -21.783 15.632 15.349 1.00 89.06 461 GLY A CA 1
ATOM 3508 C C . GLY A 1 461 ? -21.139 14.281 15.024 1.00 89.06 461 GLY A C 1
ATOM 3509 O O . GLY A 1 461 ? -21.623 13.620 14.111 1.00 89.06 461 GLY A O 1
ATOM 3510 N N . TYR A 1 462 ? -20.120 13.832 15.764 1.00 95.06 462 TYR A N 1
ATOM 3511 C CA . TYR A 1 462 ? -19.571 12.470 15.659 1.00 95.06 462 TYR A CA 1
ATOM 3512 C C . TYR A 1 462 ? -20.195 11.536 16.703 1.00 95.06 462 TYR A C 1
ATOM 3514 O O . TYR A 1 462 ? -20.308 11.900 17.874 1.00 95.06 462 TYR A O 1
ATOM 3522 N N . GLY A 1 463 ? -20.595 10.334 16.282 1.00 95.50 463 GLY A N 1
ATOM 3523 C CA . GLY A 1 463 ? -21.180 9.306 17.150 1.00 95.50 463 GLY A CA 1
ATOM 3524 C C . GLY A 1 463 ? -20.152 8.424 17.868 1.00 95.50 463 GLY A C 1
ATOM 3525 O O . GLY A 1 463 ? -20.499 7.764 18.848 1.00 95.50 463 GLY A O 1
ATOM 3526 N N . LEU A 1 464 ? -18.895 8.431 17.414 1.00 97.50 464 LEU A N 1
ATOM 3527 C CA . LEU A 1 464 ? -17.799 7.604 17.927 1.00 97.50 464 LEU A CA 1
ATOM 3528 C C . LEU A 1 464 ? -16.498 8.419 18.028 1.00 97.50 464 LEU A C 1
ATOM 3530 O O . LEU A 1 464 ? -16.196 9.227 17.154 1.00 97.50 464 LEU A O 1
ATOM 3534 N N . TYR A 1 465 ? -15.691 8.174 19.055 1.00 98.06 465 TYR A N 1
ATOM 3535 C CA . TYR A 1 465 ? -14.336 8.725 19.166 1.00 98.06 465 TYR A CA 1
ATOM 3536 C C . TYR A 1 465 ? -13.319 7.607 19.360 1.00 98.06 465 TYR A C 1
ATOM 3538 O O . TYR A 1 465 ? -13.582 6.687 20.128 1.00 98.06 465 TYR A O 1
ATOM 3546 N N . ARG A 1 466 ? -12.163 7.670 18.692 1.00 98.50 466 ARG A N 1
ATOM 3547 C CA . ARG A 1 466 ? -11.097 6.658 18.815 1.00 98.50 466 ARG A CA 1
ATOM 3548 C C . ARG A 1 466 ? -9.860 7.227 19.503 1.00 98.50 466 ARG A C 1
ATOM 3550 O O . ARG A 1 466 ? -9.394 8.297 19.119 1.00 98.50 466 ARG A O 1
ATOM 3557 N N . ILE A 1 467 ? -9.317 6.472 20.457 1.00 98.19 467 ILE A N 1
ATOM 3558 C CA . ILE A 1 467 ? -7.994 6.693 21.062 1.00 98.19 467 ILE A CA 1
ATOM 3559 C C . ILE A 1 467 ? -7.128 5.431 20.932 1.00 98.19 467 ILE A C 1
ATOM 3561 O O . ILE A 1 467 ? -7.626 4.369 20.558 1.00 98.19 467 ILE A O 1
ATOM 3565 N N . TYR A 1 468 ? -5.823 5.556 21.185 1.00 97.06 468 TYR A N 1
ATOM 3566 C CA . TYR A 1 468 ? -4.822 4.589 20.709 1.00 97.06 468 TYR A CA 1
ATOM 3567 C C . TYR A 1 468 ? -4.164 3.732 21.792 1.00 97.06 468 TYR A C 1
ATOM 3569 O O . TYR A 1 468 ? -3.668 2.655 21.467 1.00 97.06 468 TYR A O 1
ATOM 3577 N N . GLY A 1 469 ? -4.155 4.195 23.040 1.00 94.62 469 GLY A N 1
ATOM 3578 C CA . GLY A 1 469 ? -3.479 3.540 24.157 1.00 94.62 469 GLY A CA 1
ATOM 3579 C C . GLY A 1 469 ? -4.082 3.951 25.497 1.00 94.62 469 GLY A C 1
ATOM 3580 O O . GLY A 1 469 ? -5.204 4.462 25.561 1.00 94.62 469 GLY A O 1
ATOM 3581 N N . VAL A 1 470 ? -3.318 3.743 26.570 1.00 95.88 470 VAL A N 1
ATOM 3582 C CA . VAL A 1 470 ? -3.776 3.947 27.958 1.00 95.88 470 VAL A CA 1
ATOM 3583 C C . VAL A 1 470 ? -2.924 4.925 28.772 1.00 95.88 470 VAL A C 1
ATOM 3585 O O . VAL A 1 470 ? -3.236 5.201 29.927 1.00 95.88 470 VAL A O 1
ATOM 3588 N N . ASP A 1 471 ? -1.845 5.451 28.195 1.00 90.94 471 ASP A N 1
ATOM 3589 C CA . ASP A 1 471 ? -0.959 6.432 28.824 1.00 90.94 471 ASP A CA 1
ATOM 3590 C C . ASP A 1 471 ? -1.627 7.814 28.966 1.00 90.94 471 ASP A C 1
ATOM 3592 O O . ASP A 1 471 ? -2.709 8.054 28.430 1.00 90.94 471 ASP A O 1
ATOM 3596 N N . CYS A 1 472 ? -0.996 8.743 29.692 1.00 90.25 472 CYS A N 1
ATOM 3597 C CA . CYS A 1 472 ? -1.534 10.090 29.942 1.00 90.25 472 CYS A CA 1
ATOM 3598 C C . CYS A 1 472 ? -2.946 10.121 30.572 1.00 90.25 472 CYS A C 1
ATOM 3600 O O . CYS A 1 472 ? -3.717 11.049 30.318 1.00 90.25 472 CYS A O 1
ATOM 3602 N N . ASP A 1 473 ? -3.293 9.099 31.364 1.00 90.12 473 ASP A N 1
ATOM 3603 C CA . ASP A 1 473 ? -4.614 8.903 31.984 1.00 90.12 473 ASP A CA 1
ATOM 3604 C C . ASP A 1 473 ? -5.767 9.019 30.956 1.00 90.12 473 ASP A C 1
ATOM 3606 O O . ASP A 1 473 ? -6.865 9.507 31.241 1.00 90.12 473 ASP A O 1
ATOM 3610 N N . GLN A 1 474 ? -5.500 8.649 29.695 1.00 91.62 474 GLN A N 1
ATOM 3611 C CA . GLN A 1 474 ? -6.360 9.036 28.576 1.00 91.62 474 GLN A CA 1
ATOM 3612 C C . GLN A 1 474 ? -7.703 8.309 28.556 1.00 91.62 474 GLN A C 1
ATOM 3614 O O . GLN A 1 474 ? -8.679 8.865 28.055 1.00 91.62 474 GLN A O 1
ATOM 3619 N N . VAL A 1 475 ? -7.777 7.102 29.125 1.00 94.12 475 VAL A N 1
ATOM 3620 C CA . VAL A 1 475 ? -9.015 6.317 29.163 1.00 94.12 475 VAL A CA 1
ATOM 3621 C C . VAL A 1 475 ? -10.061 7.045 30.010 1.00 94.12 475 VAL A C 1
ATOM 3623 O O . VAL A 1 475 ? -11.106 7.416 29.474 1.00 94.12 475 VAL A O 1
ATOM 3626 N N . CYS A 1 476 ? -9.785 7.345 31.284 1.00 94.00 476 CYS A N 1
ATOM 3627 C CA . CYS A 1 476 ? -10.742 8.074 32.122 1.00 94.00 476 CYS A CA 1
ATOM 3628 C C . CYS A 1 476 ? -10.991 9.521 31.644 1.00 94.00 476 CYS A C 1
ATOM 3630 O O . CYS A 1 476 ? -12.149 9.949 31.586 1.00 94.00 476 CYS A O 1
ATOM 3632 N N . ASN A 1 477 ? -9.950 10.253 31.224 1.00 94.06 477 ASN A N 1
ATOM 3633 C CA . ASN A 1 477 ? -10.083 11.644 30.770 1.00 94.06 477 ASN A CA 1
ATOM 3634 C C . ASN A 1 477 ? -10.920 11.781 29.485 1.00 94.06 477 ASN A C 1
ATOM 3636 O O . ASN A 1 477 ? -11.798 12.642 29.406 1.00 94.06 477 ASN A O 1
ATOM 3640 N N . VAL A 1 478 ? -10.696 10.929 28.478 1.00 96.81 478 VAL A N 1
ATOM 3641 C CA . VAL A 1 478 ? -11.442 11.005 27.210 1.00 96.81 478 VAL A CA 1
ATOM 3642 C C . VAL A 1 478 ? -12.841 10.399 27.354 1.00 96.81 478 VAL A C 1
ATOM 3644 O O . VAL A 1 478 ? -13.782 10.932 26.768 1.00 96.81 478 VAL A O 1
ATOM 3647 N N . ILE A 1 479 ? -13.048 9.379 28.201 1.00 96.19 479 ILE A N 1
ATOM 3648 C CA . ILE A 1 479 ? -14.399 8.880 28.526 1.00 96.19 479 ILE A CA 1
ATOM 3649 C C . ILE A 1 479 ? -15.292 9.995 29.094 1.00 96.19 479 ILE A C 1
ATOM 3651 O O . ILE A 1 479 ? -16.471 10.062 28.737 1.00 96.19 479 ILE A O 1
ATOM 3655 N N . ALA A 1 480 ? -14.760 10.890 29.933 1.00 94.50 480 ALA A N 1
ATOM 3656 C CA . ALA A 1 480 ? -15.518 12.030 30.452 1.00 94.50 480 ALA A CA 1
ATOM 3657 C C . ALA A 1 480 ? -15.976 12.987 29.330 1.00 94.50 480 ALA A C 1
ATOM 3659 O O . ALA A 1 480 ? -17.154 13.355 29.274 1.00 94.50 480 ALA A O 1
ATOM 3660 N N . ALA A 1 481 ? -15.083 13.321 28.394 1.00 96.06 481 ALA A N 1
ATOM 3661 C CA . ALA A 1 481 ? -15.390 14.192 27.258 1.00 96.06 481 ALA A CA 1
ATOM 3662 C C . ALA A 1 481 ? -16.365 13.547 26.252 1.00 96.06 481 ALA A C 1
ATOM 3664 O O . ALA A 1 481 ? -17.316 14.186 25.800 1.00 96.06 481 ALA A O 1
ATOM 3665 N N . VAL A 1 482 ? -16.201 12.254 25.960 1.00 95.94 482 VAL A N 1
ATOM 3666 C CA . VAL A 1 482 ? -17.103 11.487 25.082 1.00 95.94 482 VAL A CA 1
ATOM 3667 C C . VAL A 1 482 ? -18.511 11.375 25.679 1.00 95.94 482 VAL A C 1
ATOM 3669 O O . VAL A 1 482 ? -19.498 11.543 24.958 1.00 95.94 482 VAL A O 1
ATOM 3672 N N . LYS A 1 483 ? -18.626 11.182 27.002 1.00 93.81 483 LYS A N 1
ATOM 3673 C CA . LYS A 1 483 ? -19.913 11.215 27.720 1.00 93.81 483 LYS A CA 1
ATOM 3674 C C . LYS A 1 483 ? -20.612 12.568 27.577 1.00 93.81 483 LYS A C 1
ATOM 3676 O O . LYS A 1 483 ? -21.815 12.593 27.324 1.00 93.81 483 LYS A O 1
ATOM 3681 N N . ALA A 1 484 ? -19.876 13.679 27.652 1.00 93.44 484 ALA A N 1
ATOM 3682 C CA . ALA A 1 484 ? -20.430 15.019 27.436 1.00 93.44 484 ALA A CA 1
ATOM 3683 C C . ALA A 1 484 ? -20.946 15.250 25.997 1.00 93.44 484 ALA A C 1
ATOM 3685 O O . ALA A 1 484 ? -21.840 16.070 25.798 1.00 93.44 484 ALA A O 1
ATOM 3686 N N . LYS A 1 485 ? -20.441 14.500 25.006 1.00 93.19 485 LYS A N 1
ATOM 3687 C CA . LYS A 1 485 ? -20.911 14.523 23.606 1.00 93.19 485 LYS A CA 1
ATOM 3688 C C . LYS A 1 485 ? -22.040 13.536 23.283 1.00 93.19 485 LYS A C 1
ATOM 3690 O O . LYS A 1 485 ? -22.493 13.514 22.142 1.00 93.19 485 LYS A O 1
ATOM 3695 N N . ASN A 1 486 ? -22.505 12.729 24.246 1.00 92.94 486 ASN A N 1
ATOM 3696 C CA . ASN A 1 486 ? -23.488 11.655 24.020 1.00 92.94 486 ASN A CA 1
ATOM 3697 C C . ASN A 1 486 ? -23.065 10.675 22.894 1.00 92.94 486 ASN A C 1
ATOM 3699 O O . ASN A 1 486 ? -23.885 10.210 22.102 1.00 92.94 486 ASN A O 1
ATOM 3703 N N . ALA A 1 487 ? -21.765 10.385 22.819 1.00 95.44 487 ALA A N 1
ATOM 3704 C CA . ALA A 1 487 ? -21.146 9.517 21.819 1.00 95.44 487 ALA A CA 1
ATOM 3705 C C . ALA A 1 487 ? -20.597 8.227 22.460 1.00 95.44 487 ALA A C 1
ATOM 3707 O O . ALA A 1 487 ? -20.659 8.049 23.677 1.00 95.44 487 ALA A O 1
ATOM 3708 N N . LYS A 1 488 ? -20.060 7.315 21.644 1.00 96.69 488 LYS A N 1
ATOM 3709 C CA . LYS A 1 488 ? -19.300 6.134 22.089 1.00 96.69 488 LYS A CA 1
ATOM 3710 C C . LYS A 1 488 ? -17.794 6.361 21.996 1.00 96.69 488 LYS A C 1
ATOM 3712 O O . LYS A 1 488 ? -17.340 7.264 21.293 1.00 96.69 488 LYS A O 1
ATOM 3717 N N . ILE A 1 489 ? -17.020 5.507 22.664 1.00 97.81 489 ILE A N 1
ATOM 3718 C CA . ILE A 1 489 ? -15.561 5.455 22.532 1.00 97.81 489 ILE A CA 1
ATOM 3719 C C . ILE A 1 489 ? -15.085 4.103 21.983 1.00 97.81 489 ILE A C 1
ATOM 3721 O O . ILE A 1 489 ? -15.596 3.046 22.354 1.00 97.81 489 ILE A O 1
ATOM 3725 N N . MET A 1 490 ? -14.080 4.158 21.116 1.00 98.56 490 MET A N 1
ATOM 3726 C CA . MET A 1 490 ? -13.228 3.047 20.719 1.00 98.56 490 MET A CA 1
ATOM 3727 C C . MET A 1 490 ? -11.883 3.205 21.435 1.00 98.56 490 MET A C 1
ATOM 3729 O O . MET A 1 490 ? -11.183 4.200 21.232 1.00 98.56 490 MET A O 1
ATOM 3733 N N . LEU A 1 491 ? -11.544 2.245 22.295 1.00 98.75 491 LEU A N 1
ATOM 3734 C CA . LEU A 1 491 ? -10.304 2.255 23.078 1.00 98.75 491 LEU A CA 1
ATOM 3735 C C . LEU A 1 491 ? -9.203 1.468 22.360 1.00 98.75 491 LEU A C 1
ATOM 3737 O O . LEU A 1 491 ? -9.487 0.517 21.629 1.00 98.75 491 LEU A O 1
ATOM 3741 N N . GLY A 1 492 ? -7.948 1.842 22.595 1.00 97.94 492 GLY A N 1
ATOM 3742 C CA . GLY A 1 492 ? -6.781 1.163 22.045 1.00 97.94 492 GLY A CA 1
ATOM 3743 C C . GLY A 1 492 ? -5.912 0.539 23.132 1.00 97.94 492 GLY A C 1
ATOM 3744 O O . GLY A 1 492 ? -5.718 1.132 24.188 1.00 97.94 492 GLY A O 1
ATOM 3745 N N . VAL A 1 493 ? -5.386 -0.648 22.841 1.00 98.25 493 VAL A N 1
ATOM 3746 C CA . VAL A 1 493 ? -4.179 -1.198 23.463 1.00 98.25 493 VAL A CA 1
ATOM 3747 C C . VAL A 1 493 ? -3.050 -1.021 22.455 1.00 98.25 493 VAL A C 1
ATOM 3749 O O . VAL A 1 493 ? -3.145 -1.540 21.339 1.00 98.25 493 VAL A O 1
ATOM 3752 N N . PHE A 1 494 ? -2.007 -0.283 22.823 1.00 94.06 494 PHE A N 1
ATOM 3753 C CA . PHE A 1 494 ? -0.939 0.106 21.908 1.00 94.06 494 PHE A CA 1
ATOM 3754 C C . PHE A 1 494 ? 0.181 -0.938 21.857 1.00 94.06 494 PHE A C 1
ATOM 3756 O O . PHE A 1 494 ? 0.502 -1.447 20.778 1.00 94.06 494 PHE A O 1
ATOM 3763 N N . ASP A 1 495 ? 0.761 -1.288 23.009 1.00 94.00 495 ASP A N 1
ATOM 3764 C CA . ASP A 1 495 ? 1.846 -2.259 23.102 1.00 94.00 495 ASP A CA 1
ATOM 3765 C C . ASP A 1 495 ? 1.321 -3.669 23.402 1.00 94.00 495 ASP A C 1
ATOM 3767 O O . ASP A 1 495 ? 1.026 -4.046 24.539 1.00 94.00 495 ASP A O 1
ATOM 3771 N N . ILE A 1 496 ? 1.280 -4.505 22.363 1.00 95.00 496 ILE A N 1
ATOM 3772 C CA . ILE A 1 496 ? 0.880 -5.910 22.490 1.00 95.00 496 ILE A CA 1
ATOM 3773 C C . ILE A 1 496 ? 1.830 -6.753 23.358 1.00 95.00 496 ILE A C 1
ATOM 3775 O O . ILE A 1 496 ? 1.419 -7.814 23.826 1.00 95.00 496 ILE A O 1
ATOM 3779 N N . ALA A 1 497 ? 3.066 -6.308 23.619 1.00 93.88 497 ALA A N 1
ATOM 3780 C CA . ALA A 1 497 ? 3.959 -6.972 24.573 1.00 93.88 497 ALA A CA 1
ATOM 3781 C C . ALA A 1 497 ? 3.556 -6.700 26.036 1.00 93.88 497 ALA A C 1
ATOM 3783 O O . ALA A 1 497 ? 3.885 -7.491 26.918 1.00 93.88 497 ALA A O 1
ATOM 3784 N N . ASN A 1 498 ? 2.802 -5.624 26.282 1.00 96.19 498 ASN A N 1
ATOM 3785 C CA . ASN A 1 498 ? 2.244 -5.236 27.579 1.00 96.19 498 ASN A CA 1
ATOM 3786 C C . ASN A 1 498 ? 0.704 -5.351 27.617 1.00 96.19 498 ASN A C 1
ATOM 3788 O O . ASN A 1 498 ? 0.057 -4.749 28.476 1.00 96.19 498 ASN A O 1
ATOM 3792 N N . VAL A 1 499 ? 0.117 -6.165 26.726 1.00 98.00 499 VAL A N 1
ATOM 3793 C CA . VAL A 1 499 ? -1.340 -6.311 26.535 1.00 98.00 499 VAL A CA 1
ATOM 3794 C C . VAL A 1 499 ? -2.118 -6.571 27.828 1.00 98.00 499 VAL A C 1
ATOM 3796 O O . VAL A 1 499 ? -3.189 -6.000 28.010 1.00 98.00 499 VAL A O 1
ATOM 3799 N N . GLU A 1 500 ? -1.594 -7.382 28.751 1.00 98.25 500 GLU A N 1
ATOM 3800 C CA . GLU A 1 500 ? -2.259 -7.630 30.038 1.00 98.25 500 GLU A CA 1
ATOM 3801 C C . GLU A 1 500 ? -2.344 -6.349 30.879 1.00 98.25 500 GLU A C 1
ATOM 3803 O O . GLU A 1 500 ? -3.413 -6.025 31.394 1.00 98.25 500 GLU A O 1
ATOM 3808 N N . THR A 1 501 ? -1.247 -5.593 30.968 1.00 98.12 501 THR A N 1
ATOM 3809 C CA . THR A 1 501 ? -1.159 -4.331 31.715 1.00 98.12 501 THR A CA 1
ATOM 3810 C C . THR A 1 501 ? -2.114 -3.285 31.148 1.00 98.12 501 THR A C 1
ATOM 3812 O O . THR A 1 501 ? -2.908 -2.721 31.896 1.00 98.12 501 THR A O 1
ATOM 3815 N N . GLU A 1 502 ? -2.088 -3.051 29.831 1.00 98.31 502 GLU A N 1
ATOM 3816 C CA . GLU A 1 502 ? -2.954 -2.043 29.206 1.00 98.31 502 GLU A CA 1
ATOM 3817 C C . GLU A 1 502 ? -4.442 -2.409 29.314 1.00 98.31 502 GLU A C 1
ATOM 3819 O O . GLU A 1 502 ? -5.276 -1.554 29.618 1.00 98.31 502 GLU A O 1
ATOM 3824 N N . VAL A 1 503 ? -4.789 -3.693 29.164 1.00 98.69 503 VAL A N 1
ATOM 3825 C CA . VAL A 1 503 ? -6.166 -4.161 29.371 1.00 98.69 503 VAL A CA 1
ATOM 3826 C C . VAL A 1 503 ? -6.614 -3.978 30.825 1.00 98.69 503 VAL A C 1
ATOM 3828 O O . VAL A 1 503 ? -7.755 -3.574 31.047 1.00 98.69 503 VAL A O 1
ATOM 3831 N N . GLN A 1 504 ? -5.748 -4.200 31.823 1.00 98.31 504 GLN A N 1
ATOM 3832 C CA . GLN A 1 504 ? -6.094 -3.898 33.219 1.00 98.31 504 GLN A CA 1
ATOM 3833 C C . GLN A 1 504 ? -6.286 -2.393 33.467 1.00 98.31 504 GLN A C 1
ATOM 3835 O O . GLN A 1 504 ? -7.203 -2.029 34.204 1.00 98.31 504 GLN A O 1
ATOM 3840 N N . THR A 1 505 ? -5.513 -1.513 32.818 1.00 98.25 505 THR A N 1
ATOM 3841 C CA . THR A 1 505 ? -5.757 -0.059 32.872 1.00 98.25 505 THR A CA 1
ATOM 3842 C C . THR A 1 505 ? -7.124 0.297 32.281 1.00 98.25 505 THR A C 1
ATOM 3844 O O . THR A 1 505 ? -7.886 1.021 32.914 1.00 98.25 505 THR A O 1
ATOM 3847 N N . ILE A 1 506 ? -7.503 -0.277 31.131 1.00 98.50 506 ILE A N 1
ATOM 3848 C CA . ILE A 1 506 ? -8.845 -0.084 30.549 1.00 98.50 506 ILE A CA 1
ATOM 3849 C C . ILE A 1 506 ? -9.947 -0.559 31.508 1.00 98.50 506 ILE A C 1
ATOM 3851 O O . ILE A 1 506 ? -10.921 0.160 31.724 1.00 98.50 506 ILE A O 1
ATOM 3855 N N . ILE A 1 507 ? -9.801 -1.744 32.110 1.00 98.31 507 ILE A N 1
ATOM 3856 C CA . ILE A 1 507 ? -10.779 -2.296 33.065 1.00 98.31 507 ILE A CA 1
ATOM 3857 C C . ILE A 1 507 ? -10.917 -1.394 34.306 1.00 98.31 507 ILE A C 1
ATOM 3859 O O . ILE A 1 507 ? -12.035 -1.164 34.772 1.00 98.31 507 ILE A O 1
ATOM 3863 N N . SER A 1 508 ? -9.799 -0.860 34.810 1.00 97.44 508 SER A N 1
ATOM 3864 C CA . SER A 1 508 ? -9.752 0.098 35.922 1.00 97.44 508 SER A CA 1
ATOM 3865 C C . SER A 1 508 ? -10.484 1.401 35.587 1.00 97.44 508 SER A C 1
ATOM 3867 O O . SER A 1 508 ? -11.415 1.786 36.294 1.00 97.44 508 SER A O 1
ATOM 3869 N N . ASP A 1 509 ? -10.107 2.055 34.489 1.00 96.19 509 ASP A N 1
ATOM 3870 C CA . ASP A 1 509 ? -10.571 3.404 34.142 1.00 96.19 509 ASP A CA 1
ATOM 3871 C C . ASP A 1 509 ? -12.012 3.439 33.618 1.00 96.19 509 ASP A C 1
ATOM 3873 O O . ASP A 1 509 ? -12.728 4.422 33.825 1.00 96.19 509 ASP A O 1
ATOM 3877 N N . VAL A 1 510 ? -12.475 2.357 32.981 1.00 95.56 510 VAL A N 1
ATOM 3878 C CA . VAL A 1 510 ? -13.897 2.171 32.649 1.00 95.56 510 VAL A CA 1
ATOM 3879 C C . VAL A 1 510 ? -14.727 1.890 33.912 1.00 95.56 510 VAL A C 1
ATOM 3881 O O . VAL A 1 510 ? -15.919 2.201 33.944 1.00 95.56 510 VAL A O 1
ATOM 3884 N N . ASN A 1 511 ? -14.114 1.340 34.970 1.00 92.88 511 ASN A N 1
ATOM 3885 C CA . ASN A 1 511 ? -14.718 1.110 36.289 1.00 92.88 511 ASN A CA 1
ATOM 3886 C C . ASN A 1 511 ? -16.083 0.384 36.222 1.00 92.88 511 ASN A C 1
ATOM 3888 O O . ASN A 1 511 ? -17.044 0.726 36.913 1.00 92.88 511 ASN A O 1
ATOM 3892 N N . GLY A 1 512 ? -16.187 -0.595 35.317 1.00 89.88 512 GLY A N 1
ATOM 3893 C CA . GLY A 1 512 ? -17.399 -1.379 35.058 1.00 89.88 512 GLY A CA 1
ATOM 3894 C C . GLY A 1 512 ? -18.481 -0.701 34.202 1.00 89.88 512 GLY A C 1
ATOM 3895 O O . GLY A 1 512 ? -19.421 -1.382 33.793 1.00 89.88 512 GLY A O 1
ATOM 3896 N N . ASP A 1 513 ? -18.364 0.589 33.864 1.00 91.69 513 ASP A N 1
ATOM 3897 C CA . ASP A 1 513 ? -19.292 1.278 32.953 1.00 91.69 513 ASP A CA 1
ATOM 3898 C C . ASP A 1 513 ? -18.931 1.042 31.477 1.00 91.69 513 ASP A C 1
ATOM 3900 O O . ASP A 1 513 ? -18.642 1.958 30.703 1.00 91.69 513 ASP A O 1
ATOM 3904 N N . TRP A 1 514 ? -18.994 -0.225 31.066 1.00 97.06 514 TRP A N 1
ATOM 3905 C CA . TRP A 1 514 ? -18.796 -0.646 29.677 1.00 97.06 514 TRP A CA 1
ATOM 3906 C C . TRP A 1 514 ? -19.792 -0.014 28.693 1.00 97.06 514 TRP A C 1
ATOM 3908 O O . TRP A 1 514 ? -19.585 -0.103 27.487 1.00 97.06 514 TRP A O 1
ATOM 3918 N N . SER A 1 515 ? -20.856 0.648 29.167 1.00 95.19 515 SER A N 1
ATOM 3919 C CA . SER A 1 515 ? -21.915 1.197 28.313 1.00 95.19 515 SER A CA 1
ATOM 3920 C C . SER A 1 515 ? -21.431 2.286 27.348 1.00 95.19 515 SER A C 1
ATOM 3922 O O . SER A 1 515 ? -22.073 2.514 26.319 1.00 95.19 515 SER A O 1
ATOM 3924 N N . ILE A 1 516 ? -20.306 2.944 27.650 1.00 95.56 516 ILE A N 1
ATOM 3925 C CA . ILE A 1 516 ? -19.698 3.977 26.800 1.00 95.56 516 ILE A CA 1
ATOM 3926 C C . ILE A 1 516 ? -18.789 3.404 25.700 1.00 95.56 516 ILE A C 1
ATOM 3928 O O . ILE A 1 516 ? -18.579 4.064 24.682 1.00 95.56 516 ILE A O 1
ATOM 3932 N N . VAL A 1 517 ? -18.266 2.189 25.888 1.00 98.25 517 VAL A N 1
ATOM 3933 C CA . VAL A 1 517 ? -17.275 1.567 25.001 1.00 98.25 517 VAL A CA 1
ATOM 3934 C C . VAL A 1 517 ? -17.986 0.763 23.914 1.00 98.25 517 VAL A C 1
ATOM 3936 O O . VAL A 1 517 ? -18.781 -0.125 24.208 1.00 98.25 517 VAL A O 1
ATOM 3939 N N . ASP A 1 518 ? -17.700 1.078 22.654 1.00 97.81 518 ASP A N 1
ATOM 3940 C CA . ASP A 1 518 ? -18.215 0.353 21.486 1.00 97.81 518 ASP A CA 1
ATOM 3941 C C . ASP A 1 518 ? -17.274 -0.797 21.090 1.00 97.81 518 ASP A C 1
ATOM 3943 O O . ASP A 1 518 ? -17.683 -1.958 20.990 1.00 97.81 518 ASP A O 1
ATOM 3947 N N . THR A 1 519 ? -15.991 -0.464 20.935 1.00 98.69 519 THR A N 1
ATOM 3948 C CA . THR A 1 519 ? -14.951 -1.349 20.402 1.00 98.69 519 THR A CA 1
ATOM 3949 C C . THR A 1 519 ? -13.645 -1.180 21.182 1.00 98.69 519 THR A C 1
ATOM 3951 O O . THR A 1 519 ? -13.322 -0.081 21.635 1.00 98.69 519 THR A O 1
ATOM 3954 N N . ILE A 1 520 ? -12.858 -2.251 21.310 1.00 98.88 520 ILE A N 1
ATOM 3955 C CA . ILE A 1 520 ? -11.475 -2.202 21.802 1.00 98.88 520 ILE A CA 1
ATOM 3956 C C . ILE A 1 520 ? -10.542 -2.794 20.735 1.00 98.88 520 ILE A C 1
ATOM 3958 O O . ILE A 1 520 ? -10.679 -3.961 20.362 1.00 98.88 520 ILE A O 1
ATOM 3962 N N . SER A 1 521 ? -9.602 -1.988 20.231 1.00 98.75 521 SER A N 1
ATOM 3963 C CA . SER A 1 521 ? -8.574 -2.418 19.273 1.00 98.75 521 SER A CA 1
ATOM 3964 C C . SER A 1 521 ? -7.272 -2.813 19.960 1.00 98.75 521 SER A C 1
ATOM 3966 O O . SER A 1 521 ? -6.760 -2.059 20.783 1.00 98.75 521 SER A O 1
ATOM 3968 N N . ILE A 1 522 ? -6.713 -3.956 19.571 1.00 98.75 522 ILE A N 1
ATOM 3969 C CA . ILE A 1 522 ? -5.461 -4.511 20.087 1.00 98.75 522 ILE A CA 1
ATOM 3970 C C . ILE A 1 522 ? -4.372 -4.359 19.020 1.00 98.75 522 ILE A C 1
ATOM 3972 O O . ILE A 1 522 ? -4.387 -5.064 18.015 1.00 98.75 522 ILE A O 1
ATOM 3976 N N . GLY A 1 523 ? -3.440 -3.428 19.236 1.00 97.62 523 GLY A N 1
ATOM 3977 C CA . GLY A 1 523 ? -2.420 -3.028 18.264 1.00 97.62 523 GLY A CA 1
ATOM 3978 C C . GLY A 1 523 ? -2.929 -2.067 17.178 1.00 97.62 523 GLY A C 1
ATOM 3979 O O . GLY A 1 523 ? -4.129 -1.964 16.915 1.00 97.62 523 GLY A O 1
ATOM 3980 N N . ASN A 1 524 ? -1.993 -1.357 16.532 1.00 97.50 524 ASN A N 1
ATOM 3981 C CA . ASN A 1 524 ? -2.267 -0.492 15.377 1.00 97.50 524 ASN A CA 1
ATOM 3982 C C . ASN A 1 524 ? -1.170 -0.633 14.302 1.00 97.50 524 ASN A C 1
ATOM 3984 O O . ASN A 1 524 ? -0.028 -0.198 14.499 1.00 97.50 524 ASN A O 1
ATOM 3988 N N . GLU A 1 525 ? -1.517 -1.216 13.154 1.00 95.31 525 GLU A N 1
ATOM 3989 C CA . GLU A 1 525 ? -0.638 -1.441 11.992 1.00 95.31 525 GLU A CA 1
ATOM 3990 C C . GLU A 1 525 ? 0.633 -2.257 12.274 1.00 95.31 525 GLU A C 1
ATOM 3992 O O . GLU A 1 525 ? 1.718 -1.966 11.764 1.00 95.31 525 GLU A O 1
ATOM 3997 N N . LEU A 1 526 ? 0.533 -3.263 13.137 1.00 92.81 526 LEU A N 1
ATOM 3998 C CA . LEU A 1 526 ? 1.695 -4.038 13.560 1.00 92.81 526 LEU A CA 1
ATOM 3999 C C . LEU A 1 526 ? 2.221 -4.944 12.438 1.00 92.81 526 LEU A C 1
ATOM 4001 O O . LEU A 1 526 ? 3.435 -5.032 12.256 1.00 92.81 526 LEU A O 1
ATOM 4005 N N . VAL A 1 527 ? 1.342 -5.557 11.646 1.00 89.38 527 VAL A N 1
ATOM 4006 C CA . VAL A 1 527 ? 1.717 -6.430 10.524 1.00 89.38 527 VAL A CA 1
ATOM 4007 C C . VAL A 1 527 ? 2.270 -5.600 9.364 1.00 89.38 527 VAL A C 1
ATOM 4009 O O . VAL A 1 527 ? 3.331 -5.939 8.842 1.00 89.38 527 VAL A O 1
ATOM 4012 N N . ASN A 1 528 ? 1.666 -4.446 9.045 1.00 86.88 528 ASN A N 1
ATOM 4013 C CA . ASN A 1 528 ? 2.245 -3.449 8.128 1.00 86.88 528 ASN A CA 1
ATOM 4014 C C . ASN A 1 528 ? 3.673 -3.020 8.540 1.00 86.88 528 ASN A C 1
ATOM 4016 O O . ASN A 1 528 ? 4.552 -2.831 7.696 1.00 86.88 528 ASN A O 1
ATOM 4020 N N . LYS A 1 529 ? 3.947 -2.914 9.848 1.00 82.56 529 LYS A N 1
ATOM 4021 C CA . LYS A 1 529 ? 5.275 -2.556 10.386 1.00 82.56 529 LYS A CA 1
ATOM 4022 C C . LYS A 1 529 ? 6.272 -3.728 10.417 1.00 82.56 529 LYS A C 1
ATOM 4024 O O . LYS A 1 529 ? 7.479 -3.473 10.517 1.00 82.56 529 LYS A O 1
ATOM 4029 N N . GLY A 1 530 ? 5.802 -4.969 10.249 1.00 81.12 530 GLY A N 1
ATOM 4030 C CA . GLY A 1 530 ? 6.607 -6.194 10.145 1.00 81.12 530 GLY A CA 1
ATOM 4031 C C . GLY A 1 530 ? 6.502 -7.164 11.330 1.00 81.12 530 GLY A C 1
ATOM 4032 O O . GLY A 1 530 ? 7.315 -8.081 11.429 1.00 81.12 530 GLY A O 1
ATOM 4033 N N . THR A 1 531 ? 5.541 -6.976 12.235 1.00 84.12 531 THR A N 1
ATOM 4034 C CA . THR A 1 531 ? 5.242 -7.924 13.319 1.00 84.12 531 THR A CA 1
ATOM 4035 C C . THR A 1 531 ? 4.583 -9.190 12.767 1.00 84.12 531 THR A C 1
ATOM 4037 O O . THR A 1 531 ? 3.693 -9.117 11.923 1.00 84.12 531 THR A O 1
ATOM 4040 N N . ALA A 1 532 ? 4.995 -10.357 13.270 1.00 88.69 532 ALA A N 1
ATOM 4041 C CA . ALA A 1 532 ? 4.387 -11.639 12.917 1.00 88.69 532 ALA A CA 1
ATOM 4042 C C . ALA A 1 532 ? 2.905 -11.688 13.333 1.00 88.69 532 ALA A C 1
ATOM 4044 O O . ALA A 1 532 ? 2.551 -11.299 14.450 1.00 88.69 532 ALA A O 1
ATOM 4045 N N . VAL A 1 533 ? 2.042 -12.184 12.445 1.00 91.12 533 VAL A N 1
ATOM 4046 C CA . VAL A 1 533 ? 0.582 -12.176 12.634 1.00 91.12 533 VAL A CA 1
ATOM 4047 C C . VAL A 1 533 ? 0.178 -12.985 13.865 1.00 91.12 533 VAL A C 1
ATOM 4049 O O . VAL A 1 533 ? -0.691 -12.575 14.627 1.00 91.12 533 VAL A O 1
ATOM 4052 N N . GLU A 1 534 ? 0.871 -14.090 14.121 1.00 95.62 534 GLU A N 1
ATOM 4053 C CA . GLU A 1 534 ? 0.662 -14.980 15.259 1.00 95.62 534 GLU A CA 1
ATOM 4054 C C . GLU A 1 534 ? 0.822 -14.254 16.605 1.00 95.62 534 GLU A C 1
ATOM 4056 O O . GLU A 1 534 ? 0.099 -14.556 17.552 1.00 95.62 534 GLU A O 1
ATOM 4061 N N . ALA A 1 535 ? 1.719 -13.263 16.691 1.00 95.50 535 ALA A N 1
ATOM 4062 C CA . ALA A 1 535 ? 1.897 -12.450 17.896 1.00 95.50 535 ALA A CA 1
ATOM 4063 C C . ALA A 1 535 ? 0.716 -11.490 18.117 1.00 95.50 535 ALA A C 1
ATOM 4065 O O . ALA A 1 535 ? 0.259 -11.318 19.248 1.00 95.50 535 ALA A O 1
ATOM 4066 N N . VAL A 1 536 ? 0.181 -10.914 17.035 1.00 97.94 536 VAL A N 1
ATOM 4067 C CA . VAL A 1 536 ? -1.009 -10.050 17.070 1.00 97.94 536 VAL A CA 1
ATOM 4068 C C . VAL A 1 536 ? -2.249 -10.862 17.459 1.00 97.94 536 VAL A C 1
ATOM 4070 O O . VAL A 1 536 ? -2.995 -10.461 18.350 1.00 97.94 536 VAL A O 1
ATOM 4073 N N . LEU A 1 537 ? -2.434 -12.048 16.866 1.00 98.44 537 LEU A N 1
ATOM 4074 C CA . LEU A 1 537 ? -3.538 -12.956 17.196 1.00 98.44 537 LEU A CA 1
ATOM 4075 C C . LEU A 1 537 ? -3.457 -13.482 18.639 1.00 98.44 537 LEU A C 1
ATOM 4077 O O . LEU A 1 537 ? -4.487 -13.591 19.305 1.00 98.44 537 LEU A O 1
ATOM 4081 N N . ALA A 1 538 ? -2.254 -13.763 19.152 1.00 98.31 538 ALA A N 1
ATOM 4082 C CA . ALA A 1 538 ? -2.058 -14.154 20.547 1.00 98.31 538 ALA A CA 1
ATOM 4083 C C . ALA A 1 538 ? -2.446 -13.026 21.520 1.00 98.31 538 ALA A C 1
ATOM 4085 O O . ALA A 1 538 ? -3.199 -13.266 22.464 1.00 98.31 538 ALA A O 1
ATOM 4086 N N . ALA A 1 539 ? -2.005 -11.789 21.265 1.00 98.56 539 ALA A N 1
ATOM 4087 C CA . ALA A 1 539 ? -2.383 -10.635 22.081 1.00 98.56 539 ALA A CA 1
ATOM 4088 C C . ALA A 1 539 ? -3.895 -10.357 22.025 1.00 98.56 539 ALA A C 1
ATOM 4090 O O . ALA A 1 539 ? -4.520 -10.137 23.064 1.00 98.56 539 ALA A O 1
ATOM 4091 N N . LEU A 1 540 ? -4.504 -10.450 20.837 1.00 98.75 540 LEU A N 1
ATOM 4092 C CA . LEU A 1 540 ? -5.950 -10.323 20.639 1.00 98.75 540 LEU A CA 1
ATOM 4093 C C . LEU A 1 540 ? -6.734 -11.373 21.447 1.00 98.75 540 LEU A C 1
ATOM 4095 O O . LEU A 1 540 ? -7.746 -11.043 22.066 1.00 98.75 540 LEU A O 1
ATOM 4099 N N . ALA A 1 541 ? -6.255 -12.621 21.501 1.00 98.69 541 ALA A N 1
ATOM 4100 C CA . ALA A 1 541 ? -6.863 -13.685 22.300 1.00 98.69 541 ALA A CA 1
ATOM 4101 C C . ALA A 1 541 ? -6.728 -13.445 23.818 1.00 98.69 541 ALA A C 1
ATOM 4103 O O . ALA A 1 541 ? -7.707 -13.613 24.552 1.00 98.69 541 ALA A O 1
ATOM 4104 N N . THR A 1 542 ? -5.555 -13.006 24.292 1.00 98.75 542 THR A N 1
ATOM 4105 C CA . THR A 1 542 ? -5.329 -12.638 25.703 1.00 98.75 542 THR A CA 1
ATOM 4106 C C . THR A 1 542 ? -6.234 -11.482 26.127 1.00 98.75 542 THR A C 1
ATOM 4108 O O . THR A 1 542 ? -6.948 -11.593 27.126 1.00 98.75 542 THR A O 1
ATOM 4111 N N . ALA A 1 543 ? -6.285 -10.406 25.337 1.00 98.75 543 ALA A N 1
ATOM 4112 C CA . ALA A 1 543 ? -7.161 -9.269 25.592 1.00 98.75 543 ALA A CA 1
ATOM 4113 C C . ALA A 1 543 ? -8.642 -9.673 25.596 1.00 98.75 543 ALA A C 1
ATOM 4115 O O . ALA A 1 543 ? -9.364 -9.321 26.527 1.00 98.75 543 ALA A O 1
ATOM 4116 N N . ARG A 1 544 ? -9.087 -10.471 24.612 1.00 98.75 544 ARG A N 1
ATOM 4117 C CA . ARG A 1 544 ? -10.461 -10.996 24.545 1.00 98.75 544 ARG A CA 1
ATOM 4118 C C . ARG A 1 544 ? -10.837 -11.768 25.813 1.00 98.75 544 ARG A C 1
ATOM 4120 O O . ARG A 1 544 ? -11.901 -11.524 26.371 1.00 98.75 544 ARG A O 1
ATOM 4127 N N . SER A 1 545 ? -9.950 -12.634 26.306 1.00 98.62 545 SER A N 1
ATOM 4128 C CA . SER A 1 545 ? -10.153 -13.382 27.555 1.00 98.62 545 SER A CA 1
ATOM 4129 C C . SER A 1 545 ? -10.347 -12.457 28.767 1.00 98.62 545 SER A C 1
ATOM 4131 O O . SER A 1 545 ? -11.342 -12.568 29.486 1.00 98.62 545 SER A O 1
ATOM 4133 N N . LEU A 1 546 ? -9.434 -11.498 28.963 1.00 98.75 546 LEU A N 1
ATOM 4134 C CA . LEU A 1 546 ? -9.459 -10.561 30.093 1.00 98.75 546 LEU A CA 1
ATOM 4135 C C . LEU A 1 546 ? -10.676 -9.621 30.058 1.00 98.75 546 LEU A C 1
ATOM 4137 O O . LEU A 1 546 ? -11.344 -9.438 31.075 1.00 98.75 546 LEU A O 1
ATOM 4141 N N . LEU A 1 547 ? -10.995 -9.058 28.891 1.00 98.69 547 LEU A N 1
ATOM 4142 C CA . LEU A 1 547 ? -12.106 -8.120 28.710 1.00 98.69 547 LEU A CA 1
ATOM 4143 C C . LEU A 1 547 ? -13.467 -8.804 28.897 1.00 98.69 547 LEU A C 1
ATOM 4145 O O . LEU A 1 547 ? -14.324 -8.278 29.608 1.00 98.69 547 LEU A O 1
ATOM 4149 N N . THR A 1 548 ? -13.658 -10.008 28.345 1.00 97.94 548 THR A N 1
ATOM 4150 C CA . THR A 1 548 ? -14.879 -10.794 28.587 1.00 97.94 548 THR A CA 1
ATOM 4151 C C . THR A 1 548 ? -15.005 -11.204 30.059 1.00 97.94 548 THR A C 1
ATOM 4153 O O . THR A 1 548 ? -16.104 -11.141 30.609 1.00 97.94 548 THR A O 1
ATOM 4156 N N . ALA A 1 549 ? -13.905 -11.552 30.738 1.00 98.12 549 ALA A N 1
ATOM 4157 C CA . ALA A 1 549 ? -13.920 -11.840 32.177 1.00 98.12 549 ALA A CA 1
ATOM 4158 C C . ALA A 1 549 ? -14.280 -10.609 33.036 1.00 98.12 549 ALA A C 1
ATOM 4160 O O . ALA A 1 549 ? -14.917 -10.758 34.079 1.00 98.12 549 ALA A O 1
ATOM 4161 N N . ALA A 1 550 ? -13.934 -9.401 32.581 1.00 98.06 550 ALA A N 1
ATOM 4162 C CA . ALA A 1 550 ? -14.331 -8.133 33.198 1.00 98.06 550 ALA A CA 1
ATOM 4163 C C . ALA A 1 550 ? -15.754 -7.662 32.820 1.00 98.06 550 ALA A C 1
ATOM 4165 O O . ALA A 1 550 ? -16.203 -6.612 33.286 1.00 98.06 550 ALA A O 1
ATOM 4166 N N . GLY A 1 551 ? -16.480 -8.426 31.997 1.00 97.62 551 GLY A N 1
ATOM 4167 C CA . GLY A 1 551 ? -17.864 -8.145 31.609 1.00 97.62 551 GLY A CA 1
ATOM 4168 C C . GLY A 1 551 ? -18.038 -7.237 30.387 1.00 97.62 551 GLY A C 1
ATOM 4169 O O . GLY A 1 551 ? -19.162 -6.801 30.137 1.00 97.62 551 GLY A O 1
ATOM 4170 N N . PHE A 1 552 ? -16.980 -6.960 29.617 1.00 98.19 552 PHE A N 1
ATOM 4171 C CA . PHE A 1 552 ? -17.115 -6.254 28.341 1.00 98.19 552 PHE A CA 1
ATOM 4172 C C . PHE A 1 552 ? -17.780 -7.151 27.284 1.00 98.19 552 PHE A C 1
ATOM 4174 O O . PHE A 1 552 ? -17.436 -8.327 27.136 1.00 98.19 552 PHE A O 1
ATOM 4181 N N . THR A 1 553 ? -18.730 -6.579 26.541 1.00 96.50 553 THR A N 1
ATOM 4182 C CA . THR A 1 553 ? -19.551 -7.271 25.528 1.00 96.50 553 THR A CA 1
ATOM 4183 C C . THR A 1 553 ? -19.608 -6.551 24.175 1.00 96.50 553 THR A C 1
ATOM 4185 O O . THR A 1 553 ? -20.345 -6.987 23.290 1.00 96.50 553 THR A O 1
ATOM 4188 N N . GLY A 1 554 ? -18.850 -5.461 24.005 1.00 96.69 554 GLY A N 1
ATOM 4189 C CA . GLY A 1 554 ? -18.652 -4.805 22.710 1.00 96.69 554 GLY A CA 1
ATOM 4190 C C . GLY A 1 554 ? -17.639 -5.547 21.833 1.00 96.69 554 GLY A C 1
ATOM 4191 O O . GLY A 1 554 ? -17.193 -6.649 22.161 1.00 96.69 554 GLY A O 1
ATOM 4192 N N . ALA A 1 555 ? -17.274 -4.953 20.698 1.00 98.56 555 ALA A N 1
ATOM 4193 C CA . ALA A 1 555 ? -16.379 -5.597 19.739 1.00 98.56 555 ALA A CA 1
ATOM 4194 C C . ALA A 1 555 ? -14.910 -5.554 20.192 1.00 98.56 555 ALA A C 1
ATOM 4196 O O . ALA A 1 555 ? -14.439 -4.561 20.745 1.00 98.56 555 ALA A O 1
ATOM 4197 N N . ILE A 1 556 ? -14.162 -6.618 19.908 1.00 98.88 556 ILE A N 1
ATOM 4198 C CA . ILE A 1 556 ? -12.719 -6.704 20.134 1.00 98.88 556 ILE A CA 1
ATOM 4199 C C . ILE A 1 556 ? -12.059 -7.053 18.796 1.00 98.88 556 ILE A C 1
ATOM 4201 O O . ILE A 1 556 ? -12.433 -8.019 18.121 1.00 98.88 556 ILE A O 1
ATOM 4205 N N . VAL A 1 557 ? -11.106 -6.225 18.377 1.00 98.88 557 VAL A N 1
ATOM 4206 C CA . VAL A 1 557 ? -10.512 -6.270 17.031 1.00 98.88 557 VAL A CA 1
ATOM 4207 C C . VAL A 1 557 ? -9.007 -6.030 17.079 1.00 98.88 557 VAL A C 1
ATOM 4209 O O . VAL A 1 557 ? -8.492 -5.505 18.060 1.00 98.88 557 VAL A O 1
ATOM 4212 N N . THR A 1 558 ? -8.294 -6.359 16.006 1.00 98.81 558 THR A N 1
ATOM 4213 C CA . THR A 1 558 ? -6.966 -5.794 15.716 1.00 98.81 558 THR A CA 1
ATOM 4214 C C . THR A 1 558 ? -7.067 -4.858 14.516 1.00 98.81 558 THR A C 1
ATOM 4216 O O . THR A 1 558 ? -7.848 -5.122 13.603 1.00 98.81 558 THR A O 1
ATOM 4219 N N . VAL A 1 559 ? -6.292 -3.770 14.515 1.00 98.75 559 VAL A N 1
ATOM 4220 C CA . VAL A 1 559 ? -6.293 -2.766 13.438 1.00 98.75 559 VAL A CA 1
ATOM 4221 C C . VAL A 1 559 ? -4.993 -2.840 12.651 1.00 98.75 559 VAL A C 1
ATOM 4223 O O . VAL A 1 559 ? -3.906 -2.789 13.228 1.00 98.75 559 VAL A O 1
ATOM 4226 N N . ASP A 1 560 ? -5.099 -2.914 11.327 1.00 98.56 560 ASP A N 1
ATOM 4227 C CA . ASP A 1 560 ? -3.955 -2.828 10.418 1.00 98.56 560 ASP A CA 1
ATOM 4228 C C . ASP A 1 560 ? -4.320 -2.080 9.124 1.00 98.56 560 ASP A C 1
ATOM 4230 O O . ASP A 1 560 ? -5.456 -1.633 8.961 1.00 98.56 560 ASP A O 1
ATOM 4234 N N . THR A 1 561 ? -3.381 -1.902 8.192 1.00 94.19 561 THR A N 1
ATOM 4235 C CA . THR A 1 561 ? -3.724 -1.273 6.903 1.00 94.19 561 THR A CA 1
ATOM 4236 C C . THR A 1 561 ? -4.622 -2.188 6.072 1.00 94.19 561 THR A C 1
ATOM 4238 O O . THR A 1 561 ? -4.538 -3.414 6.167 1.00 94.19 561 THR A O 1
ATOM 4241 N N . PHE A 1 562 ? -5.452 -1.612 5.196 1.00 93.88 562 PHE A N 1
ATOM 4242 C CA . PHE A 1 562 ? -6.297 -2.397 4.283 1.00 93.88 562 PHE A CA 1
ATOM 4243 C C . PHE A 1 562 ? -5.496 -3.445 3.480 1.00 93.88 562 PHE A C 1
ATOM 4245 O O . PHE A 1 562 ? -5.938 -4.583 3.345 1.00 93.88 562 PHE A O 1
ATOM 4252 N N . ASN A 1 563 ? -4.281 -3.102 3.033 1.00 84.44 563 ASN A N 1
ATOM 4253 C CA . ASN A 1 563 ? -3.367 -4.031 2.359 1.00 84.44 563 ASN A CA 1
ATOM 4254 C C . ASN A 1 563 ? -2.903 -5.174 3.277 1.00 84.44 563 ASN A C 1
ATOM 4256 O O . ASN A 1 563 ? -2.897 -6.330 2.856 1.00 84.44 563 ASN A O 1
ATOM 4260 N N . ALA A 1 564 ? -2.536 -4.877 4.528 1.00 83.00 564 ALA A N 1
ATOM 4261 C CA . ALA A 1 564 ? -2.098 -5.891 5.485 1.00 83.00 564 ALA A CA 1
ATOM 4262 C C . ALA A 1 564 ? -3.233 -6.850 5.883 1.00 83.00 564 ALA A C 1
ATOM 4264 O O . ALA A 1 564 ? -2.980 -8.046 6.028 1.00 83.00 564 ALA A O 1
ATOM 4265 N N . VAL A 1 565 ? -4.474 -6.359 5.996 1.00 93.19 565 VAL A N 1
ATOM 4266 C CA . VAL A 1 565 ? -5.659 -7.191 6.270 1.00 93.19 565 VAL A CA 1
ATOM 4267 C C . VAL A 1 565 ? -6.046 -8.048 5.060 1.00 93.19 565 VAL A C 1
ATOM 4269 O O . VAL A 1 565 ? -6.286 -9.238 5.241 1.00 93.19 565 VAL A O 1
ATOM 4272 N N . ILE A 1 566 ? -6.023 -7.510 3.831 1.00 84.94 566 ILE A N 1
ATOM 4273 C CA . ILE A 1 566 ? -6.243 -8.306 2.602 1.00 84.94 566 ILE A CA 1
ATOM 4274 C C . ILE A 1 566 ? -5.202 -9.428 2.481 1.00 84.94 566 ILE A C 1
ATOM 4276 O O . ILE A 1 566 ? -5.554 -10.560 2.166 1.00 84.94 566 ILE A O 1
ATOM 4280 N N . ALA A 1 567 ? -3.929 -9.136 2.768 1.00 80.88 567 ALA A N 1
ATOM 4281 C CA . ALA A 1 567 ? -2.854 -10.127 2.724 1.00 80.88 567 ALA A CA 1
ATOM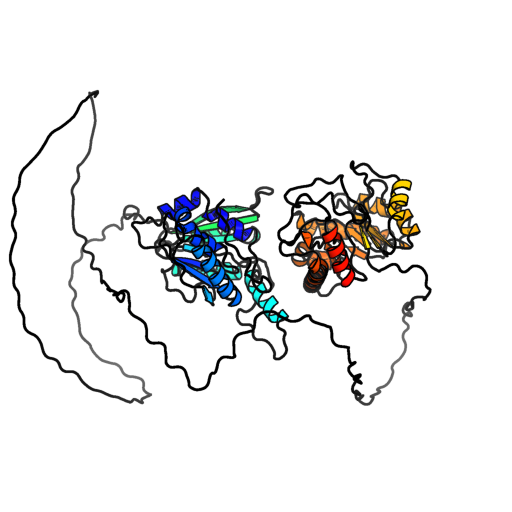 4282 C C . ALA A 1 567 ? -2.878 -11.130 3.896 1.00 80.88 567 ALA A C 1
ATOM 4284 O O . ALA A 1 567 ? -2.193 -12.149 3.832 1.00 80.88 567 ALA A O 1
ATOM 4285 N N . ASN A 1 568 ? -3.630 -10.857 4.972 1.00 91.56 568 ASN A N 1
ATOM 4286 C CA . ASN A 1 568 ? -3.699 -11.702 6.168 1.00 91.56 568 ASN A CA 1
ATOM 4287 C C . ASN A 1 568 ? -5.137 -11.776 6.739 1.00 91.56 568 ASN A C 1
ATOM 4289 O O . ASN A 1 568 ? -5.361 -11.299 7.858 1.00 91.56 568 ASN A O 1
ATOM 4293 N N . PRO A 1 569 ? -6.112 -12.401 6.041 1.00 94.88 569 PRO A N 1
ATOM 4294 C CA . PRO A 1 569 ? -7.522 -12.416 6.461 1.00 94.88 569 PRO A CA 1
ATOM 4295 C C . PRO A 1 569 ? -7.763 -12.948 7.881 1.00 94.88 569 PRO A C 1
ATOM 4297 O O . PRO A 1 569 ? -8.655 -12.476 8.580 1.00 94.88 569 PRO A O 1
ATOM 4300 N N . GLN A 1 570 ? -6.897 -13.835 8.375 1.00 96.94 570 GLN A N 1
ATOM 4301 C CA . GLN A 1 570 ? -6.857 -14.289 9.772 1.00 96.94 570 GLN A CA 1
ATOM 4302 C C . GLN A 1 570 ? -6.935 -13.151 10.826 1.00 96.94 570 GLN A C 1
ATOM 4304 O O . GLN A 1 570 ? -7.523 -13.343 11.892 1.00 96.94 570 GLN A O 1
ATOM 4309 N N . LEU A 1 571 ? -6.431 -11.943 10.520 1.00 97.69 571 LEU A N 1
ATOM 4310 C CA . LEU A 1 571 ? -6.588 -10.738 11.354 1.00 97.69 571 LEU A CA 1
ATOM 4311 C C . LEU A 1 571 ? -8.061 -10.334 11.522 1.00 97.69 571 LEU A C 1
ATOM 4313 O O . LEU A 1 571 ? -8.525 -10.083 12.638 1.00 97.69 571 LEU A O 1
ATOM 4317 N N . CYS A 1 572 ? -8.811 -10.279 10.418 1.00 96.62 572 CYS A N 1
ATOM 4318 C CA . CYS A 1 572 ? -10.231 -9.956 10.447 1.00 96.62 572 CYS A CA 1
ATOM 4319 C C . CYS A 1 572 ? -11.102 -11.162 10.816 1.00 96.62 572 CYS A C 1
ATOM 4321 O O . CYS A 1 572 ? -12.182 -10.956 11.356 1.00 96.62 572 CYS A O 1
ATOM 4323 N N . GLU A 1 573 ? -10.659 -12.406 10.616 1.00 97.25 573 GLU A N 1
ATOM 4324 C CA . GLU A 1 573 ? -11.353 -13.610 11.099 1.00 97.25 573 GLU A CA 1
ATOM 4325 C C . GLU A 1 573 ? -11.456 -13.636 12.631 1.00 97.25 573 GLU A C 1
ATOM 4327 O O . GLU A 1 573 ? -12.560 -13.809 13.152 1.00 97.25 573 GLU A O 1
ATOM 4332 N N . ALA A 1 574 ? -10.346 -13.392 13.340 1.00 98.06 574 ALA A N 1
ATOM 4333 C CA . ALA A 1 574 ? -10.273 -13.377 14.808 1.00 98.06 574 ALA A CA 1
ATOM 4334 C C . ALA A 1 574 ? -10.860 -12.108 15.470 1.00 98.06 574 ALA A C 1
ATOM 4336 O O . ALA A 1 574 ? -11.104 -12.078 16.684 1.00 98.06 574 ALA A O 1
ATOM 4337 N N . SER A 1 575 ? -11.088 -11.060 14.677 1.00 98.69 575 SER A N 1
ATOM 4338 C CA . SER A 1 575 ? -11.731 -9.806 15.085 1.00 98.69 575 SER A CA 1
ATOM 4339 C C . SER A 1 575 ? -13.255 -9.880 14.921 1.00 98.69 575 SER A C 1
ATOM 4341 O O . SER A 1 575 ? -13.754 -10.535 14.005 1.00 98.69 575 SER A O 1
ATOM 4343 N N . ASP A 1 576 ? -14.031 -9.196 15.766 1.00 98.69 576 ASP A N 1
ATOM 4344 C CA . ASP A 1 576 ? -15.506 -9.234 15.656 1.00 98.69 576 ASP A CA 1
ATOM 4345 C C . ASP A 1 576 ? -16.029 -8.517 14.393 1.00 98.69 576 ASP A C 1
ATOM 4347 O O . ASP A 1 576 ? -17.026 -8.929 13.798 1.00 98.69 576 ASP A O 1
ATOM 4351 N N . HIS A 1 577 ? -15.301 -7.504 13.921 1.00 98.62 577 HIS A N 1
ATOM 4352 C CA . HIS A 1 577 ? -15.416 -6.915 12.585 1.00 98.62 577 HIS A CA 1
ATOM 4353 C C . HIS A 1 577 ? -14.010 -6.710 11.990 1.00 98.62 577 HIS A C 1
ATOM 4355 O O . HIS A 1 577 ? -13.024 -6.709 12.723 1.00 98.62 577 HIS A O 1
ATOM 4361 N N . ALA A 1 578 ? -13.894 -6.561 10.669 1.00 98.69 578 ALA A N 1
ATOM 4362 C CA . ALA A 1 578 ? -12.634 -6.174 10.038 1.00 98.69 578 ALA A CA 1
ATOM 4363 C C . ALA A 1 578 ? -12.378 -4.682 10.299 1.00 98.69 578 ALA A C 1
ATOM 4365 O O . ALA A 1 578 ? -13.256 -3.863 10.033 1.00 98.69 578 ALA A O 1
ATOM 4366 N N . ALA A 1 579 ? -11.206 -4.323 10.816 1.00 98.75 579 ALA A N 1
ATOM 4367 C CA . ALA A 1 579 ? -10.891 -2.958 11.228 1.00 98.75 579 ALA A CA 1
ATOM 4368 C C . ALA A 1 579 ? -9.633 -2.472 10.490 1.00 98.75 579 ALA A C 1
ATOM 4370 O O . ALA A 1 579 ? -8.581 -3.107 10.594 1.00 98.75 579 ALA A O 1
ATOM 4371 N N . ILE A 1 580 ? -9.761 -1.407 9.690 1.00 98.75 580 ILE A N 1
ATOM 4372 C CA . ILE A 1 580 ? -8.728 -1.001 8.723 1.00 98.75 580 ILE A CA 1
ATOM 4373 C C . ILE A 1 580 ? -8.369 0.482 8.756 1.00 98.75 580 ILE A C 1
ATOM 4375 O O . ILE A 1 580 ? -9.230 1.360 8.735 1.00 98.75 580 ILE A O 1
ATOM 4379 N N . ASN A 1 581 ? -7.075 0.760 8.650 1.00 98.62 581 ASN A N 1
ATOM 4380 C CA . ASN A 1 581 ? -6.566 2.080 8.301 1.00 98.62 581 ASN A CA 1
ATOM 4381 C C . ASN A 1 581 ? -6.461 2.211 6.775 1.00 98.62 581 ASN A C 1
ATOM 4383 O O . ASN A 1 581 ? -5.951 1.313 6.093 1.00 98.62 581 ASN A O 1
ATOM 4387 N N . CYS A 1 582 ? -6.975 3.313 6.223 1.00 97.19 582 CYS A N 1
ATOM 4388 C CA . CYS A 1 582 ? -7.125 3.498 4.781 1.00 97.19 582 CYS A CA 1
ATOM 4389 C C . CYS A 1 582 ? -7.086 4.982 4.379 1.00 97.19 582 CYS A C 1
ATOM 4391 O O . CYS A 1 582 ? -8.122 5.632 4.241 1.00 97.19 582 CYS A O 1
ATOM 4393 N N . HIS A 1 583 ? -5.890 5.523 4.139 1.00 96.69 583 HIS A N 1
ATOM 4394 C CA . HIS A 1 583 ? -5.695 6.913 3.711 1.00 96.69 583 HIS A CA 1
ATOM 4395 C C . HIS A 1 583 ? -5.400 6.962 2.209 1.00 96.69 583 HIS A C 1
ATOM 4397 O O . HIS A 1 583 ? -4.354 6.489 1.769 1.00 96.69 583 HIS A O 1
ATOM 4403 N N . SER A 1 584 ? -6.290 7.581 1.432 1.00 92.81 584 SER A N 1
ATOM 4404 C CA . SER A 1 584 ? -6.094 7.812 -0.009 1.00 92.81 584 SER A CA 1
ATOM 4405 C C . SER A 1 584 ? -4.918 8.743 -0.320 1.00 92.81 584 SER A C 1
ATOM 4407 O O . SER A 1 584 ? -4.426 8.741 -1.438 1.00 92.81 584 SER A O 1
ATOM 4409 N N . TYR A 1 585 ? -4.420 9.498 0.664 1.00 94.69 585 TYR A N 1
ATOM 4410 C CA . TYR A 1 585 ? -3.224 10.331 0.513 1.00 94.69 585 TYR A CA 1
ATOM 4411 C C . TYR A 1 585 ? -1.948 9.536 0.184 1.00 94.69 585 TYR A C 1
ATOM 4413 O O . TYR A 1 585 ? -1.043 10.048 -0.472 1.00 94.69 585 TYR A O 1
ATOM 4421 N N . PHE A 1 586 ? -1.853 8.281 0.639 1.00 88.38 586 PHE A N 1
ATOM 4422 C CA . PHE A 1 586 ? -0.687 7.429 0.380 1.00 88.38 586 PHE A CA 1
ATOM 4423 C C . PHE A 1 586 ? -0.777 6.657 -0.951 1.00 88.38 586 PHE A C 1
ATOM 4425 O O . PHE A 1 586 ? 0.171 5.968 -1.320 1.00 88.38 586 PHE A O 1
ATOM 4432 N N . ASP A 1 587 ? -1.868 6.820 -1.703 1.00 80.56 587 ASP A N 1
ATOM 4433 C CA . ASP A 1 587 ? -1.972 6.456 -3.118 1.00 80.56 587 ASP A CA 1
ATOM 4434 C C . ASP A 1 587 ? -1.527 7.651 -3.979 1.00 80.56 587 ASP A C 1
ATOM 4436 O O . ASP A 1 587 ? -2.084 8.743 -3.878 1.00 80.56 587 ASP A O 1
ATOM 4440 N N . ALA A 1 588 ? -0.506 7.446 -4.817 1.00 71.81 588 ALA A N 1
ATOM 4441 C CA . ALA A 1 588 ? 0.088 8.503 -5.635 1.00 71.81 588 ALA A CA 1
ATOM 4442 C C . ALA A 1 588 ? -0.806 8.952 -6.808 1.00 71.81 588 ALA A C 1
ATOM 4444 O O . ALA A 1 588 ? -0.644 10.066 -7.316 1.00 71.81 588 ALA A O 1
ATOM 4445 N N . THR A 1 589 ? -1.769 8.122 -7.226 1.00 68.19 589 THR A N 1
ATOM 4446 C CA . THR A 1 589 ? -2.787 8.495 -8.222 1.00 68.19 589 THR A CA 1
ATOM 4447 C C . THR A 1 589 ? -3.928 9.301 -7.602 1.00 68.19 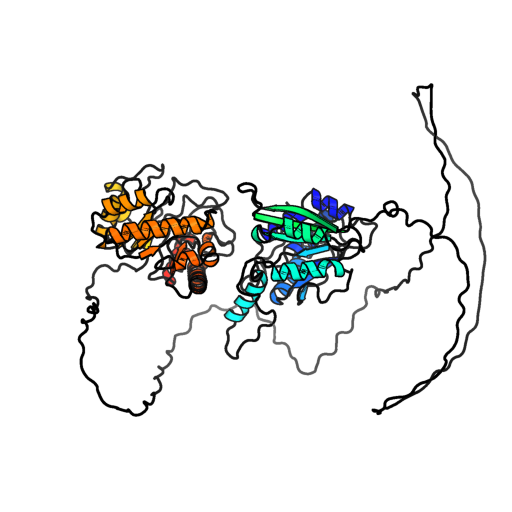589 THR A C 1
ATOM 4449 O O . THR A 1 589 ? -4.582 10.086 -8.301 1.00 68.19 589 THR A O 1
ATOM 4452 N N . GLY A 1 590 ? -4.136 9.139 -6.293 1.00 71.19 590 GLY A N 1
ATOM 4453 C CA . GLY A 1 590 ? -5.257 9.668 -5.535 1.00 71.19 590 GLY A CA 1
ATOM 4454 C C . GLY A 1 590 ? -5.383 11.186 -5.626 1.00 71.19 590 GLY A C 1
ATOM 4455 O O . GLY A 1 590 ? -4.445 11.939 -5.382 1.00 71.19 590 GLY A O 1
ATOM 4456 N N . THR A 1 591 ? -6.591 11.662 -5.925 1.00 84.44 591 THR A N 1
ATOM 4457 C CA . THR A 1 591 ? -6.951 13.080 -5.781 1.00 84.44 591 THR A CA 1
ATOM 4458 C C . THR A 1 591 ? -7.857 13.257 -4.572 1.00 84.44 591 THR A C 1
ATOM 4460 O O . THR A 1 591 ? -8.627 12.357 -4.230 1.00 84.44 591 THR A O 1
ATOM 4463 N N . ALA A 1 592 ? -7.846 14.448 -3.969 1.00 89.62 592 ALA A N 1
ATOM 4464 C CA . ALA A 1 592 ? -8.763 14.777 -2.880 1.00 89.62 592 ALA A CA 1
ATOM 4465 C C . ALA A 1 592 ? -10.235 14.523 -3.266 1.00 89.62 592 ALA A C 1
ATOM 4467 O O . ALA A 1 592 ? -11.000 13.964 -2.484 1.00 89.62 592 ALA A O 1
ATOM 4468 N N . GLY A 1 593 ? -10.626 14.849 -4.504 1.00 87.00 593 GLY A N 1
ATOM 4469 C CA . GLY A 1 593 ? -11.978 14.584 -5.009 1.00 87.00 593 GLY A CA 1
ATOM 4470 C C . GLY A 1 593 ? -12.346 13.095 -5.021 1.00 87.00 593 GLY A C 1
ATOM 4471 O O . GLY A 1 593 ? -13.479 12.750 -4.693 1.00 87.00 593 GLY A O 1
ATOM 4472 N N . GLY A 1 594 ? -11.390 12.214 -5.331 1.00 86.19 594 GLY A N 1
ATOM 4473 C CA . GLY A 1 594 ? -11.573 10.758 -5.349 1.00 86.19 594 GLY A CA 1
ATOM 4474 C C . GLY A 1 594 ? -11.415 10.057 -3.994 1.00 86.19 594 GLY A C 1
ATOM 4475 O O . GLY A 1 594 ? -11.613 8.846 -3.923 1.00 86.19 594 GLY A O 1
ATOM 4476 N N . ALA A 1 595 ? -11.078 10.776 -2.916 1.00 92.50 595 ALA A N 1
ATOM 4477 C CA . ALA A 1 595 ? -10.720 10.172 -1.630 1.00 92.50 595 ALA A CA 1
ATOM 4478 C C . ALA A 1 595 ? -11.796 9.225 -1.062 1.00 92.50 595 ALA A C 1
ATOM 4480 O O . ALA A 1 595 ? -11.465 8.141 -0.589 1.00 92.50 595 ALA A O 1
ATOM 4481 N N . GLY A 1 596 ? -13.077 9.593 -1.144 1.00 91.31 596 GLY A N 1
ATOM 4482 C CA . GLY A 1 596 ? -14.176 8.741 -0.690 1.00 91.31 596 GLY A CA 1
ATOM 4483 C C . GLY A 1 596 ? -14.369 7.491 -1.549 1.00 91.31 596 GLY A C 1
ATOM 4484 O O . GLY A 1 596 ? -14.601 6.416 -1.001 1.00 91.31 596 GLY A O 1
ATOM 4485 N N . ASP A 1 597 ? -14.253 7.610 -2.875 1.00 86.75 597 ASP A N 1
ATOM 4486 C CA . ASP A 1 597 ? -14.360 6.471 -3.798 1.00 86.75 597 ASP A CA 1
ATOM 4487 C C . ASP A 1 597 ? -13.222 5.463 -3.591 1.00 86.75 597 ASP A C 1
ATOM 4489 O O . ASP A 1 597 ? -13.481 4.263 -3.514 1.00 86.75 597 ASP A O 1
ATOM 4493 N N . PHE A 1 598 ? -11.989 5.941 -3.383 1.00 92.62 598 PHE A N 1
ATOM 4494 C CA . PHE A 1 598 ? -10.859 5.088 -3.003 1.00 92.62 598 PHE A CA 1
ATOM 4495 C C . PHE A 1 598 ? -11.161 4.300 -1.721 1.00 92.62 598 PHE A C 1
ATOM 4497 O O . PHE A 1 598 ? -11.049 3.076 -1.708 1.00 92.62 598 PHE A O 1
ATOM 4504 N N . VAL A 1 599 ? -11.579 4.978 -0.645 1.00 96.56 599 VAL A N 1
ATOM 4505 C CA . VAL A 1 599 ? -11.831 4.327 0.653 1.00 96.56 599 VAL A CA 1
ATOM 4506 C C . VAL A 1 599 ? -12.992 3.329 0.557 1.00 96.56 599 VAL A C 1
ATOM 4508 O O . VAL A 1 599 ? -12.883 2.221 1.079 1.00 96.56 599 VAL A O 1
ATOM 4511 N N . ALA A 1 600 ? -14.065 3.659 -0.170 1.00 92.38 600 ALA A N 1
ATOM 4512 C CA . ALA A 1 600 ? -15.173 2.738 -0.432 1.00 92.38 600 ALA A CA 1
ATOM 4513 C C . ALA A 1 600 ? -14.735 1.494 -1.234 1.00 92.38 600 ALA A C 1
ATOM 4515 O O . ALA A 1 600 ? -15.162 0.379 -0.925 1.00 92.38 600 ALA A O 1
ATOM 4516 N N . MET A 1 601 ? -13.837 1.658 -2.211 1.00 89.81 601 MET A N 1
ATOM 4517 C CA . MET A 1 601 ? -13.256 0.547 -2.967 1.00 89.81 601 MET A CA 1
ATOM 4518 C C . MET A 1 601 ? -12.380 -0.355 -2.083 1.00 89.81 601 MET A C 1
ATOM 4520 O O . MET A 1 601 ? -12.530 -1.577 -2.130 1.00 89.81 601 MET A O 1
ATOM 4524 N N . GLN A 1 602 ? -11.507 0.207 -1.235 1.00 94.88 602 GLN A N 1
ATOM 4525 C CA . GLN A 1 602 ? -10.689 -0.615 -0.330 1.00 94.88 602 GLN A CA 1
ATOM 4526 C C . GLN A 1 602 ? -11.541 -1.339 0.721 1.00 94.88 602 GLN A C 1
ATOM 4528 O O . GLN A 1 602 ? -11.270 -2.500 1.025 1.00 94.88 602 GLN A O 1
ATOM 4533 N N . VAL A 1 603 ? -12.608 -0.704 1.223 1.00 97.69 603 VAL A N 1
ATOM 4534 C CA . VAL A 1 603 ? -13.607 -1.342 2.098 1.00 97.69 603 VAL A CA 1
ATOM 4535 C C . VAL A 1 603 ? -14.217 -2.580 1.438 1.00 97.69 603 VAL A C 1
ATOM 4537 O O . VAL A 1 603 ? -14.308 -3.621 2.086 1.00 97.69 603 VAL A O 1
ATOM 4540 N N . GLN A 1 604 ? -14.584 -2.513 0.154 1.00 91.00 604 GLN A N 1
ATOM 4541 C CA . GLN A 1 604 ? -15.133 -3.666 -0.561 1.00 91.00 604 GLN A CA 1
ATOM 4542 C C . GLN A 1 604 ? -14.086 -4.775 -0.777 1.00 91.00 604 GLN A C 1
ATOM 4544 O O . GLN A 1 604 ? -14.386 -5.936 -0.505 1.00 91.00 604 GLN A O 1
ATOM 4549 N N . ARG A 1 605 ? -12.842 -4.438 -1.149 1.00 90.06 605 ARG A N 1
ATOM 4550 C CA . ARG A 1 605 ? -11.746 -5.425 -1.297 1.00 90.06 605 ARG A CA 1
ATOM 4551 C C . ARG A 1 605 ? -11.414 -6.137 0.020 1.00 90.06 605 ARG A C 1
ATOM 4553 O O . ARG A 1 605 ? -11.200 -7.346 0.043 1.00 90.06 605 ARG A O 1
ATOM 4560 N N . VAL A 1 606 ? -11.412 -5.404 1.137 1.00 90.94 606 VAL A N 1
ATOM 4561 C CA . VAL A 1 606 ? -11.257 -5.982 2.484 1.00 90.94 606 VAL A CA 1
ATOM 4562 C C . VAL A 1 606 ? -12.457 -6.858 2.833 1.00 90.94 606 VAL A C 1
ATOM 4564 O O . VAL A 1 606 ? -12.279 -7.945 3.370 1.00 90.94 606 VAL A O 1
ATOM 4567 N N . LYS A 1 607 ? -13.680 -6.437 2.497 1.00 94.31 607 LYS A N 1
ATOM 4568 C CA . LYS A 1 607 ? -14.896 -7.223 2.737 1.00 94.31 607 LYS A CA 1
ATOM 4569 C C . LYS A 1 607 ? -14.890 -8.550 1.977 1.00 94.31 607 LYS A C 1
ATOM 4571 O O . LYS A 1 607 ? -15.328 -9.554 2.532 1.00 94.31 607 LYS A O 1
ATOM 4576 N N . GLU A 1 608 ? -14.384 -8.564 0.749 1.00 89.25 608 GLU A N 1
ATOM 4577 C CA . GLU A 1 608 ? -14.192 -9.775 -0.056 1.00 89.25 608 GLU A CA 1
ATOM 4578 C C . GLU A 1 608 ? -13.163 -10.713 0.590 1.00 89.25 608 GLU A C 1
ATOM 4580 O O . GLU A 1 608 ? -13.493 -11.864 0.878 1.00 89.25 608 GLU A O 1
ATOM 4585 N N . ALA A 1 609 ? -11.970 -10.204 0.925 1.00 83.06 609 ALA A N 1
ATOM 4586 C CA . ALA A 1 609 ? -10.930 -10.977 1.611 1.00 83.06 609 ALA A CA 1
ATOM 4587 C C . ALA A 1 609 ? -11.386 -11.516 2.985 1.00 83.06 609 ALA A C 1
ATOM 4589 O O . ALA A 1 609 ? -11.055 -12.637 3.360 1.00 83.06 609 ALA A O 1
ATOM 4590 N N . CYS A 1 610 ? -12.198 -10.750 3.719 1.00 93.38 610 CYS A N 1
ATOM 4591 C CA . CYS A 1 610 ? -12.733 -11.094 5.039 1.00 93.38 610 CYS A CA 1
ATOM 4592 C C . CYS A 1 610 ? -14.070 -11.866 4.994 1.00 93.38 610 CYS A C 1
ATOM 4594 O O . CYS A 1 610 ? -14.853 -11.804 5.948 1.00 93.38 610 CYS A O 1
ATOM 4596 N N . GLY A 1 611 ? -14.381 -12.562 3.892 1.00 92.81 611 GLY A N 1
ATOM 4597 C CA . GLY A 1 611 ? -15.539 -13.463 3.798 1.00 92.81 611 GLY A CA 1
ATOM 4598 C C . GLY A 1 611 ? -16.904 -12.781 3.969 1.00 92.81 611 GLY A C 1
ATOM 4599 O O . GLY A 1 611 ? -17.851 -13.391 4.464 1.00 92.81 611 GLY A O 1
ATOM 4600 N N . GLY A 1 612 ? -17.011 -11.500 3.611 1.00 93.75 612 GLY A N 1
ATOM 4601 C CA . GLY A 1 612 ? -18.224 -10.689 3.730 1.00 93.75 612 GLY A CA 1
ATOM 4602 C C . GLY A 1 612 ? -18.430 -9.998 5.086 1.00 93.75 612 GLY A C 1
ATOM 4603 O O . GLY A 1 612 ? -19.444 -9.312 5.250 1.00 93.75 612 GLY A O 1
ATOM 4604 N N . LYS A 1 613 ? -17.505 -10.152 6.049 1.00 97.19 613 LYS A N 1
ATOM 4605 C CA . LYS A 1 613 ? -17.580 -9.535 7.390 1.00 97.19 613 LYS A CA 1
ATOM 4606 C C . LYS A 1 613 ? -17.703 -7.999 7.304 1.00 97.19 613 LYS A C 1
ATOM 4608 O O . LYS A 1 613 ? -17.191 -7.379 6.374 1.00 97.19 613 LYS A O 1
ATOM 4613 N N . ARG A 1 614 ? -18.389 -7.375 8.278 1.00 98.19 614 ARG A N 1
ATOM 4614 C CA . ARG A 1 614 ? -18.461 -5.902 8.425 1.00 98.19 614 ARG A CA 1
ATOM 4615 C C . ARG A 1 614 ? -17.044 -5.324 8.452 1.00 98.19 614 ARG A C 1
ATOM 4617 O O . ARG A 1 614 ? -16.184 -5.885 9.130 1.00 98.19 614 ARG A O 1
ATOM 4624 N N . VAL A 1 615 ? -16.835 -4.218 7.746 1.00 98.69 615 VAL A N 1
ATOM 4625 C CA . VAL A 1 615 ? -15.555 -3.507 7.675 1.00 98.69 615 VAL A CA 1
ATOM 4626 C C . VAL A 1 615 ? -15.754 -2.109 8.242 1.00 98.69 615 VAL A C 1
ATOM 4628 O O . VAL A 1 615 ? -16.634 -1.397 7.772 1.00 98.69 615 VAL A O 1
ATOM 4631 N N . VAL A 1 616 ? -14.940 -1.726 9.222 1.00 98.75 616 VAL A N 1
ATOM 4632 C CA . VAL A 1 616 ? -14.901 -0.376 9.795 1.00 98.75 616 VAL A CA 1
ATOM 4633 C C . VAL A 1 616 ? -13.571 0.267 9.415 1.00 98.75 616 VAL A C 1
ATOM 4635 O O . VAL A 1 616 ? -12.505 -0.296 9.666 1.00 98.75 616 VAL A O 1
ATOM 4638 N N . VAL A 1 617 ? -13.629 1.455 8.816 1.00 98.88 617 VAL A N 1
ATOM 4639 C CA . VAL A 1 617 ? -12.452 2.279 8.531 1.00 98.88 617 VAL A CA 1
ATOM 4640 C C . VAL A 1 617 ? -12.085 3.034 9.802 1.00 98.88 617 VAL A C 1
ATOM 4642 O O . VAL A 1 617 ? -12.778 3.963 10.203 1.00 98.88 617 VAL A O 1
ATOM 4645 N N . THR A 1 618 ? -11.020 2.606 10.470 1.00 98.69 618 THR A N 1
ATOM 4646 C CA . THR A 1 618 ? -10.634 3.068 11.808 1.00 98.69 618 THR A CA 1
ATOM 4647 C C . THR A 1 618 ? -9.712 4.281 11.811 1.00 98.69 618 THR A C 1
ATOM 4649 O O . THR A 1 618 ? -9.636 4.956 12.837 1.00 98.69 618 THR A O 1
ATOM 4652 N N . GLU A 1 619 ? -9.055 4.562 10.683 1.00 98.44 619 GLU A N 1
ATOM 4653 C CA . GLU A 1 619 ? -8.391 5.827 10.344 1.00 98.44 619 GLU A CA 1
ATOM 4654 C C . GLU A 1 619 ? -8.545 6.091 8.834 1.00 98.44 619 GLU A C 1
ATOM 4656 O O . GLU A 1 619 ? -8.213 5.240 8.002 1.00 98.44 619 GLU A O 1
ATOM 4661 N N . THR A 1 620 ? -9.032 7.279 8.466 1.00 98.50 620 THR A N 1
ATOM 4662 C CA . THR A 1 620 ? -8.925 7.828 7.104 1.00 98.50 620 THR A CA 1
ATOM 4663 C C . THR A 1 620 ? -8.970 9.355 7.120 1.00 98.50 620 THR A C 1
ATOM 4665 O O . THR A 1 620 ? -9.612 9.954 7.980 1.00 98.50 620 THR A O 1
ATOM 4668 N N . GLY A 1 621 ? -8.300 10.012 6.178 1.00 97.00 621 GLY A N 1
ATOM 4669 C CA . GLY A 1 621 ? -8.240 11.470 6.115 1.00 97.00 621 GLY A CA 1
ATOM 4670 C C . GLY A 1 621 ? -7.295 11.966 5.030 1.00 97.00 621 GLY A C 1
ATOM 4671 O O . GLY A 1 621 ? -6.919 11.215 4.128 1.00 97.00 621 GLY A O 1
ATOM 4672 N N . TRP A 1 622 ? -6.881 13.226 5.149 1.00 98.06 622 TRP A N 1
ATOM 4673 C CA . TRP A 1 622 ? -5.953 13.892 4.232 1.00 98.06 622 TRP A CA 1
ATOM 4674 C C . TRP A 1 622 ? -5.187 14.989 4.993 1.00 98.06 622 TRP A C 1
ATOM 4676 O O . TRP A 1 622 ? -5.821 15.713 5.764 1.00 98.06 622 TRP A O 1
ATOM 4686 N N . PRO A 1 623 ? -3.866 15.151 4.826 1.00 97.62 623 PRO A N 1
ATOM 4687 C CA . PRO A 1 623 ? -3.101 16.181 5.521 1.00 97.62 623 PRO A CA 1
ATOM 4688 C C . PRO A 1 623 ? -3.247 17.553 4.847 1.00 97.62 623 PRO A C 1
ATOM 4690 O O . PRO A 1 623 ? -3.300 17.664 3.620 1.00 97.62 623 PRO A O 1
ATOM 4693 N N . TYR A 1 624 ? -3.271 18.623 5.642 1.00 96.56 624 TYR A N 1
ATOM 4694 C CA . TYR A 1 624 ? -3.358 19.993 5.122 1.00 96.56 624 TYR A CA 1
ATOM 4695 C C . TYR A 1 624 ? -1.994 20.589 4.729 1.00 96.56 624 TYR A C 1
ATOM 4697 O O . TYR A 1 624 ? -1.947 21.648 4.103 1.00 96.56 624 TYR A O 1
ATOM 4705 N N . GLN A 1 625 ? -0.887 19.934 5.094 1.00 96.69 625 GLN A N 1
ATOM 4706 C CA . GLN A 1 625 ? 0.485 20.330 4.765 1.00 96.69 625 GLN A CA 1
ATOM 4707 C C . GLN A 1 625 ? 1.392 19.087 4.661 1.00 96.69 625 GLN A C 1
ATOM 4709 O O . GLN A 1 625 ? 1.170 18.087 5.340 1.00 96.69 625 GLN A O 1
ATOM 4714 N N . GLY A 1 626 ? 2.405 19.144 3.795 1.00 94.19 626 GLY A N 1
ATOM 4715 C CA . GLY A 1 626 ? 3.331 18.048 3.497 1.00 94.19 626 GLY A CA 1
ATOM 4716 C C . GLY A 1 626 ? 3.949 18.211 2.104 1.00 94.19 626 GLY A C 1
ATOM 4717 O O . GLY A 1 626 ? 3.597 19.139 1.374 1.00 94.19 626 GLY A O 1
ATOM 4718 N N . ASP A 1 627 ? 4.850 17.305 1.734 1.00 89.50 627 ASP A N 1
ATOM 4719 C CA . ASP A 1 627 ? 5.285 17.112 0.348 1.00 89.50 627 ASP A CA 1
ATOM 4720 C C . ASP A 1 627 ? 4.190 16.357 -0.426 1.00 89.50 627 ASP A C 1
ATOM 4722 O O . ASP A 1 627 ? 3.527 15.487 0.134 1.00 89.50 627 ASP A O 1
ATOM 4726 N N . ALA A 1 628 ? 3.986 16.653 -1.711 1.00 88.00 628 ALA A N 1
ATOM 4727 C CA . ALA A 1 628 ? 2.967 15.965 -2.508 1.00 88.00 628 ALA A CA 1
ATOM 4728 C C . ALA A 1 628 ? 3.366 14.515 -2.841 1.00 88.00 628 ALA A C 1
ATOM 4730 O O . ALA A 1 628 ? 4.474 14.264 -3.321 1.00 88.00 628 ALA A O 1
ATOM 4731 N N . ASN A 1 629 ? 2.432 13.578 -2.670 1.00 85.19 629 ASN A N 1
ATOM 4732 C CA . ASN A 1 629 ? 2.556 12.202 -3.144 1.00 85.19 629 ASN A CA 1
ATOM 4733 C C . ASN A 1 629 ? 1.885 12.072 -4.522 1.00 85.19 629 ASN A C 1
ATOM 4735 O O . ASN A 1 629 ? 0.706 11.745 -4.622 1.00 85.19 629 ASN A O 1
ATOM 4739 N N . GLY A 1 630 ? 2.606 12.404 -5.596 1.00 87.56 630 GLY A N 1
ATOM 4740 C CA . GLY A 1 630 ? 2.038 12.412 -6.950 1.00 87.56 630 GLY A CA 1
ATOM 4741 C C . GLY A 1 630 ? 0.878 13.410 -7.080 1.00 87.56 630 GLY A C 1
ATOM 4742 O O . GLY A 1 630 ? 1.070 14.615 -6.908 1.00 87.56 630 GLY A O 1
ATOM 4743 N N . ASN A 1 631 ? -0.324 12.906 -7.367 1.00 84.88 631 ASN A N 1
ATOM 4744 C CA . ASN A 1 631 ? -1.567 13.685 -7.402 1.00 84.88 631 ASN A CA 1
ATOM 4745 C C . ASN A 1 631 ? -2.086 14.059 -6.000 1.00 84.88 631 ASN A C 1
ATOM 4747 O O . ASN A 1 631 ? -2.846 15.026 -5.862 1.00 84.88 631 ASN A O 1
ATOM 4751 N N . ALA A 1 632 ? -1.679 13.326 -4.960 1.00 89.12 632 ALA A N 1
ATOM 4752 C CA . ALA A 1 632 ? -2.097 13.565 -3.589 1.00 89.12 632 ALA A CA 1
ATOM 4753 C C . ALA A 1 632 ? -1.305 14.737 -2.985 1.00 89.12 632 ALA A C 1
ATOM 4755 O O . ALA A 1 632 ? -0.299 14.584 -2.293 1.00 89.12 632 ALA A O 1
ATOM 4756 N N . VAL A 1 633 ? -1.761 15.952 -3.294 1.00 93.19 633 VAL A N 1
ATOM 4757 C CA . VAL A 1 633 ? -1.188 17.210 -2.797 1.00 93.19 633 VAL A CA 1
ATOM 4758 C C . VAL A 1 633 ? -1.807 17.576 -1.444 1.00 93.19 633 VAL A C 1
ATOM 4760 O O . VAL A 1 633 ? -3.024 17.761 -1.340 1.00 93.19 633 VAL A O 1
ATOM 4763 N N . ALA A 1 634 ? -0.979 17.745 -0.413 1.00 95.00 634 ALA A N 1
ATOM 4764 C CA . ALA A 1 634 ? -1.412 18.283 0.874 1.00 95.00 634 ALA A CA 1
ATOM 4765 C C . ALA A 1 634 ? -1.731 19.786 0.771 1.00 95.00 634 ALA A C 1
ATOM 4767 O O . ALA A 1 634 ? -0.886 20.589 0.376 1.00 95.00 634 ALA A O 1
ATOM 4768 N N . SER A 1 635 ? -2.955 20.173 1.130 1.00 95.00 635 SER A N 1
ATOM 4769 C CA . SER A 1 635 ? -3.367 21.572 1.302 1.00 95.00 635 SER A CA 1
ATOM 4770 C C . SER A 1 635 ? -4.644 21.635 2.144 1.00 95.00 635 SER A C 1
ATOM 4772 O O . SER A 1 635 ? -5.385 20.654 2.211 1.00 95.00 635 SER A O 1
ATOM 4774 N N . ILE A 1 636 ? -4.938 22.786 2.755 1.00 96.00 636 ILE A N 1
ATOM 4775 C CA . ILE A 1 636 ? -6.211 23.031 3.465 1.00 96.00 636 ILE A CA 1
ATOM 4776 C C . ILE A 1 636 ? -7.416 22.771 2.541 1.00 96.00 636 ILE A C 1
ATOM 4778 O O . ILE A 1 636 ? -8.358 22.074 2.912 1.00 96.00 636 ILE A O 1
ATOM 4782 N N . GLU A 1 637 ? -7.354 23.270 1.304 1.00 94.88 637 GLU A N 1
ATOM 4783 C CA . GLU A 1 637 ? -8.399 23.079 0.290 1.00 94.88 637 GLU A CA 1
ATOM 4784 C C . GLU A 1 637 ? -8.588 21.595 -0.063 1.00 94.88 637 GLU A C 1
ATOM 4786 O O . GLU A 1 637 ? -9.712 21.093 -0.067 1.00 94.88 637 GLU A O 1
ATOM 4791 N N . ASN A 1 638 ? -7.494 20.857 -0.273 1.00 96.38 638 ASN A N 1
ATOM 4792 C CA . ASN A 1 638 ? -7.553 19.429 -0.573 1.00 96.38 638 ASN A CA 1
ATOM 4793 C C . ASN A 1 638 ? -7.991 18.595 0.635 1.00 96.38 638 ASN A C 1
ATOM 4795 O O . ASN A 1 638 ? -8.716 17.622 0.444 1.00 96.38 638 ASN A O 1
ATOM 4799 N N . GLN A 1 639 ? -7.643 18.979 1.869 1.00 97.81 639 GLN A N 1
ATOM 4800 C CA . GLN A 1 639 ? -8.199 18.332 3.056 1.00 97.81 639 GLN A CA 1
ATOM 4801 C C . GLN A 1 639 ? -9.724 18.512 3.099 1.00 97.81 639 GLN A C 1
ATOM 4803 O O . GLN A 1 639 ? -10.445 17.523 3.238 1.00 97.81 639 GLN A O 1
ATOM 4808 N N . ALA A 1 640 ? -10.235 19.732 2.909 1.00 95.00 640 ALA A N 1
ATOM 4809 C CA . ALA A 1 640 ? -11.675 19.987 2.889 1.00 95.00 640 ALA A CA 1
ATOM 4810 C C . ALA A 1 640 ? -12.397 19.186 1.783 1.00 95.00 640 ALA A C 1
ATOM 4812 O O . ALA A 1 640 ? -13.431 18.564 2.044 1.00 95.00 640 ALA A O 1
ATOM 4813 N N . ILE A 1 641 ? -11.828 19.128 0.571 1.00 95.62 641 ILE A N 1
ATOM 4814 C CA . ILE A 1 641 ? -12.363 18.336 -0.550 1.00 95.62 641 ILE A CA 1
ATOM 4815 C C . ILE A 1 641 ? -12.339 16.830 -0.233 1.00 95.62 641 ILE A C 1
ATOM 4817 O O . ILE A 1 641 ? -13.339 16.146 -0.460 1.00 95.62 641 ILE A O 1
ATOM 4821 N N . ALA A 1 642 ? -11.246 16.306 0.328 1.00 97.31 642 ALA A N 1
ATOM 4822 C CA . ALA A 1 642 ? -11.114 14.891 0.673 1.00 97.31 642 ALA A CA 1
ATOM 4823 C C . ALA A 1 642 ? -12.087 14.469 1.778 1.00 97.31 642 ALA A C 1
ATOM 4825 O O . ALA A 1 642 ? -12.772 13.453 1.647 1.00 97.31 642 ALA A O 1
ATOM 4826 N N . LEU A 1 643 ? -12.223 15.278 2.831 1.00 97.06 643 LEU A N 1
ATOM 4827 C CA . LEU A 1 643 ? -13.194 15.046 3.898 1.00 97.06 643 LEU A CA 1
ATOM 4828 C C . LEU A 1 643 ? -14.632 15.113 3.374 1.00 97.06 643 LEU A C 1
ATOM 4830 O O . LEU A 1 643 ? -15.453 14.297 3.783 1.00 97.06 643 LEU A O 1
ATOM 4834 N N . ALA A 1 644 ? -14.949 16.035 2.458 1.00 95.56 644 ALA A N 1
ATOM 4835 C CA . ALA A 1 644 ? -16.258 16.089 1.807 1.00 95.56 644 ALA A CA 1
ATOM 4836 C C . ALA A 1 644 ? -16.517 14.852 0.925 1.00 95.56 644 ALA A C 1
ATOM 4838 O O . ALA A 1 644 ? -17.613 14.292 0.965 1.00 95.56 644 ALA A O 1
ATOM 4839 N N . SER A 1 645 ? -15.506 14.384 0.186 1.00 97.69 645 SER A N 1
ATOM 4840 C CA . SER A 1 645 ? -15.577 13.162 -0.623 1.00 97.69 645 SER A CA 1
ATOM 4841 C C . SER A 1 645 ? -15.836 11.928 0.250 1.00 97.69 645 SER A C 1
ATOM 4843 O O . SER A 1 645 ? -16.805 11.207 0.014 1.00 97.69 645 SER A O 1
ATOM 4845 N N . ILE A 1 646 ? -15.074 11.735 1.332 1.00 97.69 646 ILE A N 1
ATOM 4846 C CA . ILE A 1 646 ? -15.269 10.640 2.301 1.00 97.69 646 ILE A CA 1
ATOM 4847 C C . ILE A 1 646 ? -16.661 10.725 2.954 1.00 97.69 646 ILE A C 1
ATOM 4849 O O . ILE A 1 646 ? -17.426 9.759 2.913 1.00 97.69 646 ILE A O 1
ATOM 4853 N N . LYS A 1 647 ? -17.056 11.903 3.461 1.00 95.75 647 LYS A N 1
ATOM 4854 C CA . LYS A 1 647 ? -18.387 12.151 4.057 1.00 95.75 647 LYS A CA 1
ATOM 4855 C C . LYS A 1 647 ? -19.553 11.974 3.067 1.00 95.75 647 LYS A C 1
ATOM 4857 O O . LYS A 1 647 ? -20.693 11.865 3.506 1.00 95.75 647 LYS A O 1
ATOM 4862 N N . SER A 1 648 ? -19.300 11.924 1.753 1.00 95.88 648 SER A N 1
ATOM 4863 C CA . SER A 1 648 ? -20.323 11.619 0.737 1.00 95.88 648 SER A CA 1
ATOM 4864 C C . SER A 1 648 ? -20.592 10.119 0.549 1.00 95.88 648 SER A C 1
ATOM 4866 O O . SER A 1 648 ? -21.628 9.758 -0.009 1.00 95.88 648 SER A O 1
ATOM 4868 N N . LYS A 1 649 ? -19.675 9.248 0.999 1.00 96.81 649 LYS A N 1
ATOM 4869 C CA . LYS A 1 649 ? -19.782 7.782 0.879 1.00 96.81 649 LYS A CA 1
ATOM 4870 C C . LYS A 1 649 ? -20.151 7.103 2.197 1.00 96.81 649 LYS A C 1
ATOM 4872 O O . LYS A 1 649 ? -20.791 6.058 2.172 1.00 96.81 649 LYS A O 1
ATOM 4877 N N . PHE A 1 650 ? -19.766 7.700 3.326 1.00 96.00 650 PHE A N 1
ATOM 4878 C CA . PHE A 1 650 ? -19.927 7.113 4.654 1.00 96.00 650 PHE A CA 1
ATOM 4879 C C . PHE A 1 650 ? -20.830 7.962 5.559 1.00 96.00 650 PHE A C 1
ATOM 4881 O O . PHE A 1 650 ? -20.559 9.135 5.816 1.00 96.00 650 PHE A O 1
ATOM 4888 N N . THR A 1 651 ? -21.880 7.334 6.090 1.00 90.44 651 THR A N 1
ATOM 4889 C CA . THR A 1 651 ? -22.698 7.838 7.212 1.00 90.44 651 THR A CA 1
ATOM 4890 C C . THR A 1 651 ? -22.406 7.105 8.522 1.00 90.44 651 THR A C 1
ATOM 4892 O O . THR A 1 651 ? -22.791 7.573 9.585 1.00 90.44 651 THR A O 1
ATOM 4895 N N . GLU A 1 652 ? -21.727 5.963 8.450 1.00 93.69 652 GLU A N 1
ATOM 4896 C CA . GLU A 1 652 ? -21.284 5.116 9.561 1.00 93.69 652 GLU A CA 1
ATOM 4897 C C . GLU A 1 652 ? -20.026 4.339 9.127 1.00 93.69 652 GLU A C 1
ATOM 4899 O O . GLU A 1 652 ? -19.528 4.552 8.018 1.00 93.69 652 GLU A O 1
ATOM 4904 N N . ASP A 1 653 ? -19.487 3.482 9.998 1.00 97.06 653 ASP A N 1
ATOM 4905 C CA . ASP A 1 653 ? -18.342 2.587 9.737 1.00 97.06 653 ASP A CA 1
ATOM 4906 C C . ASP A 1 653 ? -17.054 3.277 9.233 1.00 97.06 653 ASP A C 1
ATOM 4908 O O . ASP A 1 653 ? -16.184 2.644 8.638 1.00 97.06 653 ASP A O 1
ATOM 4912 N N . CYS A 1 654 ? -16.892 4.573 9.517 1.00 98.38 654 CYS A N 1
ATOM 4913 C CA . CYS A 1 654 ? -15.730 5.366 9.120 1.00 98.38 654 CYS A CA 1
ATOM 4914 C C . CYS A 1 654 ? -15.347 6.397 10.195 1.00 98.38 654 CYS A C 1
ATOM 4916 O O . CYS A 1 654 ? -16.174 7.202 10.629 1.00 98.38 654 CYS A O 1
ATOM 4918 N N . ILE A 1 655 ? -14.076 6.393 10.602 1.00 98.69 655 ILE A N 1
ATOM 4919 C CA . ILE A 1 655 ? -13.491 7.253 11.634 1.00 98.69 655 ILE A CA 1
ATOM 4920 C C . ILE A 1 655 ? -12.453 8.179 10.986 1.00 98.69 655 ILE A C 1
ATOM 4922 O O . ILE A 1 655 ? -11.483 7.725 10.376 1.00 98.69 655 ILE A O 1
ATOM 4926 N N . LEU A 1 656 ? -12.668 9.489 11.107 1.00 98.44 656 LEU A N 1
ATOM 4927 C CA . LEU A 1 656 ? -11.838 10.505 10.462 1.00 98.44 656 LEU A CA 1
ATOM 4928 C C . LEU A 1 656 ? -10.570 10.805 11.268 1.00 98.44 656 LEU A C 1
ATOM 4930 O O . LEU A 1 656 ? -10.620 10.935 12.491 1.00 98.44 656 LEU A O 1
ATOM 4934 N N . PHE A 1 657 ? -9.453 10.965 10.564 1.00 98.06 657 PHE A N 1
ATOM 4935 C CA . PHE A 1 657 ? -8.119 11.196 11.107 1.00 98.06 657 PHE A CA 1
ATOM 4936 C C . PHE A 1 657 ? -7.567 12.561 10.644 1.00 98.06 657 PHE A C 1
ATOM 4938 O O . PHE A 1 657 ? -7.454 12.781 9.437 1.00 98.06 657 PHE A O 1
ATOM 4945 N N . SER A 1 658 ? -7.206 13.497 11.528 1.00 95.19 658 SER A N 1
ATOM 4946 C CA . SER A 1 658 ? -7.323 13.500 13.003 1.00 95.19 658 SER A CA 1
ATOM 4947 C C . SER A 1 658 ? -8.103 14.719 13.500 1.00 95.19 658 SER A C 1
ATOM 4949 O O . SER A 1 658 ? -8.326 15.674 12.761 1.00 95.19 658 SER A O 1
ATOM 4951 N N . SER A 1 659 ? -8.538 14.732 14.764 1.00 96.25 659 SER A N 1
ATOM 4952 C CA . SER A 1 659 ? -9.222 15.906 15.328 1.00 96.25 659 SER A CA 1
ATOM 4953 C C . SER A 1 659 ? -8.355 17.174 15.287 1.00 96.25 659 SER A C 1
ATOM 4955 O O . SER A 1 659 ? -8.828 18.246 14.918 1.00 96.25 659 SER A O 1
ATOM 4957 N N . LEU A 1 660 ? -7.083 17.039 15.667 1.00 95.88 660 LEU A N 1
ATOM 4958 C CA . LEU A 1 660 ? -6.086 18.101 15.827 1.00 95.88 660 LEU A CA 1
ATOM 4959 C C . LEU A 1 660 ? -4.714 17.569 15.401 1.00 95.88 660 LEU A C 1
ATOM 4961 O O . LEU A 1 660 ? -4.502 16.352 15.361 1.00 95.88 660 LEU A O 1
ATOM 4965 N N . SER A 1 661 ? -3.782 18.467 15.099 1.00 94.94 661 SER A N 1
ATOM 4966 C CA . SER A 1 661 ? -2.455 18.082 14.625 1.00 94.94 661 SER A CA 1
ATOM 4967 C C . SER A 1 661 ? -1.520 17.562 15.714 1.00 94.94 661 SER A C 1
ATOM 4969 O O . SER A 1 661 ? -1.182 18.243 16.686 1.00 94.94 661 SER A O 1
ATOM 4971 N N . ASP A 1 662 ? -0.994 16.365 15.470 1.00 91.44 662 ASP A N 1
ATOM 4972 C CA . ASP A 1 662 ? 0.029 15.708 16.277 1.00 91.44 662 ASP A CA 1
ATOM 4973 C C . ASP A 1 662 ? 1.431 16.289 16.005 1.00 91.44 662 ASP A C 1
ATOM 4975 O O . ASP A 1 662 ? 2.334 15.598 15.538 1.00 91.44 662 ASP A O 1
ATOM 4979 N N . HIS A 1 663 ? 1.657 17.569 16.316 1.00 92.94 663 HIS A N 1
ATOM 4980 C CA . HIS A 1 663 ? 2.964 18.226 16.120 1.00 92.94 663 HIS A CA 1
ATOM 4981 C C . HIS A 1 663 ? 4.134 17.582 16.904 1.00 92.94 663 HIS A C 1
ATOM 4983 O O . HIS A 1 663 ? 5.293 17.905 16.654 1.00 92.94 663 HIS A O 1
ATOM 4989 N N . TRP A 1 664 ? 3.843 16.661 17.828 1.00 88.25 664 TRP A N 1
ATOM 4990 C CA . TRP A 1 664 ? 4.826 15.838 18.538 1.00 88.25 664 TRP A CA 1
ATOM 4991 C C . TRP A 1 664 ? 5.369 14.666 17.696 1.00 88.25 664 TRP A C 1
ATOM 4993 O O . TRP A 1 664 ? 6.426 14.124 18.025 1.00 88.25 664 TRP A O 1
ATOM 5003 N N . LYS A 1 665 ? 4.679 14.267 16.616 1.00 88.06 665 LYS A N 1
ATOM 5004 C CA . LYS A 1 665 ? 5.160 13.248 15.670 1.00 88.06 665 LYS A CA 1
ATOM 5005 C C . LYS A 1 665 ? 6.354 13.762 14.870 1.00 88.06 665 LYS A C 1
ATOM 5007 O O . LYS A 1 665 ? 6.557 14.965 14.703 1.00 88.06 665 LYS A O 1
ATOM 5012 N N . VAL A 1 666 ? 7.138 12.835 14.328 1.00 86.25 666 VAL A N 1
ATOM 5013 C CA . VAL A 1 666 ? 8.295 13.146 13.481 1.00 86.25 666 VAL A CA 1
ATOM 5014 C C . VAL A 1 666 ? 7.890 13.054 12.011 1.00 86.25 666 VAL A C 1
ATOM 5016 O O . VAL A 1 666 ? 7.596 11.970 11.516 1.00 86.25 666 VAL A O 1
ATOM 5019 N N . ASN A 1 667 ? 7.917 14.183 11.303 1.00 85.69 667 ASN A N 1
ATOM 5020 C CA . ASN A 1 667 ? 7.786 14.211 9.845 1.00 85.69 667 ASN A CA 1
ATOM 5021 C C . ASN A 1 667 ? 8.962 13.466 9.188 1.00 85.69 667 ASN A C 1
ATOM 5023 O O . ASN A 1 667 ? 10.118 13.693 9.551 1.00 85.69 667 ASN A O 1
ATOM 5027 N N . THR A 1 668 ? 8.683 12.598 8.208 1.00 75.69 668 THR A N 1
ATOM 5028 C CA . THR A 1 668 ? 9.718 11.848 7.474 1.00 75.69 668 THR A CA 1
ATOM 5029 C C . THR A 1 668 ? 9.484 11.893 5.960 1.00 75.69 668 THR A C 1
ATOM 5031 O O . THR A 1 668 ? 8.333 12.011 5.538 1.00 75.69 668 THR A O 1
ATOM 5034 N N . PRO A 1 669 ? 10.523 11.713 5.118 1.00 74.06 669 PRO A N 1
ATOM 5035 C CA . PRO A 1 669 ? 10.337 11.573 3.672 1.00 74.06 669 PRO A CA 1
ATOM 5036 C C . PRO A 1 669 ? 9.454 10.375 3.289 1.00 74.06 669 PRO A C 1
ATOM 5038 O O . PRO A 1 669 ? 8.711 10.448 2.320 1.00 74.06 669 PRO A O 1
ATOM 5041 N N . ALA A 1 670 ? 9.505 9.284 4.065 1.00 73.56 670 ALA A N 1
ATOM 5042 C CA . ALA A 1 670 ? 8.704 8.077 3.832 1.00 73.56 670 ALA A CA 1
ATOM 5043 C C . ALA A 1 670 ? 7.203 8.277 4.116 1.00 73.56 670 ALA A C 1
ATOM 5045 O O . ALA A 1 670 ? 6.385 7.466 3.697 1.00 73.56 670 ALA A O 1
ATOM 5046 N N . THR A 1 671 ? 6.856 9.358 4.816 1.00 80.38 671 THR A N 1
ATOM 5047 C CA . THR A 1 671 ? 5.487 9.802 5.097 1.00 80.38 671 THR A CA 1
ATOM 5048 C C . THR A 1 671 ? 5.241 11.206 4.537 1.00 80.38 671 THR A C 1
ATOM 5050 O O . THR A 1 671 ? 4.439 11.965 5.076 1.00 80.38 671 THR A O 1
ATOM 5053 N N . PHE A 1 672 ? 5.956 11.576 3.464 1.00 91.81 672 PHE A N 1
ATOM 5054 C CA . PHE A 1 672 ? 5.795 12.834 2.720 1.00 91.81 672 PHE A CA 1
ATOM 5055 C C . PHE A 1 672 ? 5.741 14.090 3.612 1.00 91.81 672 PHE A C 1
ATOM 5057 O O . PHE A 1 672 ? 4.979 15.022 3.369 1.00 91.81 672 PHE A O 1
ATOM 5064 N N . MET A 1 673 ? 6.512 14.090 4.703 1.00 91.38 673 MET A N 1
ATOM 5065 C CA . MET A 1 673 ? 6.573 15.159 5.707 1.00 91.38 673 MET A CA 1
ATOM 5066 C C . MET A 1 673 ? 5.210 15.592 6.296 1.00 91.38 673 MET A C 1
ATOM 5068 O O . MET A 1 673 ? 5.089 16.724 6.762 1.00 91.38 673 MET A O 1
ATOM 5072 N N . CYS A 1 674 ? 4.191 14.722 6.281 1.00 94.19 674 CYS A N 1
ATOM 5073 C CA . CYS A 1 674 ? 2.808 15.112 6.587 1.00 94.19 674 CYS A CA 1
ATOM 5074 C C . CYS A 1 674 ? 2.291 14.721 7.988 1.00 94.19 674 CYS A C 1
ATOM 5076 O O . CYS A 1 674 ? 1.250 15.223 8.405 1.00 94.19 674 CYS A O 1
ATOM 5078 N N . GLU A 1 675 ? 3.001 13.861 8.734 1.00 88.44 675 GLU A N 1
ATOM 5079 C CA . GLU A 1 675 ? 2.596 13.314 10.051 1.00 88.44 675 GLU A CA 1
ATOM 5080 C C . GLU A 1 675 ? 2.080 14.356 11.053 1.00 88.44 675 GLU A C 1
ATOM 5082 O O . GLU A 1 675 ? 1.153 14.089 11.817 1.00 88.44 675 GLU A O 1
ATOM 5087 N N . GLN A 1 676 ? 2.671 15.550 11.047 1.00 95.38 676 GLN A N 1
ATOM 5088 C CA . GLN A 1 676 ? 2.316 16.639 11.952 1.00 95.38 676 GLN A CA 1
ATOM 5089 C C . GLN A 1 676 ? 1.073 17.444 11.538 1.00 95.38 676 GLN A C 1
ATOM 5091 O O . GLN A 1 676 ? 0.777 18.405 12.240 1.00 95.38 676 GLN A O 1
ATOM 5096 N N . TYR A 1 677 ? 0.392 17.138 10.423 1.00 96.50 677 TYR A N 1
ATOM 5097 C CA . TYR A 1 677 ? -0.530 18.076 9.750 1.00 96.50 677 TYR A CA 1
ATOM 5098 C C . TYR A 1 677 ? -1.874 17.460 9.303 1.00 96.50 677 TYR A C 1
ATOM 5100 O O . TYR A 1 677 ? -2.423 17.826 8.262 1.00 96.50 677 TYR A O 1
ATOM 5108 N N . TRP A 1 678 ? -2.415 16.512 10.072 1.00 97.12 678 TRP A N 1
ATOM 5109 C CA . TRP A 1 678 ? -3.693 15.837 9.771 1.00 97.12 678 TRP A CA 1
ATOM 5110 C C . TRP A 1 678 ? -4.914 16.432 10.488 1.00 97.12 678 TRP A C 1
ATOM 5112 O O . TRP A 1 678 ? -6.037 16.000 10.228 1.00 97.12 678 TRP A O 1
ATOM 5122 N N . GLY A 1 679 ? -4.727 17.422 11.367 1.00 96.88 679 GLY A N 1
ATOM 5123 C CA . GLY A 1 679 ? -5.809 17.944 12.198 1.00 96.88 679 GLY A CA 1
ATOM 5124 C C . GLY A 1 679 ? -6.871 18.721 11.420 1.00 96.88 679 GLY A C 1
ATOM 5125 O O . GLY A 1 679 ? -6.589 19.732 10.776 1.00 96.88 679 GLY A O 1
ATOM 5126 N N . ILE A 1 680 ? -8.111 18.247 11.525 1.00 95.69 680 ILE A N 1
ATOM 5127 C CA . ILE A 1 680 ? -9.294 18.776 10.834 1.00 95.69 680 ILE A CA 1
ATOM 5128 C C . ILE A 1 680 ? -9.730 20.134 11.410 1.00 95.69 680 ILE A C 1
ATOM 5130 O O . ILE A 1 680 ? -10.253 20.977 10.680 1.00 95.69 680 ILE A O 1
ATOM 5134 N N . TYR A 1 681 ? -9.509 20.366 12.709 1.00 93.75 681 TYR A N 1
ATOM 5135 C CA . TYR A 1 681 ? -10.003 21.550 13.427 1.00 93.75 681 TYR A CA 1
ATOM 5136 C C . TYR A 1 681 ? -8.933 22.617 13.723 1.00 93.75 681 TYR A C 1
ATOM 5138 O O . TYR A 1 681 ? -9.214 23.583 14.430 1.00 93.75 681 TYR A O 1
ATOM 5146 N N . ASP A 1 682 ? -7.723 22.497 13.165 1.00 84.56 682 ASP A N 1
ATOM 5147 C CA . ASP A 1 682 ? -6.629 23.448 13.436 1.00 84.56 682 ASP A CA 1
ATOM 5148 C C . ASP A 1 682 ? -6.761 24.783 12.680 1.00 84.56 682 ASP A C 1
ATOM 5150 O O . ASP A 1 682 ? -6.209 25.797 13.107 1.00 84.56 682 ASP A O 1
ATOM 5154 N N . HIS A 1 683 ? -7.465 24.790 11.542 1.00 75.44 683 HIS A N 1
ATOM 5155 C CA . HIS A 1 683 ? -7.457 25.903 10.582 1.00 75.44 683 HIS A CA 1
ATOM 5156 C C . HIS A 1 683 ? -8.856 26.378 10.132 1.00 75.44 683 HIS A C 1
ATOM 5158 O O . HIS A 1 683 ? -8.969 27.104 9.147 1.00 75.44 683 HIS A O 1
ATOM 5164 N N . GLY A 1 684 ? -9.905 26.045 10.896 1.00 56.47 684 GLY A N 1
ATOM 5165 C CA . GLY A 1 684 ? -11.238 26.653 10.765 1.00 56.47 684 GLY A CA 1
ATOM 5166 C C . GLY A 1 684 ? -12.127 26.077 9.656 1.00 56.47 684 GLY A C 1
ATOM 5167 O O . GLY A 1 684 ? -12.589 26.836 8.804 1.00 56.47 684 GLY A O 1
ATOM 5168 N N . ASN A 1 685 ? -12.373 24.762 9.705 1.00 45.72 685 ASN A N 1
ATOM 5169 C CA . ASN A 1 685 ? -13.373 24.047 8.893 1.00 45.72 685 ASN A CA 1
ATOM 5170 C C . ASN A 1 685 ? -14.733 23.930 9.607 1.00 45.72 685 ASN A C 1
ATOM 5172 O O . ASN A 1 685 ? -14.724 23.800 10.853 1.00 45.72 685 ASN A O 1
#

Organism: Zymoseptoria tritici (strain ST99CH_3D7) (NCBI:txid1276538)

Secondary structure (DSSP, 8-state):
-PPPPP-TT--GGGS----HHHHHHHHHHHSHHHHHHHHHHS-TTSPPPEEEEES-TT-HHHHHHHHTHHHHTS-S--EEEEEES-HHHHHHHHHHHHHHHHHTTTT--EEEEEEE-STTTTSPTT-EEEEEE----B--SSPPPSS----TT--HHHHHHHHHHTTTB--TTS-HHHHHHHHHHHHHEEEEEEEEEEEEGGG-HHHHHHHHHTS-GGG--EEEEEEEEEEEETTEEEEEEEEEEE----TTSS---------------------------------------------------------------------------------------PPP-------PPPTT-PPPPPPPPTTPPPPPPPPS-PPPP-PPPP-PPPPPPPPPPPPPPP--PPP------PPPPPP-PPPP------EEEEEE---B-TTSPBPPHHHHHHHHTT---EEEEE---S-TTHHHHHHHHHHHTT-EEEEEE--GGGHHHHHHHHHHHHTT-GGGEEEEEEEESHHHHT--HHHHHHHHHHHHHHHHHTT--SEEEEEEEHHHHHH-THHHHHSSSEEEE--GGGSSS--GGGHHHHHHHHHHHHHHHTTT--EEEEEE---SSS--BTTB---HHHHHHHHHHHHHH-SSSEEES-SS--TTS---GGGTT-TT---TTSS--

Radius of gyration: 37.6 Å; chains: 1; bounding box: 124×88×109 Å

InterPro domains:
  IPR002052 DNA methylase, N-6 adenine-specific, conserved site [PS00092] (131-137)
  IPR017853 Glycoside hydrolase superfamily [SSF51445] (434-683)
  IPR029063 S-adenosyl-L-methionine-dependent methyltransferase superfamily [G3DSA:3.40.50.150] (14-253)
  IPR029063 S-adenosyl-L-methionine-dependent methyltransferase superfamily [SSF53335] (44-225)
  IPR050732 Beta-glucan modifying enzymes [PTHR16631] (425-683)

pLDDT: mean 75.17, std 27.91, range [22.91, 98.88]